Protein AF-A0A9P8BP93-F1 (afdb_monomer)

Organism: NCBI:txid64524

InterPro domains:
  IPR023214 HAD superfamily [G3DSA:3.40.50.1000] (361-501)
  IPR036412 HAD-like superfamily [SSF56784] (68-487)
  IPR050849 HAD-like hydrolase superfamily phosphatase [PTHR28181] (422-501)

Nearest PDB structures (foldseek):
  6hyj-assembly2_B  TM=5.655E-01  e=6.239E-03  Homo sapiens
  6aqu-assembly1_A  TM=2.570E-01  e=2.832E+00  Plasmodium falciparum

Structure (mmCIF, N/CA/C/O backbone):
data_AF-A0A9P8BP93-F1
#
_entry.id   AF-A0A9P8BP93-F1
#
loop_
_atom_site.group_PDB
_atom_site.id
_atom_site.type_symbol
_atom_site.label_atom_id
_atom_site.label_alt_id
_atom_site.label_comp_id
_atom_site.label_asym_id
_atom_site.label_entity_id
_atom_site.label_seq_id
_atom_site.pdbx_PDB_ins_code
_atom_site.Cartn_x
_atom_site.Cartn_y
_atom_site.Cartn_z
_atom_site.occupancy
_atom_site.B_iso_or_equiv
_atom_site.auth_seq_id
_atom_site.auth_comp_id
_atom_site.auth_asym_id
_atom_site.auth_atom_id
_atom_site.pdbx_PDB_model_num
ATOM 1 N N . MET A 1 1 ? -22.646 -12.699 11.305 1.00 62.66 1 MET A N 1
ATOM 2 C CA . MET A 1 1 ? -23.072 -11.384 10.784 1.00 62.66 1 MET A CA 1
ATOM 3 C C . MET A 1 1 ? -22.299 -11.143 9.504 1.00 62.66 1 MET A C 1
ATOM 5 O O . MET A 1 1 ? -21.163 -11.603 9.440 1.00 62.66 1 MET A O 1
ATOM 9 N N . SER A 1 2 ? -22.905 -10.527 8.489 1.00 74.44 2 SER A N 1
ATOM 10 C CA . SER A 1 2 ? -22.137 -10.092 7.316 1.00 74.44 2 SER A CA 1
ATOM 11 C C . SER A 1 2 ? -21.115 -9.045 7.763 1.00 74.44 2 SER A C 1
ATOM 13 O O . SER A 1 2 ? -21.461 -8.232 8.621 1.00 74.44 2 SER A O 1
ATOM 15 N N . PRO A 1 3 ? -19.879 -9.068 7.247 1.00 85.75 3 PRO A N 1
ATOM 16 C CA . PRO A 1 3 ? -18.920 -8.024 7.561 1.00 85.75 3 PRO A CA 1
ATOM 17 C C . PRO A 1 3 ? -19.400 -6.692 6.991 1.00 85.75 3 PRO A C 1
ATOM 19 O O . PRO A 1 3 ? -19.976 -6.631 5.897 1.00 85.75 3 PRO A O 1
ATOM 22 N N . THR A 1 4 ? -19.160 -5.642 7.766 1.00 88.69 4 THR A N 1
ATOM 23 C CA . THR A 1 4 ? -19.504 -4.265 7.429 1.00 88.69 4 THR A CA 1
ATOM 24 C C . THR A 1 4 ? -18.212 -3.500 7.195 1.00 88.69 4 THR A C 1
ATOM 26 O O . THR A 1 4 ? -17.343 -3.468 8.063 1.00 88.69 4 THR A O 1
ATOM 29 N N . LEU A 1 5 ? -18.096 -2.888 6.021 1.00 89.06 5 LEU A N 1
ATOM 30 C CA . LEU A 1 5 ? -17.012 -1.985 5.663 1.00 89.06 5 LEU A CA 1
ATOM 31 C C . LEU A 1 5 ? -17.509 -0.545 5.730 1.00 89.06 5 LEU A C 1
ATOM 33 O O . LEU A 1 5 ? -18.649 -0.246 5.365 1.00 89.06 5 LEU A O 1
ATOM 37 N N . TYR A 1 6 ? -16.634 0.355 6.153 1.00 89.44 6 TYR A N 1
ATOM 38 C CA . TYR A 1 6 ? -16.912 1.783 6.229 1.00 89.44 6 TYR A CA 1
ATOM 39 C C . TYR A 1 6 ? -16.251 2.495 5.062 1.00 89.44 6 TYR A C 1
ATOM 41 O O . TYR A 1 6 ? -15.101 2.215 4.761 1.00 89.44 6 TYR A O 1
ATOM 49 N N . ARG A 1 7 ? -16.938 3.422 4.396 1.00 90.06 7 ARG A N 1
ATOM 50 C CA . ARG A 1 7 ? -16.399 4.126 3.229 1.00 90.06 7 ARG A CA 1
ATOM 51 C C . ARG A 1 7 ? -16.332 5.624 3.453 1.00 90.06 7 ARG A C 1
ATOM 53 O O . ARG A 1 7 ? -17.349 6.261 3.717 1.00 90.06 7 ARG A O 1
ATOM 60 N N . PHE A 1 8 ? -15.156 6.191 3.212 1.00 85.75 8 PHE A N 1
ATOM 61 C CA . PHE A 1 8 ? -14.955 7.624 3.047 1.00 85.75 8 PHE A CA 1
ATOM 62 C C . PHE A 1 8 ? -14.792 7.954 1.569 1.00 85.75 8 PHE A C 1
ATOM 64 O O . PHE A 1 8 ? -13.821 7.560 0.930 1.00 85.75 8 PHE A O 1
ATOM 71 N N . ILE A 1 9 ? -15.724 8.737 1.027 1.00 83.12 9 ILE A N 1
ATOM 72 C CA . ILE A 1 9 ? -15.649 9.227 -0.358 1.00 83.12 9 ILE A CA 1
ATOM 73 C C . ILE A 1 9 ? -14.368 10.042 -0.603 1.00 83.12 9 ILE A C 1
ATOM 75 O O . ILE A 1 9 ? -13.818 10.016 -1.705 1.00 83.12 9 ILE A O 1
ATOM 79 N N . ALA A 1 10 ? -13.938 10.788 0.411 1.00 83.12 10 ALA A N 1
ATOM 80 C CA . ALA A 1 10 ? -12.764 11.642 0.394 1.00 83.12 10 ALA A CA 1
ATOM 81 C C . ALA A 1 10 ? -12.028 11.477 1.730 1.00 83.12 10 ALA A C 1
ATOM 83 O O . ALA A 1 10 ? -12.671 11.390 2.780 1.00 83.12 10 ALA A O 1
ATOM 84 N N . ALA A 1 11 ? -10.696 11.414 1.690 1.00 81.25 11 ALA A N 1
ATOM 85 C CA . ALA A 1 11 ? -9.882 11.154 2.878 1.00 81.25 11 ALA A CA 1
ATOM 86 C C . ALA A 1 11 ? -10.003 12.275 3.923 1.00 81.25 11 ALA A C 1
ATOM 88 O O . ALA A 1 11 ? -9.757 12.046 5.100 1.00 81.25 11 ALA A O 1
ATOM 89 N N . GLU A 1 12 ? -10.420 13.477 3.522 1.00 84.31 12 GLU A N 1
ATOM 90 C CA . GLU A 1 12 ? -10.698 14.617 4.402 1.00 84.31 12 GLU A CA 1
ATOM 91 C C . GLU A 1 12 ? -11.727 14.271 5.486 1.00 84.31 12 GLU A C 1
ATOM 93 O O . GLU A 1 12 ? -11.621 14.756 6.610 1.00 84.31 12 GLU A O 1
ATOM 98 N N . GLY A 1 13 ? -12.663 13.361 5.189 1.00 77.75 13 GLY A N 1
ATOM 99 C CA . GLY A 1 13 ? -13.638 12.879 6.164 1.00 77.75 13 GLY A CA 1
ATOM 100 C C . GLY A 1 13 ? -13.012 12.149 7.360 1.00 77.75 13 GLY A C 1
ATOM 101 O O . GLY A 1 13 ? -13.627 12.110 8.425 1.00 77.75 13 GLY A O 1
ATOM 102 N N . LEU A 1 14 ? -11.786 11.624 7.226 1.00 81.25 14 LEU A N 1
ATOM 103 C CA . LEU A 1 14 ? -11.065 10.950 8.312 1.00 81.25 14 LEU A CA 1
ATOM 104 C C . LEU A 1 14 ? -10.716 11.896 9.462 1.00 81.25 14 LEU A C 1
ATOM 106 O O . LEU A 1 14 ? -10.650 11.457 10.607 1.00 81.25 14 LEU A O 1
ATOM 110 N N . ILE A 1 15 ? -10.528 13.192 9.189 1.00 76.62 15 ILE A N 1
ATOM 111 C CA . ILE A 1 15 ? -10.169 14.185 10.216 1.00 76.62 15 ILE A CA 1
ATOM 112 C C . ILE A 1 15 ? -11.253 14.252 11.302 1.00 76.62 15 ILE A C 1
ATOM 114 O O . ILE A 1 15 ? -10.951 14.369 12.488 1.00 76.62 15 ILE A O 1
ATOM 118 N N . HIS A 1 16 ? -12.517 14.063 10.922 1.00 73.81 16 HIS A N 1
ATOM 119 C CA . HIS A 1 16 ? -13.650 14.082 11.852 1.00 73.81 16 HIS A CA 1
ATOM 120 C C . HIS A 1 16 ? -13.679 12.900 12.819 1.00 73.81 16 HIS A C 1
ATOM 122 O O . HIS A 1 16 ? -14.288 12.998 13.887 1.00 73.81 16 HIS A O 1
ATOM 128 N N . LEU A 1 17 ? -13.008 11.792 12.484 1.00 73.38 17 LEU A N 1
ATOM 129 C CA . LEU A 1 17 ? -12.820 10.694 13.431 1.00 73.38 17 LEU A CA 1
ATOM 130 C C . LEU A 1 17 ? -11.927 11.127 14.605 1.00 73.38 17 LEU A C 1
ATOM 132 O O . LEU A 1 17 ? -12.158 10.703 15.734 1.00 73.38 17 LEU A O 1
ATOM 136 N N . LEU A 1 18 ? -10.956 12.011 14.355 1.00 66.75 18 LEU A N 1
ATOM 137 C CA . LEU A 1 18 ? -9.976 12.470 15.344 1.00 66.75 18 LEU A CA 1
ATOM 138 C C . LEU A 1 18 ? -10.495 13.597 16.241 1.00 66.75 18 LEU A C 1
ATOM 140 O O . LEU A 1 18 ? -10.170 13.664 17.431 1.00 66.75 18 LEU A O 1
ATOM 144 N N . ASP A 1 19 ? -11.306 14.503 15.696 1.00 63.41 19 ASP A N 1
ATOM 145 C CA . ASP A 1 19 ? -11.814 15.641 16.472 1.00 63.41 19 ASP A CA 1
ATOM 146 C C . ASP A 1 19 ? -12.689 15.170 17.643 1.00 63.41 19 ASP A C 1
ATOM 148 O O . ASP A 1 19 ? -12.613 15.705 18.751 1.00 63.41 19 ASP A O 1
ATOM 152 N N . ARG A 1 20 ? -13.449 14.083 17.465 1.00 55.66 20 ARG A N 1
ATOM 153 C CA . ARG A 1 20 ? -14.291 13.526 18.535 1.00 55.66 20 ARG A CA 1
ATOM 154 C C . ARG A 1 20 ? -13.502 12.844 19.657 1.00 55.66 20 ARG A C 1
ATOM 156 O O . ARG A 1 20 ? -13.959 12.870 20.801 1.00 55.66 20 ARG A O 1
ATOM 163 N N . THR A 1 21 ? -12.328 12.270 19.381 1.00 52.25 21 THR A N 1
ATOM 164 C CA . THR A 1 21 ? -11.446 11.748 20.442 1.00 52.25 21 THR A CA 1
ATOM 165 C C . THR A 1 21 ? -10.818 12.881 21.251 1.00 52.25 21 THR A C 1
ATOM 167 O O . THR A 1 21 ? -10.725 12.784 22.473 1.00 52.25 21 THR A O 1
ATOM 170 N N . THR A 1 22 ? -10.481 13.994 20.596 1.00 47.50 22 THR A N 1
ATOM 171 C CA . THR A 1 22 ? -9.814 15.143 21.228 1.00 47.50 22 THR A CA 1
ATOM 172 C C . THR A 1 22 ? -10.768 15.961 22.111 1.00 47.50 22 THR A C 1
ATOM 174 O O . THR A 1 22 ? -10.397 16.377 23.213 1.00 47.50 22 THR A O 1
ATOM 177 N N . ILE A 1 23 ? -12.031 16.121 21.688 1.00 43.44 23 ILE A N 1
ATOM 178 C CA . ILE A 1 23 ? -13.058 16.890 22.419 1.00 43.44 23 ILE A CA 1
ATOM 179 C C . ILE A 1 23 ? -13.396 16.276 23.790 1.00 43.44 23 ILE A C 1
ATOM 181 O O . ILE A 1 23 ? -13.693 17.013 24.731 1.00 43.44 23 ILE A O 1
ATOM 185 N N . ASN A 1 24 ? -13.278 14.956 23.963 1.00 44.72 24 ASN A N 1
ATOM 186 C CA . ASN A 1 24 ? -13.510 14.328 25.270 1.00 44.72 24 ASN A CA 1
ATOM 187 C C . ASN A 1 24 ? -12.367 14.538 26.279 1.00 44.72 24 ASN A C 1
ATOM 189 O O . ASN A 1 24 ? -12.559 14.275 27.464 1.00 44.72 24 ASN A O 1
ATOM 193 N N . VAL A 1 25 ? -11.197 15.024 25.850 1.00 43.22 25 VAL A N 1
ATOM 194 C CA . VAL A 1 25 ? -10.029 15.206 26.732 1.00 43.22 25 VAL A CA 1
ATOM 195 C C . VAL A 1 25 ? -9.841 16.672 27.152 1.00 43.22 25 VAL A C 1
ATOM 197 O O . VAL A 1 25 ? -9.235 16.943 28.185 1.00 43.22 25 VAL A O 1
ATOM 200 N N . THR A 1 26 ? -10.410 17.639 26.419 1.00 38.28 26 THR A N 1
ATOM 201 C CA . THR A 1 26 ? -10.222 19.086 26.677 1.00 38.28 26 THR A CA 1
ATOM 202 C C . THR A 1 26 ? -11.441 19.826 27.243 1.00 38.28 26 THR A C 1
ATOM 204 O O . THR A 1 26 ? -11.437 21.059 27.292 1.00 38.28 26 THR A O 1
ATOM 207 N N . SER A 1 27 ? -12.465 19.131 27.753 1.00 37.56 27 SER A N 1
ATOM 208 C CA . SER A 1 27 ? -13.704 19.743 28.275 1.00 37.56 27 SER A CA 1
ATOM 209 C C . SER A 1 27 ? -13.565 20.495 29.620 1.00 37.56 27 SER A C 1
ATOM 211 O O . SER A 1 27 ? -14.393 20.341 30.517 1.00 37.56 27 SER A O 1
ATOM 213 N N . HIS A 1 28 ? -12.552 21.354 29.755 1.00 41.69 28 HIS A N 1
ATOM 214 C CA . HIS A 1 28 ? -12.506 22.441 30.738 1.00 41.69 28 HIS A CA 1
ATOM 215 C C . HIS A 1 28 ? -12.265 23.833 30.130 1.00 41.69 28 HIS A C 1
ATOM 217 O O . HIS A 1 28 ? -12.254 24.811 30.875 1.00 41.69 28 HIS A O 1
ATOM 223 N N . ILE A 1 29 ? -12.151 23.975 28.803 1.00 41.44 29 ILE A N 1
ATOM 224 C CA . ILE A 1 29 ? -12.067 25.299 28.165 1.00 41.44 29 ILE A CA 1
ATOM 225 C C . ILE A 1 29 ? -13.257 25.488 27.222 1.00 41.44 29 ILE A C 1
ATOM 227 O O . ILE A 1 29 ? -13.291 24.984 26.104 1.00 41.44 29 ILE A O 1
ATOM 231 N N . ALA A 1 30 ? -14.259 26.223 27.704 1.00 41.09 30 ALA A N 1
ATOM 232 C CA . ALA A 1 30 ? -15.438 26.601 26.941 1.00 41.09 30 ALA A CA 1
ATOM 233 C C . ALA A 1 30 ? -15.060 27.552 25.792 1.00 41.09 30 ALA A C 1
ATOM 235 O O . ALA A 1 30 ? -14.727 28.712 26.026 1.00 41.09 30 ALA A O 1
ATOM 236 N N . THR A 1 31 ? -15.158 27.084 24.547 1.00 42.56 31 THR A N 1
ATOM 237 C CA . THR A 1 31 ? -15.256 27.952 23.363 1.00 42.56 31 THR A CA 1
ATOM 238 C C . THR A 1 31 ? -16.441 27.522 22.499 1.00 42.56 31 THR A C 1
ATOM 240 O O . THR A 1 31 ? -16.731 26.341 22.341 1.00 42.56 31 THR A O 1
ATOM 243 N N . SER A 1 32 ? -17.198 28.512 22.024 1.00 38.62 32 SER A N 1
ATOM 244 C CA . SER A 1 32 ? -18.594 28.409 21.581 1.00 38.62 32 SER A CA 1
ATOM 245 C C . SER A 1 32 ? -18.775 28.065 20.095 1.00 38.62 32 SER A C 1
ATOM 247 O O . SER A 1 32 ? -19.613 28.673 19.427 1.00 38.62 32 SER A O 1
ATOM 249 N N . ALA A 1 33 ? -17.997 27.130 19.550 1.00 45.72 33 ALA A N 1
ATOM 250 C CA . ALA A 1 33 ? -18.225 26.629 18.195 1.00 45.72 33 ALA A CA 1
ATOM 251 C C . ALA A 1 33 ? -19.082 25.355 18.255 1.00 45.72 33 ALA A C 1
ATOM 253 O O . ALA A 1 33 ? -18.736 24.401 18.949 1.00 45.72 33 ALA A O 1
ATOM 254 N N . ALA A 1 34 ? -20.226 25.352 17.566 1.00 47.38 34 ALA A N 1
ATOM 255 C CA . ALA A 1 34 ? -21.106 24.189 17.510 1.00 47.38 34 ALA A CA 1
ATOM 256 C C . ALA A 1 34 ? -20.379 23.006 16.832 1.00 47.38 34 ALA A C 1
ATOM 258 O O . ALA A 1 34 ? -19.789 23.200 15.767 1.00 47.38 34 ALA A O 1
ATOM 259 N N . PRO A 1 35 ? -20.409 21.792 17.411 1.00 50.16 35 PRO A N 1
ATOM 260 C CA . PRO A 1 35 ? -19.687 20.648 16.866 1.00 50.16 35 PRO A CA 1
ATOM 261 C C . PRO A 1 35 ? -20.245 20.251 15.494 1.00 50.16 35 PRO A C 1
ATOM 263 O O . PRO A 1 35 ? -21.459 20.126 15.307 1.00 50.16 35 PRO A O 1
ATOM 266 N N . GLN A 1 36 ? -19.353 20.044 14.526 1.00 46.81 36 GLN A N 1
ATOM 267 C CA . GLN A 1 36 ? -19.698 19.448 13.237 1.00 46.81 36 GLN A CA 1
ATOM 268 C C . GLN A 1 36 ? -20.077 17.971 13.461 1.00 46.81 36 GLN A C 1
ATOM 270 O O . GLN A 1 36 ? -19.458 17.266 14.260 1.00 46.81 36 GLN A O 1
ATOM 275 N N . HIS A 1 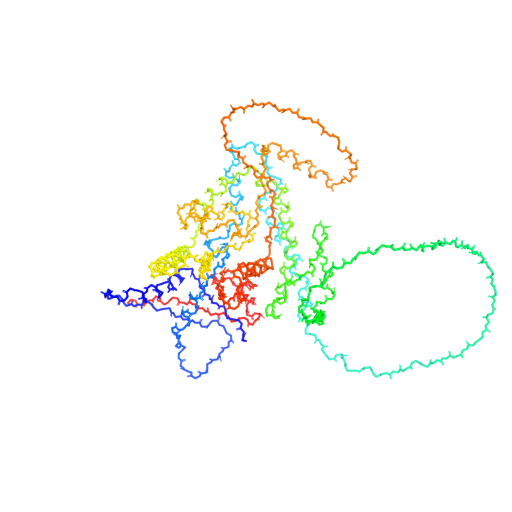37 ? -21.156 17.510 12.821 1.00 50.59 37 HIS A N 1
ATOM 276 C CA . HIS A 1 37 ? -21.714 16.173 13.041 1.00 50.59 37 HIS A CA 1
ATOM 277 C C . HIS A 1 37 ? -21.458 15.289 11.815 1.00 50.59 37 HIS A C 1
ATOM 279 O O . HIS A 1 37 ? -21.863 15.641 10.708 1.00 50.59 37 HIS A O 1
ATOM 285 N N . LEU A 1 38 ? -20.814 14.135 12.015 1.00 44.06 38 LEU A N 1
ATOM 286 C CA . LEU A 1 38 ? -20.666 13.105 10.985 1.00 44.06 38 LEU A CA 1
ATOM 287 C C . LEU A 1 38 ? -22.006 12.370 10.838 1.00 44.06 38 LEU A C 1
ATOM 289 O O . LEU A 1 38 ? -22.545 11.886 11.834 1.00 44.06 38 LEU A O 1
ATOM 293 N N . GLU A 1 39 ? -22.566 12.300 9.631 1.00 50.91 39 GLU A N 1
ATOM 294 C CA . GLU A 1 39 ? -23.755 11.486 9.361 1.00 50.91 39 GLU A CA 1
ATOM 295 C C . GLU A 1 39 ? -23.364 10.232 8.581 1.00 50.91 39 GLU A C 1
ATOM 297 O O . GLU A 1 39 ? -22.593 10.255 7.624 1.00 50.91 39 GLU A O 1
ATOM 302 N N . VAL A 1 40 ? -23.905 9.104 9.019 1.00 49.12 40 VAL A N 1
ATOM 303 C CA . VAL A 1 40 ? -23.636 7.798 8.430 1.00 49.12 40 VAL A CA 1
ATOM 304 C C . VAL A 1 40 ? -24.835 7.405 7.585 1.00 49.12 40 VAL A C 1
ATOM 306 O O . VAL A 1 40 ? -25.953 7.299 8.090 1.00 49.12 40 VAL A O 1
ATOM 309 N N . HIS A 1 41 ? -24.608 7.202 6.291 1.00 48.56 41 HIS A N 1
ATOM 310 C CA . HIS A 1 41 ? -25.633 6.796 5.341 1.00 48.56 41 HIS A CA 1
ATOM 311 C C . HIS A 1 41 ? -25.358 5.368 4.871 1.00 48.56 41 HIS A C 1
ATOM 313 O O . HIS A 1 41 ? -24.262 5.031 4.435 1.00 48.56 41 HIS A O 1
ATOM 319 N N . THR A 1 42 ? -26.362 4.498 4.917 1.00 46.91 42 THR A N 1
ATOM 320 C CA . THR A 1 42 ? -26.258 3.179 4.283 1.00 46.91 42 THR A CA 1
ATOM 321 C C . THR A 1 42 ? -26.536 3.333 2.791 1.00 46.91 42 THR A C 1
ATOM 323 O O . THR A 1 42 ? -27.632 3.745 2.412 1.00 46.91 42 THR A O 1
ATOM 326 N N . VAL A 1 43 ? -25.569 3.000 1.934 1.00 44.31 43 VAL A N 1
ATOM 327 C CA . VAL A 1 43 ? -25.711 3.107 0.475 1.00 44.31 43 VAL A CA 1
ATOM 328 C C . VAL A 1 43 ? -25.527 1.728 -0.151 1.00 44.31 43 VAL A C 1
ATOM 330 O O . VAL A 1 43 ? -24.451 1.398 -0.628 1.00 44.31 43 VAL A O 1
ATOM 333 N N . HIS A 1 44 ? -26.587 0.912 -0.067 1.00 42.41 44 HIS A N 1
ATOM 334 C CA . HIS A 1 44 ? -27.091 -0.017 -1.098 1.00 42.41 44 HIS A CA 1
ATOM 335 C C . HIS A 1 44 ? -27.950 -1.156 -0.507 1.00 42.41 44 HIS A C 1
ATOM 337 O O . HIS A 1 44 ? -27.583 -1.819 0.459 1.00 42.41 44 HIS A O 1
ATOM 343 N N . GLY A 1 45 ? -29.087 -1.423 -1.161 1.00 36.25 45 GLY A N 1
ATOM 344 C CA . GLY A 1 45 ? -29.501 -2.796 -1.477 1.00 36.25 45 GLY A CA 1
ATOM 345 C C . GLY A 1 45 ? -30.632 -3.441 -0.680 1.00 36.25 45 GLY A C 1
ATOM 346 O O . GLY A 1 45 ? -31.461 -4.117 -1.281 1.00 36.25 45 GLY A O 1
ATOM 347 N N . THR A 1 46 ? -30.748 -3.219 0.627 1.00 31.38 46 THR A N 1
ATOM 348 C CA . THR A 1 46 ? -31.912 -3.702 1.391 1.00 31.38 46 THR A CA 1
ATOM 349 C C . THR A 1 46 ? -32.576 -2.544 2.102 1.00 31.38 46 THR A C 1
ATOM 351 O O . THR A 1 46 ? -32.039 -2.009 3.069 1.00 31.38 46 THR A O 1
ATOM 354 N N . ASN A 1 47 ? -33.779 -2.191 1.648 1.00 30.77 47 ASN A N 1
ATOM 355 C CA . ASN A 1 47 ? -34.749 -1.472 2.464 1.00 30.77 47 ASN A CA 1
ATOM 356 C C . ASN A 1 47 ? -35.096 -2.338 3.688 1.00 30.77 47 ASN A C 1
ATOM 358 O O . ASN A 1 47 ? -36.127 -2.999 3.722 1.00 30.77 47 ASN A O 1
ATOM 362 N N . LEU A 1 48 ? -34.236 -2.341 4.704 1.00 29.19 48 LEU A N 1
ATOM 363 C CA . LEU A 1 48 ? -34.637 -2.623 6.077 1.00 29.19 48 LEU A CA 1
ATOM 364 C C . LEU A 1 48 ? -35.120 -1.304 6.682 1.00 29.19 48 LEU A C 1
ATOM 366 O O . LEU A 1 48 ? -34.533 -0.752 7.605 1.00 29.19 48 LEU A O 1
ATOM 370 N N . THR A 1 49 ? -36.220 -0.781 6.144 1.00 27.89 49 THR A N 1
ATOM 371 C CA . THR A 1 49 ? -37.056 0.184 6.855 1.00 27.89 49 THR A CA 1
ATOM 372 C C . THR A 1 49 ? -37.863 -0.576 7.905 1.00 27.89 49 THR A C 1
ATOM 374 O O . THR A 1 49 ? -39.057 -0.817 7.756 1.00 27.89 49 THR A O 1
ATOM 377 N N . LEU A 1 50 ? -37.213 -0.963 9.003 1.00 29.72 50 LEU A N 1
ATOM 378 C CA . LEU A 1 50 ? -37.936 -1.263 10.235 1.00 29.72 50 LEU A CA 1
ATOM 379 C C . LEU A 1 50 ? -38.361 0.083 10.849 1.00 29.72 50 LEU A C 1
ATOM 381 O O . LEU A 1 50 ? -37.591 0.741 11.536 1.00 29.72 50 LEU A O 1
ATOM 385 N N . ASN A 1 51 ? -39.605 0.483 10.565 1.00 32.28 51 ASN A N 1
ATOM 386 C CA . ASN A 1 51 ? -40.388 1.494 11.294 1.00 32.28 51 ASN A CA 1
ATOM 387 C C . ASN A 1 51 ? -40.067 2.991 11.127 1.00 32.28 51 ASN A C 1
ATOM 389 O O . ASN A 1 51 ? -40.213 3.735 12.089 1.00 32.28 51 ASN A O 1
ATOM 393 N N . GLY A 1 52 ? -39.748 3.484 9.925 1.00 29.39 52 GLY A N 1
ATOM 394 C CA . GLY A 1 52 ? -39.994 4.900 9.567 1.00 29.39 52 GLY A CA 1
ATOM 395 C C . GLY A 1 52 ? -39.300 5.992 10.404 1.00 29.39 52 GLY A C 1
ATOM 396 O O . GLY A 1 52 ? -39.544 7.174 10.181 1.00 29.39 52 GLY A O 1
ATOM 397 N N . THR A 1 53 ? -38.426 5.636 11.339 1.00 33.94 53 THR A N 1
ATOM 398 C CA . THR A 1 53 ? -37.539 6.560 12.037 1.00 33.94 53 THR A CA 1
ATOM 399 C C . THR A 1 53 ? -36.292 6.741 11.192 1.00 33.94 53 THR A C 1
ATOM 401 O O . THR A 1 53 ? -35.673 5.752 10.794 1.00 33.94 53 THR A O 1
ATOM 404 N N . ALA A 1 54 ? -35.920 7.994 10.913 1.00 39.62 54 ALA A N 1
ATOM 405 C CA . ALA A 1 54 ? -34.614 8.305 10.344 1.00 39.62 54 ALA A CA 1
ATOM 406 C C . ALA A 1 54 ? -33.534 7.554 11.145 1.00 39.62 54 ALA A C 1
ATOM 408 O O . ALA A 1 54 ? -33.650 7.508 12.375 1.00 39.62 54 ALA A O 1
ATOM 409 N N . PRO A 1 55 ? -32.534 6.932 10.494 1.00 42.09 55 PRO A N 1
ATOM 410 C CA . PRO A 1 55 ? -31.485 6.225 11.208 1.00 42.09 55 PRO A CA 1
ATOM 411 C C . PRO A 1 55 ? -30.761 7.234 12.098 1.00 42.09 55 PRO A C 1
ATOM 413 O O . PRO A 1 55 ? -29.982 8.061 11.631 1.00 42.09 55 PRO A O 1
ATOM 416 N N . VAL A 1 56 ? -31.069 7.197 13.394 1.00 40.84 56 VAL A N 1
ATOM 417 C CA . VAL A 1 56 ? -30.284 7.883 14.410 1.00 40.84 56 VAL A CA 1
ATOM 418 C C . VAL A 1 56 ? -28.992 7.097 14.481 1.00 40.84 56 VAL A C 1
ATOM 420 O O . VAL A 1 56 ? -28.924 6.023 15.079 1.00 40.84 56 VAL A O 1
ATOM 423 N N . VAL A 1 57 ? -27.980 7.602 13.789 1.00 46.06 57 VAL A N 1
ATOM 424 C CA . VAL A 1 57 ? -26.624 7.094 13.911 1.00 46.06 57 VAL A CA 1
ATOM 425 C C . VAL A 1 57 ? -26.202 7.375 15.339 1.00 46.06 57 VAL A C 1
ATOM 427 O O . VAL A 1 57 ? -25.995 8.521 15.729 1.00 46.06 57 VAL A O 1
ATOM 430 N N . SER A 1 58 ? -26.164 6.324 16.147 1.00 45.97 58 SER A N 1
ATOM 431 C CA . SER A 1 58 ? -25.772 6.456 17.539 1.00 45.97 58 SER A CA 1
ATOM 432 C C . SER A 1 58 ? -24.271 6.747 17.621 1.00 45.97 58 SER A C 1
ATOM 434 O O . SER A 1 58 ? -23.496 6.161 16.859 1.00 45.97 58 SER A O 1
ATOM 436 N N . ASP A 1 59 ? -23.853 7.580 18.577 1.00 52.94 59 ASP A N 1
ATOM 437 C CA . ASP A 1 59 ? -22.443 7.905 18.870 1.00 52.94 59 ASP A CA 1
ATOM 438 C C . ASP A 1 59 ? -21.521 6.672 19.009 1.00 52.94 59 ASP A C 1
ATOM 440 O O . ASP A 1 59 ? -20.295 6.783 18.898 1.00 52.94 59 ASP A O 1
ATOM 444 N N . TYR A 1 60 ? -22.098 5.481 19.199 1.00 48.62 60 TYR A N 1
ATOM 445 C CA . TYR A 1 60 ? -21.394 4.204 19.230 1.00 48.62 60 TYR A CA 1
ATOM 446 C C . TYR A 1 60 ? -20.591 3.914 17.956 1.00 48.62 60 TYR A C 1
ATOM 448 O O . TYR A 1 60 ? -19.449 3.483 18.082 1.00 48.62 60 TYR A O 1
ATOM 456 N N . ALA A 1 61 ? -21.112 4.212 16.757 1.00 54.72 61 ALA A N 1
ATOM 457 C CA . ALA A 1 61 ? -20.416 3.882 15.506 1.00 54.72 61 ALA A CA 1
ATOM 458 C C . ALA A 1 61 ? -19.078 4.635 15.380 1.00 54.72 61 ALA A C 1
ATOM 460 O O . ALA A 1 61 ? -18.056 4.054 15.030 1.00 54.72 61 ALA A O 1
ATOM 461 N N . THR A 1 62 ? -19.045 5.918 15.757 1.00 59.00 62 THR A N 1
ATOM 462 C CA . THR A 1 62 ? -17.809 6.719 15.728 1.00 59.00 62 THR A CA 1
ATOM 463 C C . THR A 1 62 ? -16.784 6.297 16.778 1.00 59.00 62 THR A C 1
ATOM 465 O O . THR A 1 62 ? -15.588 6.386 16.523 1.00 59.00 62 THR A O 1
ATOM 468 N N . LYS A 1 63 ? -17.234 5.823 17.948 1.00 63.19 63 LYS A N 1
ATOM 469 C CA . LYS A 1 63 ? -16.341 5.329 19.008 1.00 63.19 63 LYS A CA 1
ATOM 470 C C . LYS A 1 63 ? -15.743 3.964 18.660 1.00 63.19 63 LYS A C 1
ATOM 472 O O . LYS A 1 63 ? -14.644 3.643 19.095 1.00 63.19 63 LYS A O 1
ATOM 477 N N . GLU A 1 64 ? -16.475 3.160 17.898 1.00 68.31 64 GLU A N 1
ATOM 478 C CA . GLU A 1 64 ? -16.018 1.855 17.433 1.00 68.31 64 GLU A CA 1
ATOM 479 C C . GLU A 1 64 ? -14.942 1.997 16.349 1.00 68.31 64 GLU A C 1
ATOM 481 O O . GLU A 1 64 ? -13.896 1.367 16.466 1.00 68.31 64 GLU A O 1
ATOM 486 N N . ILE A 1 65 ? -15.137 2.904 15.381 1.00 67.69 65 ILE A N 1
ATOM 487 C CA . ILE A 1 65 ? -14.204 3.135 14.261 1.00 67.69 65 ILE A CA 1
ATOM 488 C C . ILE A 1 65 ? -12.827 3.645 14.726 1.00 67.69 65 ILE A C 1
ATOM 490 O O . ILE A 1 65 ? -11.829 3.395 14.059 1.00 67.69 65 ILE A O 1
ATOM 494 N N . THR A 1 66 ? -12.744 4.339 15.865 1.00 70.19 66 THR A N 1
ATOM 495 C CA . THR A 1 66 ? -11.475 4.855 16.418 1.00 70.19 66 THR A CA 1
ATOM 496 C C . THR A 1 66 ? -10.849 3.953 17.478 1.00 70.19 66 THR A C 1
ATOM 498 O O . THR A 1 66 ? -9.746 4.225 17.944 1.00 70.19 66 THR A O 1
ATOM 501 N N . SER A 1 67 ? -11.527 2.872 17.869 1.00 81.31 67 SER A N 1
ATOM 502 C CA . SER A 1 67 ? -11.038 1.926 18.872 1.00 81.31 67 SER A CA 1
ATOM 503 C C . SER A 1 67 ? -10.259 0.801 18.193 1.00 81.31 67 SER A C 1
ATOM 505 O O . SER A 1 67 ? -10.722 -0.335 18.180 1.00 81.31 67 SER A O 1
ATOM 507 N N . PHE A 1 68 ? -9.084 1.103 17.643 1.00 88.06 68 PHE A N 1
ATOM 508 C CA . PHE A 1 68 ? -8.134 0.096 17.161 1.00 88.06 68 PHE A CA 1
ATOM 509 C C . PHE A 1 68 ? -6.733 0.336 17.722 1.00 88.06 68 PHE A C 1
ATOM 511 O O . PHE A 1 68 ? -6.346 1.473 17.990 1.00 88.06 68 PHE A O 1
ATOM 518 N N . ASP A 1 69 ? -5.980 -0.749 17.887 1.00 90.50 69 ASP A N 1
ATOM 519 C CA . ASP A 1 69 ? -4.614 -0.720 18.411 1.00 90.50 69 ASP A CA 1
ATOM 520 C C . ASP A 1 69 ? -3.606 -0.617 17.262 1.00 90.50 69 ASP A C 1
ATOM 522 O O . ASP A 1 69 ? -2.611 0.102 17.340 1.00 90.50 69 ASP A O 1
ATOM 526 N N . HIS A 1 70 ? -3.888 -1.304 16.154 1.00 94.81 70 HIS A N 1
ATOM 527 C CA . HIS A 1 70 ? -3.005 -1.377 14.996 1.00 94.81 70 HIS A CA 1
ATOM 528 C C . HIS A 1 70 ? -3.690 -0.871 13.741 1.00 94.81 70 HIS A C 1
ATOM 530 O O . HIS A 1 70 ? -4.871 -1.132 13.504 1.00 94.81 70 HIS A O 1
ATOM 536 N N . MET A 1 71 ? -2.911 -0.180 12.918 1.00 96.19 71 MET A N 1
ATOM 537 C CA . MET A 1 71 ? -3.353 0.341 11.638 1.00 96.19 71 MET A CA 1
ATOM 538 C C . MET A 1 71 ? -2.488 -0.236 10.532 1.00 96.19 71 MET A C 1
ATOM 540 O O . MET A 1 71 ? -1.264 -0.117 10.570 1.00 96.19 71 MET A O 1
ATOM 544 N N . ILE A 1 72 ? -3.140 -0.819 9.536 1.00 97.81 72 ILE A N 1
ATOM 545 C CA . ILE A 1 72 ? -2.518 -1.225 8.285 1.00 97.81 72 ILE A CA 1
ATOM 546 C C . ILE A 1 72 ? -3.152 -0.420 7.163 1.00 97.81 72 ILE A C 1
ATOM 548 O O . ILE A 1 72 ? -4.369 -0.241 7.126 1.00 97.81 72 ILE A O 1
ATOM 552 N N . VAL A 1 73 ? -2.325 0.095 6.269 1.00 97.94 73 VAL A N 1
ATOM 553 C CA . VAL A 1 73 ? -2.773 0.984 5.204 1.00 97.94 73 VAL A CA 1
ATOM 554 C C . VAL A 1 73 ? -2.155 0.513 3.898 1.00 97.94 73 VAL A C 1
ATOM 556 O O . VAL A 1 73 ? -0.961 0.212 3.845 1.00 97.94 73 VAL A O 1
ATOM 559 N N . ASP A 1 74 ? -2.959 0.443 2.847 1.00 97.81 74 ASP A N 1
ATOM 560 C CA . ASP A 1 74 ? -2.421 0.432 1.494 1.00 97.81 74 ASP A CA 1
ATOM 561 C C . ASP A 1 74 ? -1.770 1.784 1.159 1.00 97.81 74 ASP A C 1
ATOM 563 O O . ASP A 1 74 ? -2.028 2.793 1.815 1.00 97.81 74 ASP A O 1
ATOM 567 N N . PHE A 1 75 ? -0.884 1.818 0.168 1.00 97.19 75 PHE A N 1
ATOM 568 C CA . PHE A 1 75 ? -0.182 3.047 -0.190 1.00 97.19 75 PHE A CA 1
ATOM 569 C C . PHE A 1 75 ? -0.865 3.810 -1.329 1.00 97.19 75 PHE A C 1
ATOM 571 O O . PHE A 1 75 ? -1.249 4.970 -1.135 1.00 97.19 75 PHE A O 1
ATOM 578 N N . ASP A 1 76 ? -1.027 3.176 -2.488 1.00 94.19 76 ASP A N 1
ATOM 579 C CA . ASP A 1 76 ? -1.459 3.855 -3.707 1.00 94.19 76 ASP A CA 1
ATOM 580 C C . ASP A 1 76 ? -2.940 4.149 -3.713 1.00 94.19 76 ASP A C 1
ATOM 582 O O . ASP A 1 76 ? -3.745 3.309 -3.355 1.00 94.19 76 ASP A O 1
ATOM 586 N N . GLU A 1 77 ? -3.295 5.378 -4.075 1.00 95.75 77 GLU A N 1
ATOM 587 C CA . GLU A 1 77 ? -4.659 5.909 -4.052 1.00 95.75 77 GLU A CA 1
ATOM 588 C C . GLU A 1 77 ? -5.359 5.839 -2.676 1.00 95.75 77 GLU A C 1
ATOM 590 O O . GLU A 1 77 ? -6.381 6.499 -2.487 1.00 95.75 77 GLU A O 1
ATOM 595 N N . THR A 1 78 ? -4.792 5.161 -1.679 1.00 96.31 78 THR A N 1
ATOM 596 C CA . THR A 1 78 ? -5.221 5.158 -0.281 1.00 96.31 78 THR A CA 1
ATOM 597 C C . THR A 1 78 ? -4.532 6.278 0.504 1.00 96.31 78 THR A C 1
ATOM 599 O O . THR A 1 78 ? -5.212 7.132 1.085 1.00 96.31 78 THR A O 1
ATOM 602 N N . ILE A 1 79 ? -3.192 6.317 0.509 1.00 97.19 79 ILE A N 1
ATOM 603 C CA . ILE A 1 79 ? -2.400 7.410 1.103 1.00 97.19 79 ILE A CA 1
ATOM 604 C C . ILE A 1 79 ? -2.103 8.477 0.053 1.00 97.19 79 ILE A C 1
ATOM 606 O O . ILE A 1 79 ? -2.223 9.672 0.343 1.00 97.19 79 ILE A O 1
ATOM 610 N N . THR A 1 80 ? -1.730 8.068 -1.156 1.00 97.44 80 THR A N 1
ATOM 611 C CA . THR A 1 80 ? -1.443 8.986 -2.263 1.00 97.44 80 THR A CA 1
ATOM 612 C C . THR A 1 80 ? -2.731 9.475 -2.924 1.00 97.44 80 THR A C 1
ATOM 614 O O . THR A 1 80 ? -3.795 8.857 -2.815 1.00 97.44 80 THR A O 1
ATOM 617 N N . ASP A 1 81 ? -2.681 10.639 -3.570 1.00 96.31 81 ASP A N 1
ATOM 618 C CA . ASP A 1 81 ? -3.830 11.185 -4.310 1.00 96.31 81 ASP A CA 1
ATOM 619 C C . ASP A 1 81 ? -3.970 10.609 -5.735 1.00 96.31 81 ASP A C 1
ATOM 621 O O . ASP A 1 81 ? -4.998 10.844 -6.371 1.00 96.31 81 ASP A O 1
ATOM 625 N N . HIS A 1 82 ? -2.979 9.845 -6.209 1.00 95.12 82 HIS A N 1
ATOM 626 C CA . HIS A 1 82 ? -2.962 9.135 -7.492 1.00 95.12 82 HIS A CA 1
ATOM 627 C C . HIS A 1 82 ? -2.130 7.843 -7.418 1.00 95.12 82 HIS A C 1
ATOM 629 O O . HIS A 1 82 ? -1.272 7.705 -6.545 1.00 95.12 82 HIS A O 1
ATOM 635 N N . ASP A 1 83 ? -2.373 6.929 -8.358 1.00 93.56 83 ASP A N 1
ATOM 636 C CA . ASP A 1 83 ? -1.547 5.745 -8.632 1.00 93.56 83 ASP A CA 1
ATOM 637 C C . ASP A 1 83 ? -0.073 6.139 -8.854 1.00 93.56 83 ASP A C 1
ATOM 639 O O . ASP A 1 83 ? 0.218 7.061 -9.623 1.00 93.56 83 ASP A O 1
ATOM 643 N N . THR A 1 84 ? 0.865 5.460 -8.184 1.00 94.75 84 THR A N 1
ATOM 644 C CA . THR A 1 84 ? 2.298 5.767 -8.276 1.00 94.75 84 THR A CA 1
ATOM 645 C C . THR A 1 84 ? 3.087 4.774 -9.120 1.00 94.75 84 THR A C 1
ATOM 647 O O . THR A 1 84 ? 4.306 4.925 -9.229 1.00 94.75 84 THR A O 1
ATOM 650 N N . THR A 1 85 ? 2.428 3.839 -9.807 1.00 88.62 85 THR A N 1
ATOM 651 C CA . THR A 1 85 ? 3.059 2.816 -10.655 1.00 88.62 85 THR A CA 1
ATOM 652 C C . THR A 1 85 ? 4.083 3.415 -11.632 1.00 88.62 85 THR A C 1
ATOM 654 O O . THR A 1 85 ? 5.223 2.957 -11.696 1.00 88.62 85 THR A O 1
ATOM 657 N N . SER A 1 86 ? 3.755 4.512 -12.328 1.00 91.56 86 SER A N 1
ATOM 658 C CA . SER A 1 86 ? 4.655 5.173 -13.299 1.00 91.56 86 SER A CA 1
ATOM 659 C C . SER A 1 86 ? 5.711 6.109 -12.682 1.00 91.56 86 SER A C 1
ATOM 661 O O . SER A 1 86 ? 6.514 6.717 -13.400 1.00 91.56 86 SER A O 1
ATOM 663 N N . SER A 1 87 ? 5.739 6.254 -11.355 1.00 94.75 87 SER A N 1
ATOM 664 C CA . SER A 1 87 ? 6.629 7.200 -10.666 1.00 94.75 87 SER A CA 1
ATOM 665 C C . SER A 1 87 ? 8.101 6.842 -10.832 1.00 94.75 87 SER A C 1
ATOM 667 O O . SER A 1 87 ? 8.935 7.718 -11.059 1.00 94.75 87 SER A O 1
ATOM 669 N N . LEU A 1 88 ? 8.430 5.550 -10.755 1.00 92.69 88 LEU A N 1
ATOM 670 C CA . LEU A 1 88 ? 9.811 5.088 -10.909 1.00 92.69 88 LEU A CA 1
ATOM 671 C C . LEU A 1 88 ? 10.320 5.250 -12.343 1.00 92.69 88 LEU A C 1
ATOM 673 O O . LEU A 1 88 ? 11.494 5.565 -12.533 1.00 92.69 88 LEU A O 1
ATOM 677 N N . ASP A 1 89 ? 9.451 5.092 -13.340 1.00 92.44 89 ASP A N 1
ATOM 678 C CA . ASP A 1 89 ? 9.806 5.361 -14.733 1.00 92.44 89 ASP A CA 1
ATOM 679 C C . ASP A 1 89 ? 10.044 6.851 -14.981 1.00 92.44 89 ASP A C 1
ATOM 681 O O . ASP A 1 89 ? 11.053 7.237 -15.570 1.00 92.44 89 ASP A O 1
ATOM 685 N N . THR A 1 90 ? 9.174 7.700 -14.429 1.00 94.38 90 THR A N 1
ATOM 686 C CA . THR A 1 90 ? 9.341 9.159 -14.477 1.00 94.38 90 THR A CA 1
ATOM 687 C C . THR A 1 90 ? 10.684 9.568 -13.869 1.00 94.38 90 THR A C 1
ATOM 689 O O . THR A 1 90 ? 11.437 10.346 -14.465 1.00 94.38 90 THR A O 1
ATOM 692 N N . LEU A 1 91 ? 11.030 8.994 -12.712 1.00 94.94 91 LEU A N 1
ATOM 693 C CA . LEU A 1 91 ? 12.335 9.192 -12.094 1.00 94.94 91 LEU A CA 1
ATOM 694 C C . LEU A 1 91 ? 13.465 8.710 -13.014 1.00 94.94 91 LEU A C 1
ATOM 696 O O . LEU A 1 91 ? 14.388 9.479 -13.289 1.00 94.94 91 LEU A O 1
ATOM 700 N N . ALA A 1 92 ? 13.395 7.479 -13.523 1.00 92.62 92 ALA A N 1
ATOM 701 C CA . ALA A 1 92 ? 14.410 6.928 -14.417 1.00 92.62 92 ALA A CA 1
ATOM 702 C C . ALA A 1 92 ? 14.650 7.821 -15.640 1.00 92.62 92 ALA A C 1
ATOM 704 O O . ALA A 1 92 ? 15.798 8.148 -15.952 1.00 92.62 92 ALA A O 1
ATOM 705 N N . CYS A 1 93 ? 13.579 8.280 -16.282 1.00 91.06 93 CYS A N 1
ATOM 706 C CA . CYS A 1 93 ? 13.634 9.193 -17.416 1.00 91.06 93 CYS A CA 1
ATOM 707 C C . CYS A 1 93 ? 14.263 10.546 -17.056 1.00 91.06 93 CYS A C 1
ATOM 709 O O . CYS A 1 93 ? 14.993 11.106 -17.869 1.00 91.06 93 CYS A O 1
ATOM 711 N N . SER A 1 94 ? 14.041 11.062 -15.843 1.00 92.75 94 SER A N 1
ATOM 712 C CA . SER A 1 94 ? 14.636 12.336 -15.409 1.00 92.75 94 SER A CA 1
ATOM 713 C C . SER A 1 94 ? 16.128 12.237 -15.060 1.00 92.75 94 SER A C 1
ATOM 715 O O . SER A 1 94 ? 16.866 13.203 -15.254 1.00 92.75 94 SER A O 1
ATOM 717 N N . VAL A 1 95 ? 16.598 11.077 -14.588 1.00 89.69 95 VAL A N 1
ATOM 718 C CA . VAL A 1 95 ? 18.010 10.858 -14.218 1.00 89.69 95 VAL A CA 1
ATOM 719 C C . VAL A 1 95 ? 18.878 10.517 -15.436 1.00 89.69 95 VAL A C 1
ATOM 721 O O . VAL A 1 95 ? 20.035 10.935 -15.497 1.00 89.69 95 VAL A O 1
ATOM 724 N N . ARG A 1 96 ? 18.331 9.798 -16.427 1.00 84.69 96 ARG A N 1
ATOM 725 C CA . ARG A 1 96 ? 19.069 9.290 -17.603 1.00 84.69 96 ARG A CA 1
ATOM 726 C C . ARG A 1 96 ? 19.856 10.325 -18.413 1.00 84.69 96 ARG A C 1
ATOM 728 O O . ARG A 1 96 ? 20.993 10.026 -18.756 1.00 84.69 96 ARG A O 1
ATOM 735 N N . PRO A 1 97 ? 19.343 11.529 -18.730 1.00 79.25 97 PRO A N 1
ATOM 736 C CA . PRO A 1 97 ? 20.086 12.487 -19.555 1.00 79.25 97 PRO A CA 1
ATOM 737 C C . PRO A 1 97 ? 21.418 12.937 -18.936 1.00 79.25 97 PRO A C 1
ATOM 739 O O . PRO A 1 97 ? 22.296 13.420 -19.646 1.00 79.25 97 PRO A O 1
ATOM 742 N N . GLY A 1 98 ? 21.568 12.796 -17.613 1.00 70.44 98 GLY A N 1
ATOM 743 C CA . GLY A 1 98 ? 22.794 13.117 -16.883 1.00 70.44 98 GLY A CA 1
ATOM 744 C C . GLY A 1 98 ? 23.756 11.940 -16.708 1.00 70.44 98 GLY A C 1
ATOM 745 O O . GLY A 1 98 ? 24.829 12.118 -16.132 1.00 70.44 98 GLY A O 1
ATOM 746 N N . THR A 1 99 ? 23.397 10.743 -17.170 1.00 64.75 99 THR A N 1
ATOM 747 C CA . THR A 1 99 ? 24.146 9.509 -16.930 1.00 64.75 99 THR A CA 1
ATOM 748 C C . THR A 1 99 ? 24.438 8.787 -18.245 1.00 64.75 99 THR A C 1
ATOM 750 O O . THR A 1 99 ? 23.708 8.890 -19.224 1.00 64.75 99 THR A O 1
ATOM 753 N N . ASN A 1 100 ? 25.534 8.028 -18.303 1.00 66.25 100 ASN A N 1
ATOM 754 C CA . ASN A 1 100 ? 25.887 7.229 -19.485 1.00 66.25 100 ASN A CA 1
ATOM 755 C C . ASN A 1 100 ? 25.098 5.901 -19.517 1.00 66.25 100 ASN A C 1
ATOM 757 O O . ASN A 1 100 ? 25.680 4.826 -19.673 1.00 66.25 100 ASN A O 1
ATOM 761 N N . TYR A 1 101 ? 23.791 5.961 -19.244 1.00 73.19 101 TYR A N 1
ATOM 762 C CA . TYR A 1 101 ? 22.918 4.789 -19.195 1.00 73.19 101 TYR A CA 1
ATOM 763 C C . TYR A 1 101 ? 22.528 4.357 -20.609 1.00 73.19 101 TYR A C 1
ATOM 765 O O . TYR A 1 101 ? 22.337 5.182 -21.500 1.00 73.19 101 TYR A O 1
ATOM 773 N N . GLN A 1 102 ? 22.430 3.045 -20.828 1.00 69.88 102 GLN A N 1
ATOM 774 C CA . GLN A 1 102 ? 21.893 2.531 -22.087 1.00 69.88 102 GLN A CA 1
ATOM 775 C C . GLN A 1 102 ? 20.405 2.857 -22.186 1.00 69.88 102 GLN A C 1
ATOM 777 O O . GLN A 1 102 ? 19.683 2.748 -21.195 1.00 69.88 102 GLN A O 1
ATOM 782 N N . GLU A 1 103 ? 19.964 3.205 -23.395 1.00 77.75 103 GLU A N 1
ATOM 783 C CA . GLU A 1 103 ? 18.541 3.276 -23.721 1.00 77.75 103 GLU A CA 1
ATOM 784 C C . GLU A 1 103 ? 17.855 1.953 -23.341 1.00 77.75 103 GLU A C 1
ATOM 786 O O . GLU A 1 103 ? 18.450 0.873 -23.501 1.00 77.75 103 GLU A O 1
ATOM 791 N N . PRO A 1 104 ? 16.628 2.019 -22.806 1.00 81.19 104 PRO A N 1
ATOM 792 C CA . PRO A 1 104 ? 15.910 0.837 -22.385 1.00 81.19 104 PRO A CA 1
ATOM 793 C C . PRO A 1 104 ? 15.540 0.002 -23.607 1.00 81.19 104 PRO A C 1
ATOM 795 O O . PRO A 1 104 ? 15.339 0.515 -24.707 1.00 81.19 104 PRO A O 1
ATOM 798 N N . GLN A 1 105 ? 15.440 -1.309 -23.410 1.00 81.06 105 GLN A N 1
ATOM 799 C CA . GLN A 1 105 ? 15.037 -2.210 -24.493 1.00 81.06 105 GLN A CA 1
ATOM 800 C C . GLN A 1 105 ? 13.541 -2.113 -24.807 1.00 81.06 105 GLN A C 1
ATOM 802 O O . GLN A 1 105 ? 13.131 -2.477 -25.903 1.00 81.06 105 GLN A O 1
ATOM 807 N N . MET A 1 106 ? 12.751 -1.638 -23.842 1.00 88.75 106 MET A N 1
ATOM 808 C CA . MET A 1 106 ? 11.306 -1.485 -23.943 1.00 88.75 106 MET A CA 1
ATOM 809 C C . MET A 1 106 ? 10.885 -0.222 -23.189 1.00 88.75 106 MET A C 1
ATOM 811 O O . MET A 1 106 ? 11.329 0.013 -22.059 1.00 88.75 106 MET A O 1
ATOM 815 N N . SER A 1 107 ? 10.052 0.600 -23.816 1.00 91.25 107 SER A N 1
ATOM 816 C CA . SER A 1 107 ? 9.443 1.759 -23.164 1.00 91.25 107 SER A CA 1
ATOM 817 C C . SER A 1 107 ? 8.450 1.324 -22.087 1.00 91.25 107 SER A C 1
ATOM 819 O O . SER A 1 107 ? 7.952 0.197 -22.084 1.00 91.25 107 SER A O 1
ATOM 821 N N . TRP A 1 108 ? 8.149 2.221 -21.152 1.00 91.00 108 TRP A N 1
ATOM 822 C CA . TRP A 1 108 ? 7.150 1.951 -20.122 1.00 91.00 108 TRP A CA 1
ATOM 823 C C . TRP A 1 108 ? 5.761 1.675 -20.701 1.00 91.00 108 TRP A C 1
ATOM 825 O O . TRP A 1 108 ? 5.086 0.747 -20.262 1.00 91.00 108 TRP A O 1
ATOM 835 N N . ASP A 1 109 ? 5.369 2.430 -21.729 1.00 92.62 109 ASP A N 1
ATOM 836 C CA . ASP A 1 109 ? 4.081 2.264 -22.403 1.00 92.62 109 ASP A CA 1
ATOM 837 C C . ASP A 1 109 ? 3.949 0.875 -23.050 1.00 92.62 109 ASP A C 1
ATOM 839 O O . ASP A 1 109 ? 2.893 0.252 -22.960 1.00 92.62 109 ASP A O 1
ATOM 843 N N . GLU A 1 110 ? 5.024 0.346 -23.646 1.00 93.94 110 GLU A N 1
ATOM 844 C CA . GLU A 1 110 ? 5.045 -1.020 -24.191 1.00 93.94 110 GLU A CA 1
ATOM 845 C C . GLU A 1 110 ? 4.905 -2.084 -23.091 1.00 93.94 110 GLU A C 1
ATOM 847 O O . GLU A 1 110 ? 4.171 -3.056 -23.275 1.00 93.94 110 GLU A O 1
ATOM 852 N N . ILE A 1 111 ? 5.561 -1.896 -21.937 1.00 93.19 111 ILE A N 1
ATOM 853 C CA . ILE A 1 111 ? 5.432 -2.807 -20.785 1.00 93.19 111 ILE A CA 1
ATOM 854 C C . ILE A 1 111 ? 3.991 -2.800 -20.269 1.00 93.19 111 ILE A C 1
ATOM 856 O O . ILE A 1 111 ? 3.408 -3.866 -20.059 1.00 93.19 111 ILE A O 1
ATOM 860 N N . LEU A 1 112 ? 3.411 -1.610 -20.087 1.00 92.94 112 LEU A N 1
ATOM 861 C CA . LEU A 1 112 ? 2.043 -1.445 -19.607 1.00 92.94 112 LEU A CA 1
ATOM 862 C C . LEU A 1 112 ? 1.035 -2.056 -20.583 1.00 92.94 112 LEU A C 1
ATOM 864 O O . LEU A 1 112 ? 0.132 -2.773 -20.157 1.00 92.94 112 LEU A O 1
ATOM 868 N N . GLN A 1 113 ? 1.202 -1.829 -21.886 1.00 94.38 113 GLN A N 1
ATOM 869 C CA . GLN A 1 113 ? 0.327 -2.429 -22.888 1.00 94.38 113 GLN A CA 1
ATOM 870 C C . GLN A 1 113 ? 0.413 -3.961 -22.856 1.00 94.38 113 GLN A C 1
ATOM 872 O O . GLN A 1 113 ? -0.620 -4.622 -22.827 1.00 94.38 113 GLN A O 1
ATOM 877 N N . ALA A 1 114 ? 1.619 -4.532 -22.770 1.00 93.50 114 ALA A N 1
ATOM 878 C CA . ALA A 1 114 ? 1.793 -5.981 -22.663 1.00 93.50 114 ALA A CA 1
ATOM 879 C C . ALA A 1 114 ? 1.157 -6.559 -21.383 1.00 93.50 114 ALA A C 1
ATOM 881 O O . ALA A 1 114 ? 0.587 -7.649 -21.406 1.00 93.50 114 ALA A O 1
ATOM 882 N N . TYR A 1 115 ? 1.225 -5.828 -20.266 1.00 93.38 115 TYR A N 1
ATOM 883 C CA . TYR A 1 115 ? 0.539 -6.192 -19.025 1.00 93.38 115 TYR A CA 1
ATOM 884 C C . TYR A 1 115 ? -0.988 -6.208 -19.189 1.00 93.38 115 TYR A C 1
ATOM 886 O O . TYR A 1 115 ? -1.639 -7.173 -18.786 1.00 93.38 115 TYR A O 1
ATOM 894 N N . LEU A 1 116 ? -1.563 -5.175 -19.811 1.00 93.00 116 LEU A N 1
ATOM 895 C CA . LEU A 1 116 ? -3.004 -5.099 -20.065 1.00 93.00 116 LEU A CA 1
ATOM 896 C C . LEU A 1 116 ? -3.477 -6.225 -20.995 1.00 93.00 116 LEU A C 1
ATOM 898 O O . LEU A 1 116 ? -4.492 -6.862 -20.707 1.00 93.00 116 LEU A O 1
ATOM 902 N N . ASP A 1 117 ? -2.712 -6.524 -22.047 1.00 92.31 117 ASP A N 1
ATOM 903 C CA . ASP A 1 117 ? -2.997 -7.630 -22.965 1.00 92.31 117 ASP A CA 1
ATOM 904 C C . ASP A 1 117 ? -2.995 -8.984 -22.231 1.00 92.31 117 ASP A C 1
ATOM 906 O O . ASP A 1 117 ? -3.809 -9.864 -22.516 1.00 92.31 117 ASP A O 1
ATOM 910 N N . ASP A 1 118 ? -2.092 -9.176 -21.268 1.00 90.69 118 ASP A N 1
ATOM 911 C CA . ASP A 1 118 ? -2.039 -10.395 -20.459 1.00 90.69 118 ASP A CA 1
ATOM 912 C C . ASP A 1 118 ? -3.180 -10.490 -19.447 1.00 90.69 118 ASP A C 1
ATOM 914 O O . ASP A 1 118 ? -3.723 -11.578 -19.236 1.00 90.69 118 ASP A O 1
ATOM 918 N N . LEU A 1 119 ? -3.585 -9.367 -18.850 1.00 88.88 119 LEU A N 1
ATOM 919 C CA . LEU A 1 119 ? -4.762 -9.323 -17.987 1.00 88.88 119 LEU A CA 1
ATOM 920 C C . LEU A 1 119 ? -6.035 -9.705 -18.749 1.00 88.88 119 LEU A C 1
ATOM 922 O O . LEU A 1 119 ? -6.837 -10.482 -18.231 1.00 88.88 119 LEU A O 1
ATOM 926 N N . GLU A 1 120 ? -6.210 -9.214 -19.978 1.00 88.81 120 GLU A N 1
ATOM 927 C CA . GLU A 1 120 ? -7.379 -9.533 -20.807 1.00 88.81 120 GLU A CA 1
ATOM 928 C C . GLU A 1 120 ? -7.467 -11.039 -21.110 1.00 88.81 120 GLU A C 1
ATOM 930 O O . GLU A 1 120 ? -8.543 -11.641 -21.014 1.00 88.81 120 GLU A O 1
ATOM 935 N N . LYS A 1 121 ? -6.322 -11.685 -21.380 1.00 86.12 121 LYS A N 1
ATOM 936 C CA . LYS A 1 121 ? -6.239 -13.144 -21.594 1.00 86.12 121 LYS A CA 1
ATOM 937 C C . LYS A 1 121 ? -6.688 -13.945 -20.366 1.00 86.12 121 LYS A C 1
ATOM 939 O O . LYS A 1 121 ? -7.197 -15.055 -20.524 1.00 86.12 121 LYS A O 1
ATOM 944 N N . VAL A 1 122 ? -6.508 -13.397 -19.164 1.00 80.56 122 VAL A N 1
ATOM 945 C CA . VAL A 1 122 ? -6.879 -14.033 -17.890 1.00 80.56 122 VAL A CA 1
ATOM 946 C C . VAL A 1 122 ? -8.351 -13.795 -17.510 1.00 80.56 122 VAL A C 1
ATOM 948 O O . VAL A 1 122 ? -8.923 -14.599 -16.769 1.00 80.56 122 VAL A O 1
ATOM 951 N N . ASP A 1 123 ? -8.978 -12.723 -18.003 1.00 70.56 123 ASP A N 1
ATOM 952 C CA . ASP A 1 123 ? -10.320 -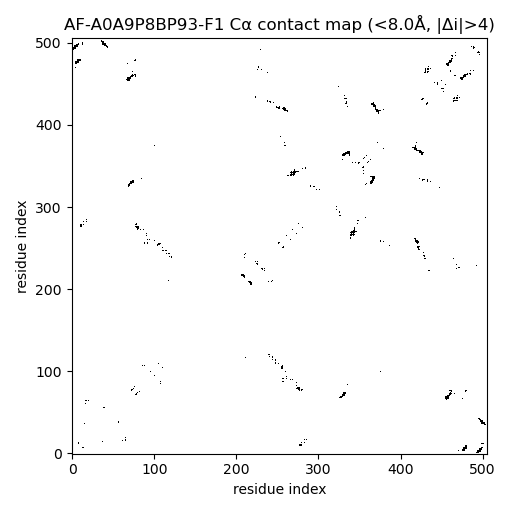12.296 -17.575 1.00 70.56 123 ASP A CA 1
ATOM 953 C C . ASP A 1 123 ? -11.469 -12.980 -18.356 1.00 70.56 123 ASP A C 1
ATOM 955 O O . ASP A 1 123 ? -12.490 -13.361 -17.780 1.00 70.56 123 ASP A O 1
ATOM 959 N N . ILE A 1 124 ? -11.311 -13.199 -19.669 1.00 51.69 124 ILE A N 1
ATOM 960 C CA . ILE A 1 124 ? -12.453 -13.454 -20.576 1.00 51.69 124 ILE A CA 1
ATOM 961 C C . ILE A 1 124 ? -12.919 -14.924 -20.652 1.00 51.69 124 ILE A C 1
ATOM 963 O O . ILE A 1 124 ? -14.094 -15.182 -20.916 1.00 51.69 124 ILE A O 1
ATOM 967 N N . SER A 1 125 ? -12.052 -15.913 -20.440 1.00 50.19 125 SER A N 1
ATOM 968 C CA . SER A 1 125 ? -12.345 -17.304 -20.841 1.00 50.19 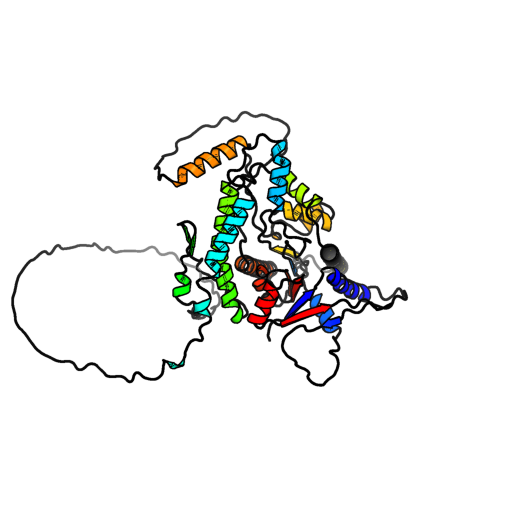125 SER A CA 1
ATOM 969 C C . SER A 1 125 ? -12.850 -18.226 -19.718 1.00 50.19 125 SER A C 1
ATOM 971 O O . SER A 1 125 ? -13.611 -19.153 -19.996 1.00 50.19 125 SER A O 1
ATOM 973 N N . ASP A 1 126 ? -12.532 -17.951 -18.448 1.00 52.56 126 ASP A N 1
ATOM 974 C CA . ASP A 1 126 ? -12.646 -18.968 -17.384 1.00 52.56 126 ASP A CA 1
ATOM 975 C C . ASP A 1 126 ? -13.698 -18.693 -16.292 1.00 52.56 126 ASP A C 1
ATOM 977 O O . ASP A 1 126 ? -14.041 -19.584 -15.509 1.00 52.56 126 ASP A O 1
ATOM 981 N N . LEU A 1 127 ? -14.255 -17.480 -16.204 1.00 48.88 127 LEU A N 1
ATOM 982 C CA . LEU A 1 127 ? -15.244 -17.139 -15.165 1.00 48.88 127 LEU A CA 1
ATOM 983 C C . LEU A 1 127 ? -16.655 -17.666 -15.463 1.00 48.88 127 LEU A C 1
ATOM 985 O O . LEU A 1 127 ? -17.450 -17.871 -14.542 1.00 48.88 127 LEU A O 1
ATOM 989 N N . CYS A 1 128 ? -16.971 -17.942 -16.729 1.00 48.06 128 CYS A N 1
ATOM 990 C CA . CYS A 1 128 ? -18.304 -18.395 -17.127 1.00 48.06 128 CYS A CA 1
ATOM 991 C C . CYS A 1 128 ? -18.653 -19.795 -16.592 1.00 48.06 128 CYS A C 1
ATOM 993 O O . CYS A 1 128 ? -19.833 -20.116 -16.443 1.00 48.06 128 CYS A O 1
ATOM 995 N N . HIS A 1 129 ? -17.658 -20.630 -16.273 1.00 52.12 129 HIS A N 1
ATOM 996 C CA . HIS A 1 129 ? -17.888 -22.010 -15.840 1.00 52.12 129 HIS A CA 1
ATOM 997 C C . HIS A 1 129 ? -18.066 -22.171 -14.323 1.00 52.12 129 HIS A C 1
ATOM 999 O O . HIS A 1 129 ? -18.761 -23.095 -13.901 1.00 52.12 129 HIS A O 1
ATOM 1005 N N . LEU A 1 130 ? -17.503 -21.273 -13.506 1.00 49.38 130 LEU A N 1
ATOM 1006 C CA . LEU A 1 130 ? -17.539 -21.376 -12.038 1.00 49.38 130 LEU A CA 1
ATOM 1007 C C . LEU A 1 130 ? -18.835 -20.842 -11.409 1.00 49.38 130 LEU A C 1
ATOM 1009 O O . LEU A 1 130 ? -19.181 -21.241 -10.303 1.00 49.38 130 LEU A O 1
ATOM 1013 N N . ASN A 1 131 ? -19.575 -19.984 -12.117 1.00 44.16 131 ASN A N 1
ATOM 1014 C CA . ASN A 1 131 ? -20.868 -19.463 -11.657 1.00 44.16 131 ASN A CA 1
ATOM 1015 C C . ASN A 1 131 ? -22.066 -20.298 -12.129 1.00 44.16 131 ASN A C 1
ATOM 1017 O O . ASN A 1 131 ? -23.212 -19.902 -11.908 1.00 44.16 131 ASN A O 1
ATOM 1021 N N . ARG A 1 132 ? -21.842 -21.442 -12.791 1.00 47.44 132 ARG A N 1
ATOM 1022 C CA . ARG A 1 132 ? -22.952 -22.336 -13.125 1.00 47.44 132 ARG A CA 1
ATOM 1023 C C . ARG A 1 132 ? -23.461 -22.940 -11.811 1.00 47.44 132 ARG A C 1
ATOM 1025 O O . ARG A 1 132 ? -22.658 -23.561 -11.112 1.00 47.44 132 ARG A O 1
ATOM 1032 N N . PRO A 1 133 ? -24.747 -22.764 -11.448 1.00 46.16 133 PRO A N 1
ATOM 1033 C CA . PRO A 1 133 ? -25.305 -23.412 -10.270 1.00 46.16 133 PRO A CA 1
ATOM 1034 C C . PRO A 1 133 ? -24.969 -24.898 -10.339 1.00 46.16 133 PRO A C 1
ATOM 1036 O O . PRO A 1 133 ? -25.180 -25.522 -11.381 1.00 46.16 133 PRO A O 1
ATOM 1039 N N . LEU A 1 134 ? -24.403 -25.451 -9.266 1.00 47.38 134 LEU A N 1
ATOM 1040 C CA . LEU A 1 134 ? -24.255 -26.895 -9.143 1.00 47.38 134 LEU A CA 1
ATOM 1041 C C . LEU A 1 134 ? -25.664 -27.485 -9.246 1.00 47.38 134 LEU A C 1
ATOM 1043 O O . LEU A 1 134 ? -26.461 -27.366 -8.316 1.00 47.38 134 LEU A O 1
ATOM 1047 N N . ASP A 1 135 ? -25.991 -28.055 -10.404 1.00 44.56 135 ASP A N 1
ATOM 1048 C CA . ASP A 1 135 ? -27.262 -28.725 -10.644 1.00 44.56 135 ASP A CA 1
ATOM 1049 C C . ASP A 1 135 ? -27.292 -29.995 -9.782 1.00 44.56 135 ASP A C 1
ATOM 1051 O O . ASP A 1 135 ? -26.895 -31.087 -10.193 1.00 44.56 135 ASP A O 1
ATOM 1055 N N . PHE A 1 136 ? -27.770 -29.855 -8.544 1.00 48.12 136 PHE A N 1
ATOM 1056 C CA . PHE A 1 136 ? -28.003 -30.966 -7.614 1.00 48.12 136 PHE A CA 1
ATOM 1057 C C . PHE A 1 136 ? -29.131 -31.909 -8.084 1.00 48.12 136 PHE A C 1
ATOM 1059 O O . PHE A 1 136 ? -29.445 -32.892 -7.414 1.00 48.12 136 PHE A O 1
ATOM 1066 N N . SER A 1 137 ? -29.731 -31.645 -9.248 1.00 50.72 137 SER A N 1
ATOM 1067 C CA . SER A 1 137 ? -30.848 -32.393 -9.827 1.00 50.72 137 SER A CA 1
ATOM 1068 C C . SER A 1 137 ? -30.459 -33.749 -10.440 1.00 50.72 137 SER A C 1
ATOM 1070 O O . SER A 1 137 ? -31.347 -34.543 -10.737 1.00 50.72 137 SER A O 1
ATOM 1072 N N . SER A 1 138 ? -29.168 -34.077 -10.580 1.00 48.03 138 SER A N 1
ATOM 1073 C CA . SER A 1 138 ? -28.722 -35.333 -11.222 1.00 48.03 138 SER A CA 1
ATOM 1074 C C . SER A 1 138 ? -28.351 -36.483 -10.267 1.00 48.03 138 SER A C 1
ATOM 1076 O O . SER A 1 138 ? -28.030 -37.576 -10.726 1.00 48.03 138 SER A O 1
ATOM 1078 N N . ALA A 1 139 ? -28.444 -36.301 -8.943 1.00 45.31 139 ALA A N 1
ATOM 1079 C CA . ALA A 1 139 ? -28.051 -37.327 -7.963 1.00 45.31 139 ALA A CA 1
ATOM 1080 C C . ALA A 1 139 ? -29.190 -38.258 -7.484 1.00 45.31 139 ALA A C 1
ATOM 1082 O O . ALA A 1 139 ? -28.998 -39.029 -6.543 1.00 45.31 139 ALA A O 1
ATOM 1083 N N . GLN A 1 140 ? -30.368 -38.235 -8.115 1.00 48.25 140 GLN A N 1
ATOM 1084 C CA . GLN A 1 140 ? -31.446 -39.191 -7.831 1.00 48.25 140 GLN A CA 1
ATOM 1085 C C . GLN A 1 140 ? -31.761 -40.034 -9.067 1.00 48.25 140 GLN A C 1
ATOM 1087 O O . GLN A 1 140 ? -32.497 -39.604 -9.946 1.00 48.25 140 GLN A O 1
ATOM 1092 N N . GLY A 1 141 ? -31.228 -41.258 -9.115 1.00 49.19 141 GLY A N 1
ATOM 1093 C CA . GLY A 1 141 ? -31.703 -42.273 -10.057 1.00 49.19 141 GLY A CA 1
ATOM 1094 C C . GLY A 1 141 ? -30.628 -43.151 -10.688 1.00 49.19 141 GLY A C 1
ATOM 1095 O O . GLY A 1 141 ? -30.519 -43.197 -11.905 1.00 49.19 141 GLY A O 1
ATOM 1096 N N . SER A 1 142 ? -29.869 -43.902 -9.890 1.00 42.28 142 SER A N 1
ATOM 1097 C CA . SER A 1 142 ? -29.254 -45.137 -10.389 1.00 42.28 142 SER A CA 1
ATOM 1098 C C . SER A 1 142 ? -29.369 -46.210 -9.317 1.00 42.28 142 SER A C 1
ATOM 1100 O O . SER A 1 142 ? -28.564 -46.313 -8.392 1.00 42.28 142 SER A O 1
ATOM 1102 N N . SER A 1 143 ? -30.473 -46.952 -9.391 1.00 43.44 143 SER A N 1
ATOM 1103 C CA . SER A 1 143 ? -30.702 -48.152 -8.602 1.00 43.44 143 SER A CA 1
ATOM 1104 C C . SER A 1 143 ? -29.778 -49.263 -9.089 1.00 43.44 143 SER A C 1
ATOM 1106 O O . SER A 1 143 ? -29.797 -49.629 -10.263 1.00 43.44 143 SER A O 1
ATOM 1108 N N . CYS A 1 144 ? -29.016 -49.802 -8.145 1.00 41.34 144 CYS A N 1
ATOM 1109 C CA . CYS A 1 144 ? -28.223 -51.019 -8.213 1.00 41.34 144 CYS A CA 1
ATOM 1110 C C . CYS A 1 144 ? -28.788 -52.095 -9.160 1.00 41.34 144 CYS A C 1
ATOM 1112 O O . CYS A 1 144 ? -29.879 -52.616 -8.929 1.00 41.34 144 CYS A O 1
ATOM 1114 N N . GLN A 1 145 ? -27.984 -52.523 -10.133 1.00 35.88 145 GLN A N 1
ATOM 1115 C CA . GLN A 1 145 ? -28.032 -53.892 -10.641 1.00 35.88 145 GLN A CA 1
ATOM 1116 C C . GLN A 1 145 ? -26.641 -54.510 -10.513 1.00 35.88 145 GLN A C 1
ATOM 1118 O O . GLN A 1 145 ? -25.650 -53.970 -11.002 1.00 35.88 145 GLN A O 1
ATOM 1123 N N . ALA A 1 146 ? -26.582 -55.619 -9.778 1.00 37.69 146 ALA A N 1
ATOM 1124 C CA . ALA A 1 146 ? -25.393 -56.437 -9.611 1.00 37.69 146 ALA A CA 1
ATOM 1125 C C . ALA A 1 146 ? -25.069 -57.174 -10.925 1.00 37.69 146 ALA A C 1
ATOM 1127 O O . ALA A 1 146 ? -25.996 -57.621 -11.607 1.00 37.69 146 ALA A O 1
ATOM 1128 N N . PRO A 1 147 ? -23.786 -57.340 -11.288 1.00 38.12 147 PRO A N 1
ATOM 1129 C CA . PRO A 1 147 ? -23.422 -58.067 -12.491 1.00 38.12 147 PRO A CA 1
ATOM 1130 C C . PRO A 1 147 ? -23.626 -59.571 -12.282 1.00 38.12 147 PRO A C 1
ATOM 1132 O O . PRO A 1 147 ? -23.169 -60.159 -11.300 1.00 38.12 147 PRO A O 1
ATOM 1135 N N . THR A 1 148 ? -24.329 -60.181 -13.232 1.00 36.78 148 THR A N 1
ATOM 1136 C CA . THR A 1 148 ? -24.511 -61.631 -13.331 1.00 36.78 148 THR A CA 1
ATOM 1137 C C . THR A 1 148 ? -23.225 -62.243 -13.881 1.00 36.78 148 THR A C 1
ATOM 1139 O O . THR A 1 148 ? -22.712 -61.804 -14.907 1.00 36.78 148 THR A O 1
ATOM 1142 N N . VAL A 1 149 ? -22.688 -63.232 -13.168 1.00 36.44 149 VAL A N 1
ATOM 1143 C CA . VAL A 1 149 ? -21.513 -64.016 -13.560 1.00 36.44 149 VAL A CA 1
ATOM 1144 C C . VAL A 1 149 ? -21.957 -65.075 -14.568 1.00 36.44 149 VAL A C 1
ATOM 1146 O O . VAL A 1 149 ? -22.663 -66.010 -14.194 1.00 36.44 149 VAL A O 1
ATOM 1149 N N . GLU A 1 150 ? -21.535 -64.952 -15.827 1.00 36.66 150 GLU A N 1
ATOM 1150 C CA . GLU A 1 150 ? -21.597 -66.053 -16.792 1.00 36.66 150 GLU A CA 1
ATOM 1151 C C . GLU A 1 150 ? -20.289 -66.849 -16.780 1.00 36.66 150 GLU A C 1
ATOM 1153 O O . GLU A 1 150 ? -19.192 -66.330 -16.988 1.00 36.66 150 GLU A O 1
ATOM 1158 N N . VAL A 1 151 ? -20.448 -68.141 -16.504 1.00 37.75 151 VAL A N 1
ATOM 1159 C CA . VAL A 1 151 ? -19.431 -69.186 -16.549 1.00 37.75 151 VAL A CA 1
ATOM 1160 C C . VAL A 1 151 ? -19.453 -69.810 -17.940 1.00 37.75 151 VAL A C 1
ATOM 1162 O O . VAL A 1 151 ? -20.450 -70.431 -18.294 1.00 37.75 151 VAL A O 1
ATOM 1165 N N . LEU A 1 152 ? -18.344 -69.745 -18.681 1.00 32.47 152 LEU A N 1
ATOM 1166 C CA . LEU A 1 152 ? -18.036 -70.686 -19.763 1.00 32.47 152 LEU A CA 1
ATOM 1167 C C . LEU A 1 152 ? -16.529 -70.997 -19.777 1.00 32.47 152 LEU A C 1
ATOM 1169 O O . LEU A 1 152 ? -15.683 -70.107 -19.750 1.00 32.47 152 LEU A O 1
ATOM 1173 N N . SER A 1 153 ? -16.221 -72.295 -19.756 1.00 34.19 153 SER A N 1
ATOM 1174 C CA . SER A 1 153 ? -14.880 -72.905 -19.770 1.00 34.19 153 SER A CA 1
ATOM 1175 C C . SER A 1 153 ? -14.518 -73.408 -21.200 1.00 34.19 153 SER A C 1
ATOM 1177 O O . SER A 1 153 ? -15.211 -73.043 -22.145 1.00 34.19 153 SER A O 1
ATOM 1179 N N . PRO A 1 154 ? -13.451 -74.206 -21.436 1.00 52.41 154 PRO A N 1
ATOM 1180 C CA . PRO A 1 154 ? -12.170 -73.696 -21.942 1.00 52.41 154 PRO A CA 1
ATOM 1181 C C . PRO A 1 154 ? -11.659 -74.416 -23.213 1.00 52.41 154 PRO A C 1
ATOM 1183 O O . PRO A 1 154 ? -11.908 -75.600 -23.388 1.00 52.41 154 PRO A O 1
ATOM 1186 N N . HIS A 1 155 ? -10.826 -73.758 -24.023 1.00 34.25 155 HIS A N 1
ATOM 1187 C CA . HIS A 1 155 ? -9.802 -74.346 -24.918 1.00 34.25 155 HIS A CA 1
ATOM 1188 C C . HIS A 1 155 ? -8.635 -73.333 -24.876 1.00 34.25 155 HIS A C 1
ATOM 1190 O O . HIS A 1 155 ? -8.878 -72.147 -25.051 1.00 34.25 155 HIS A O 1
ATOM 1196 N N . GLY A 1 156 ? -7.382 -73.623 -24.529 1.00 33.44 156 GLY A N 1
ATOM 1197 C CA . GLY A 1 156 ? -6.591 -74.825 -24.731 1.00 33.44 156 GLY A CA 1
ATOM 1198 C C . GLY A 1 156 ? -5.626 -74.576 -25.892 1.00 33.44 156 GLY A C 1
ATOM 1199 O O . GLY A 1 156 ? -5.976 -74.933 -27.006 1.00 33.44 156 GLY A O 1
ATOM 1200 N N . GLN A 1 157 ? -4.464 -73.952 -25.646 1.00 34.25 157 GLN A N 1
ATOM 1201 C CA . GLN A 1 157 ? -3.191 -74.316 -26.289 1.00 34.25 157 GLN A CA 1
ATOM 1202 C C . GLN A 1 157 ? -1.987 -73.557 -25.710 1.00 34.25 157 GLN A C 1
ATOM 1204 O O . GLN A 1 157 ? -2.046 -72.373 -25.387 1.00 34.25 157 GLN A O 1
ATOM 1209 N N . GLU A 1 158 ? -0.921 -74.333 -25.556 1.00 36.12 158 GLU A N 1
ATOM 1210 C CA . GLU A 1 158 ? 0.389 -74.062 -24.977 1.00 36.12 158 GLU A CA 1
ATOM 1211 C C . GLU A 1 158 ? 1.239 -73.124 -25.848 1.00 36.12 158 GLU A C 1
ATOM 1213 O O . GLU A 1 158 ? 1.169 -73.197 -27.072 1.00 36.12 158 GLU A O 1
ATOM 1218 N N . GLN A 1 159 ? 2.134 -72.345 -25.230 1.00 34.75 159 GLN A N 1
ATOM 1219 C CA . GLN A 1 159 ? 3.563 -72.420 -25.559 1.00 34.75 159 GLN A CA 1
ATOM 1220 C C . GLN A 1 159 ? 4.450 -71.735 -24.511 1.00 34.75 159 GLN A C 1
ATOM 1222 O O . GLN A 1 159 ? 4.065 -70.784 -23.836 1.00 34.75 159 GLN A O 1
ATOM 1227 N N . GLU A 1 160 ? 5.627 -72.333 -24.373 1.00 33.53 160 GLU A N 1
ATOM 1228 C CA . GLU A 1 160 ? 6.624 -72.232 -23.314 1.00 33.53 160 GLU A CA 1
ATOM 1229 C C . GLU A 1 160 ? 7.570 -71.022 -23.425 1.00 33.53 160 GLU A C 1
ATOM 1231 O O . GLU A 1 160 ? 7.735 -70.421 -24.483 1.00 33.53 160 GLU A O 1
ATOM 1236 N N . GLY A 1 161 ? 8.288 -70.767 -22.322 1.00 32.62 161 GLY A N 1
ATOM 1237 C CA . GLY A 1 161 ? 9.521 -69.970 -22.250 1.00 32.62 161 GLY A CA 1
ATOM 1238 C C . GLY A 1 161 ? 9.445 -68.945 -21.114 1.00 32.62 161 GLY A C 1
ATOM 1239 O O . GLY A 1 161 ? 8.767 -67.939 -21.245 1.00 32.62 161 GLY A O 1
ATOM 1240 N N . GLY A 1 162 ? 10.036 -69.110 -19.928 1.00 32.06 162 GLY A N 1
ATOM 1241 C CA . GLY A 1 162 ? 11.290 -69.774 -19.573 1.00 32.06 162 GLY A CA 1
ATOM 1242 C C . GLY A 1 162 ? 12.350 -68.699 -19.300 1.00 32.06 162 GLY A C 1
ATOM 1243 O O . GLY A 1 162 ? 12.889 -68.131 -20.242 1.00 32.06 162 GLY A O 1
ATOM 1244 N N . GLY A 1 163 ? 12.638 -68.397 -18.026 1.00 32.44 163 GLY A N 1
ATOM 1245 C CA . GLY A 1 163 ? 13.684 -67.428 -17.663 1.00 32.44 163 GLY A CA 1
ATOM 1246 C C . GLY A 1 163 ? 13.670 -66.944 -16.209 1.00 32.44 163 GLY A C 1
ATOM 1247 O O . GLY A 1 163 ? 13.432 -65.771 -15.951 1.00 32.44 163 GLY A O 1
ATOM 1248 N N . GLN A 1 164 ? 13.926 -67.851 -15.261 1.00 34.75 164 GLN A N 1
ATOM 1249 C CA . GLN A 1 164 ? 14.306 -67.541 -13.874 1.00 34.75 164 GLN A CA 1
ATOM 1250 C C . GLN A 1 164 ? 15.682 -66.864 -13.809 1.00 34.75 164 GLN A C 1
ATOM 1252 O O . GLN A 1 164 ? 16.599 -67.332 -14.476 1.00 34.75 164 GLN A O 1
ATOM 1257 N N . LEU A 1 165 ? 15.874 -65.917 -12.881 1.00 37.56 165 LEU A N 1
ATOM 1258 C CA . LEU A 1 165 ? 17.130 -65.786 -12.131 1.00 37.56 165 LEU A CA 1
ATOM 1259 C C . LEU A 1 165 ? 16.860 -65.361 -10.674 1.00 37.56 165 LEU A C 1
ATOM 1261 O O . LEU A 1 165 ? 16.039 -64.497 -10.378 1.00 37.56 165 LEU A O 1
ATOM 1265 N N . HIS A 1 166 ? 17.556 -66.059 -9.780 1.00 35.94 166 HIS A N 1
ATOM 1266 C CA . HIS A 1 166 ? 17.479 -66.083 -8.321 1.00 35.94 166 HIS A CA 1
ATOM 1267 C C . HIS A 1 166 ? 18.391 -65.026 -7.650 1.00 35.94 166 HIS A C 1
ATOM 1269 O O . HIS A 1 166 ? 19.523 -64.890 -8.088 1.00 35.94 166 HIS A O 1
ATOM 1275 N N . HIS A 1 167 ? 17.902 -64.409 -6.550 1.00 35.75 167 HIS A N 1
ATOM 1276 C CA . HIS A 1 167 ? 18.517 -64.180 -5.203 1.00 35.75 167 HIS A CA 1
ATOM 1277 C C . HIS A 1 167 ? 19.980 -63.657 -5.022 1.00 35.75 167 HIS A C 1
ATOM 1279 O O . HIS A 1 167 ? 20.761 -63.710 -5.959 1.00 35.75 167 HIS A O 1
ATOM 1285 N N . PRO A 1 168 ? 20.448 -63.259 -3.801 1.00 53.19 168 PRO A N 1
ATOM 1286 C CA . PRO A 1 168 ? 19.765 -63.017 -2.512 1.00 53.19 168 PRO A CA 1
ATOM 1287 C C . PRO A 1 168 ? 20.208 -61.739 -1.730 1.00 53.19 168 PRO A C 1
ATOM 1289 O O . PRO A 1 168 ? 21.194 -61.076 -2.035 1.00 53.19 168 PRO A O 1
ATOM 1292 N N . GLN A 1 169 ? 19.484 -61.459 -0.635 1.00 40.78 169 GLN A N 1
ATOM 1293 C CA . GLN A 1 169 ? 19.940 -60.681 0.533 1.00 40.78 169 GLN A CA 1
ATOM 1294 C C . GLN A 1 169 ? 21.057 -61.398 1.323 1.00 40.78 169 GLN A C 1
ATOM 1296 O O . GLN A 1 169 ? 21.188 -62.620 1.229 1.00 40.78 169 GLN A O 1
ATOM 1301 N N . PRO A 1 170 ? 21.695 -60.694 2.278 1.00 53.16 170 PRO A N 1
ATOM 1302 C CA . PRO A 1 170 ? 21.902 -61.311 3.589 1.00 53.16 170 PRO A CA 1
ATOM 1303 C C . PRO A 1 170 ? 21.499 -60.434 4.791 1.00 53.16 170 PRO A C 1
ATOM 1305 O O . PRO A 1 170 ? 21.504 -59.206 4.751 1.00 53.16 170 PRO A O 1
ATOM 1308 N N . LYS A 1 171 ? 21.162 -61.141 5.878 1.00 42.34 171 LYS A N 1
ATOM 1309 C CA . LYS A 1 171 ? 20.878 -60.686 7.251 1.00 42.34 171 LYS A CA 1
ATOM 1310 C C . LYS A 1 171 ? 22.125 -60.848 8.145 1.00 42.34 171 LYS A C 1
ATOM 1312 O O . LYS A 1 171 ? 22.831 -61.836 7.974 1.00 42.34 171 LYS A O 1
ATOM 1317 N N . SER A 1 172 ? 22.280 -60.017 9.185 1.00 39.12 172 SER A N 1
ATOM 1318 C CA . SER A 1 172 ? 22.898 -60.344 10.503 1.00 39.12 172 SER A CA 1
ATOM 1319 C C . SER A 1 172 ? 22.582 -59.199 11.504 1.00 39.12 172 SER A C 1
ATOM 1321 O O . SER A 1 172 ? 22.754 -58.051 11.112 1.00 39.12 172 SER A O 1
ATOM 1323 N N . ASN A 1 173 ? 21.957 -59.345 12.691 1.00 35.31 173 ASN A N 1
ATOM 1324 C CA . ASN A 1 173 ? 22.328 -60.038 13.957 1.00 35.31 173 ASN A CA 1
ATOM 1325 C C . ASN A 1 173 ? 23.722 -59.586 14.485 1.00 35.31 173 ASN A C 1
ATOM 1327 O O . ASN A 1 173 ? 24.673 -59.759 13.738 1.00 35.31 173 ASN A O 1
ATOM 1331 N N . SER A 1 174 ? 24.001 -59.031 15.689 1.00 33.59 174 SER A N 1
ATOM 1332 C CA . SER A 1 174 ? 23.330 -58.907 17.016 1.00 33.59 174 SER A CA 1
ATOM 1333 C C . SER A 1 174 ? 24.025 -57.783 17.900 1.00 33.59 174 SER A C 1
ATOM 1335 O O . SER A 1 174 ? 24.592 -56.889 17.281 1.00 33.59 174 SER A O 1
ATOM 1337 N N . PRO A 1 175 ? 24.012 -57.718 19.273 1.00 48.97 175 PRO A N 1
ATOM 1338 C CA . PRO A 1 175 ? 23.702 -56.507 20.087 1.00 48.97 175 PRO A CA 1
ATOM 1339 C C . PRO A 1 175 ? 24.828 -56.147 21.127 1.00 48.97 175 PRO A C 1
ATOM 1341 O O . PRO A 1 175 ? 25.985 -56.441 20.845 1.00 48.97 175 PRO A O 1
ATOM 1344 N N . PRO A 1 176 ? 24.553 -55.717 22.388 1.00 55.44 176 PRO A N 1
ATOM 1345 C CA . PRO A 1 176 ? 24.056 -54.424 22.891 1.00 55.44 176 PRO A CA 1
ATOM 1346 C C . PRO A 1 176 ? 25.078 -53.683 23.798 1.00 55.44 176 PRO A C 1
ATOM 1348 O O . PRO A 1 176 ? 26.031 -54.275 24.299 1.00 55.44 176 PRO A O 1
ATOM 1351 N N . LEU A 1 177 ? 24.811 -52.414 24.137 1.00 35.44 177 LEU A N 1
ATOM 1352 C CA . LEU A 1 177 ? 25.414 -51.759 25.307 1.00 35.44 177 LEU A CA 1
ATOM 1353 C C . LEU A 1 177 ? 24.362 -50.988 26.110 1.00 35.44 177 LEU A C 1
ATOM 1355 O O . LEU A 1 177 ? 23.590 -50.198 25.573 1.00 35.44 177 LEU A O 1
ATOM 1359 N N . GLN A 1 178 ? 24.336 -51.289 27.407 1.00 37.28 178 GLN A N 1
ATOM 1360 C CA . GLN A 1 178 ? 23.511 -50.678 28.440 1.00 37.28 178 GLN A CA 1
ATOM 1361 C C . GLN A 1 178 ? 24.121 -49.345 28.887 1.00 37.28 178 GLN A C 1
ATOM 1363 O O . GLN A 1 178 ? 25.323 -49.275 29.138 1.00 37.28 178 GLN A O 1
ATOM 1368 N N . SER A 1 179 ? 23.285 -48.336 29.120 1.00 34.97 179 SER A N 1
ATOM 1369 C CA . SER A 1 179 ? 23.539 -47.337 30.158 1.00 34.97 179 SER A CA 1
ATOM 1370 C C . SER A 1 179 ? 22.223 -46.786 30.712 1.00 34.97 179 SER A C 1
ATOM 1372 O O . SER A 1 179 ? 21.212 -46.644 30.028 1.00 34.97 179 SER A O 1
ATOM 1374 N N . THR A 1 180 ? 22.249 -46.608 32.023 1.00 32.19 180 THR A N 1
ATOM 1375 C CA . THR A 1 180 ? 21.162 -46.370 32.969 1.00 32.19 180 THR A CA 1
ATOM 1376 C C . THR A 1 180 ? 20.850 -44.884 33.177 1.00 32.19 180 THR A C 1
ATOM 1378 O O . THR A 1 180 ? 21.739 -44.045 33.070 1.00 32.19 180 THR A O 1
ATOM 1381 N N . THR A 1 181 ? 19.632 -44.623 33.689 1.00 30.27 181 THR A N 1
ATOM 1382 C CA . THR A 1 181 ? 19.176 -43.432 34.463 1.00 30.27 181 THR A CA 1
ATOM 1383 C C . THR A 1 181 ? 19.044 -42.112 33.680 1.00 30.27 181 THR A C 1
ATOM 1385 O O . THR A 1 181 ? 20.000 -41.600 33.124 1.00 30.27 181 THR A O 1
ATOM 1388 N N . THR A 1 182 ? 17.882 -41.450 33.621 1.00 31.09 182 THR A N 1
ATOM 1389 C CA . THR A 1 182 ? 17.170 -40.858 34.770 1.00 31.09 182 THR A CA 1
ATOM 1390 C C . THR A 1 182 ? 15.701 -40.584 34.416 1.00 31.09 182 THR A C 1
ATOM 1392 O O . THR A 1 182 ? 15.385 -40.124 33.321 1.00 31.09 182 THR A O 1
ATOM 1395 N N . ILE A 1 183 ? 14.807 -40.879 35.362 1.00 37.06 183 ILE A N 1
ATOM 1396 C CA . ILE A 1 183 ? 13.359 -40.652 35.298 1.00 37.06 183 ILE A CA 1
ATOM 1397 C C . ILE A 1 183 ? 13.071 -39.186 35.640 1.00 37.06 183 ILE A C 1
ATOM 1399 O O . ILE A 1 183 ? 13.341 -38.762 36.760 1.00 37.06 183 ILE A O 1
ATOM 1403 N N . THR A 1 184 ? 12.443 -38.453 34.717 1.00 34.06 184 THR A N 1
ATOM 1404 C CA . THR A 1 184 ? 11.764 -37.184 35.018 1.00 34.06 184 THR A CA 1
ATOM 1405 C C . THR A 1 184 ? 10.377 -37.219 34.386 1.00 34.06 184 THR A C 1
ATOM 1407 O O . THR A 1 184 ? 10.218 -37.198 33.167 1.00 34.06 184 THR A O 1
ATOM 1410 N N . THR A 1 185 ? 9.357 -37.321 35.232 1.00 40.06 185 THR A N 1
ATOM 1411 C CA . THR A 1 185 ? 7.938 -37.327 34.868 1.00 40.06 185 THR A CA 1
ATOM 1412 C C . THR A 1 185 ? 7.515 -35.968 34.304 1.00 40.06 185 THR A C 1
ATOM 1414 O O . THR A 1 185 ? 7.512 -34.976 35.032 1.00 40.06 185 THR A O 1
ATOM 1417 N N . LYS A 1 186 ? 7.118 -35.927 33.025 1.00 34.28 186 LYS A N 1
ATOM 1418 C CA . LYS A 1 186 ? 6.375 -34.814 32.407 1.00 34.28 186 LYS A CA 1
ATOM 1419 C C . LYS A 1 186 ? 4.906 -35.208 32.184 1.00 34.28 186 LYS A C 1
ATOM 1421 O O . LYS A 1 186 ? 4.628 -36.387 31.953 1.00 34.28 186 LYS A O 1
ATOM 1426 N N . PRO A 1 187 ? 3.965 -34.251 32.264 1.00 39.16 187 PRO A N 1
ATOM 1427 C CA . PRO A 1 187 ? 2.537 -34.533 32.220 1.00 39.16 187 PRO A CA 1
ATOM 1428 C C . PRO A 1 187 ? 2.071 -34.890 30.803 1.00 39.16 187 PRO A C 1
ATOM 1430 O O . PRO A 1 187 ? 2.511 -34.309 29.811 1.00 39.16 187 PRO A O 1
ATOM 1433 N N . LYS A 1 188 ? 1.157 -35.866 30.733 1.00 31.64 188 LYS A N 1
ATOM 1434 C CA . LYS A 1 188 ? 0.434 -36.288 29.528 1.00 31.64 188 LYS A CA 1
ATOM 1435 C C . LYS A 1 188 ? -0.329 -35.100 28.932 1.00 31.64 188 LYS A C 1
ATOM 1437 O O . LYS A 1 188 ? -1.401 -34.758 29.419 1.00 31.64 188 LYS A O 1
ATOM 1442 N N . HIS A 1 189 ? 0.186 -34.529 27.847 1.00 35.22 189 HIS A N 1
ATOM 1443 C CA . HIS A 1 189 ? -0.654 -33.818 26.892 1.00 35.22 189 HIS A CA 1
ATOM 1444 C C . HIS A 1 189 ? -1.384 -34.855 26.040 1.00 35.22 189 HIS A C 1
ATOM 1446 O O . HIS A 1 189 ? -0.771 -35.666 25.345 1.00 35.22 189 HIS A O 1
ATOM 1452 N N . THR A 1 190 ? -2.708 -34.853 26.153 1.00 39.91 190 THR A N 1
ATOM 1453 C CA . THR A 1 190 ? -3.622 -35.598 25.293 1.00 39.91 190 THR A CA 1
ATOM 1454 C C . THR A 1 190 ? -3.393 -35.162 23.848 1.00 39.91 190 THR A C 1
ATOM 1456 O O . THR A 1 190 ? -3.705 -34.033 23.479 1.00 39.91 190 THR A O 1
ATOM 1459 N N . ILE A 1 191 ? -2.821 -36.057 23.045 1.00 36.66 191 ILE A N 1
ATOM 1460 C CA . ILE A 1 191 ? -2.707 -35.911 21.595 1.00 36.66 191 ILE A CA 1
ATOM 1461 C C . ILE A 1 191 ? -4.136 -35.898 21.043 1.00 36.66 191 ILE A C 1
ATOM 1463 O O . ILE A 1 191 ? -4.837 -36.910 21.099 1.00 36.66 191 ILE A O 1
ATOM 1467 N N . GLN A 1 192 ? -4.587 -34.736 20.565 1.00 40.62 192 GLN A N 1
ATOM 1468 C CA . GLN A 1 192 ? -5.777 -34.659 19.722 1.00 40.62 192 GLN A CA 1
ATOM 1469 C C . GLN A 1 192 ? -5.520 -35.461 18.434 1.00 40.62 192 GLN A C 1
ATOM 1471 O O . GLN A 1 192 ? -4.403 -35.425 17.910 1.00 40.62 192 GLN A O 1
ATOM 1476 N N . PRO A 1 193 ? -6.517 -36.197 17.914 1.00 39.19 193 PRO A N 1
ATOM 1477 C CA . PRO A 1 193 ? -6.380 -36.875 16.631 1.00 39.19 193 PRO A CA 1
ATOM 1478 C C . PRO A 1 193 ? -6.147 -35.844 15.513 1.00 39.19 193 PRO A C 1
ATOM 1480 O O . PRO A 1 193 ? -6.581 -34.697 15.654 1.00 39.19 193 PRO A O 1
ATOM 1483 N N . PRO A 1 194 ? -5.483 -36.229 14.406 1.00 33.25 194 PRO A N 1
ATOM 1484 C CA . PRO A 1 194 ? -5.218 -35.321 13.298 1.00 33.25 194 PRO A CA 1
ATOM 1485 C C . PRO A 1 194 ? -6.530 -34.697 12.823 1.00 33.25 194 PRO A C 1
ATOM 1487 O O . PRO A 1 194 ? -7.512 -35.400 12.556 1.00 33.25 194 PRO A O 1
ATOM 1490 N N . SER A 1 195 ? -6.544 -33.365 12.769 1.00 36.78 195 SER A N 1
ATOM 1491 C CA . SER A 1 195 ? -7.641 -32.598 12.200 1.00 36.78 195 SER A CA 1
ATOM 1492 C C . SER A 1 195 ? -7.935 -33.140 10.803 1.00 36.78 195 SER A C 1
ATOM 1494 O O . SER A 1 195 ? -7.034 -33.371 9.994 1.00 36.78 195 SER A O 1
ATOM 1496 N N . LYS A 1 196 ? -9.214 -33.406 10.531 1.00 33.94 196 LYS A N 1
ATOM 1497 C CA . LYS A 1 196 ? -9.676 -33.792 9.199 1.00 33.94 196 LYS A CA 1
ATOM 1498 C C . LYS A 1 196 ? -9.237 -32.694 8.231 1.00 33.94 196 LYS A C 1
ATOM 1500 O O . LYS A 1 196 ? -9.757 -31.583 8.302 1.00 33.94 196 LYS A O 1
ATOM 1505 N N . GLN A 1 197 ? -8.279 -32.992 7.353 1.00 33.88 197 GLN A N 1
ATOM 1506 C CA . GLN A 1 197 ? -7.974 -32.137 6.212 1.00 33.88 197 GLN A CA 1
ATOM 1507 C C . GLN A 1 197 ? -9.257 -32.020 5.386 1.00 33.88 197 GLN A C 1
ATOM 1509 O O . GLN A 1 197 ? -9.727 -32.989 4.790 1.00 33.88 197 GLN A O 1
ATOM 1514 N N . HIS A 1 198 ? -9.882 -30.847 5.423 1.00 32.59 198 HIS A N 1
ATOM 1515 C CA . HIS A 1 198 ? -11.046 -30.558 4.605 1.00 32.59 198 HIS A CA 1
ATOM 1516 C C . HIS A 1 198 ? -10.589 -30.446 3.144 1.00 32.59 198 HIS A C 1
ATOM 1518 O O . HIS A 1 198 ? -9.954 -29.471 2.751 1.00 32.59 198 HIS A O 1
ATOM 1524 N N . HIS A 1 199 ? -10.901 -31.466 2.341 1.00 38.91 199 HIS A N 1
ATOM 1525 C CA . HIS A 1 199 ? -10.723 -31.492 0.887 1.00 38.91 199 HIS A CA 1
ATOM 1526 C C . HIS A 1 199 ? -11.707 -30.524 0.198 1.00 38.91 199 HIS A C 1
ATOM 1528 O O . HIS A 1 199 ? -12.693 -30.959 -0.388 1.00 38.91 199 HIS A O 1
ATOM 1534 N N . LEU A 1 200 ? -11.480 -29.211 0.316 1.00 42.59 200 LEU A N 1
ATOM 1535 C CA . LEU A 1 200 ? -12.400 -28.165 -0.169 1.00 42.59 200 LEU A CA 1
ATOM 1536 C C . LEU A 1 200 ? -11.900 -27.371 -1.387 1.00 42.59 200 LEU A C 1
ATOM 1538 O O . LEU A 1 200 ? -12.466 -26.330 -1.703 1.00 42.59 200 LEU A O 1
ATOM 1542 N N . LEU A 1 201 ? -10.884 -27.856 -2.101 1.00 42.00 201 LEU A N 1
ATOM 1543 C CA . LEU A 1 201 ? -10.524 -27.298 -3.406 1.00 42.00 201 LEU A CA 1
ATOM 1544 C C . LEU A 1 201 ? -10.848 -28.320 -4.494 1.00 42.00 201 LEU A C 1
ATOM 1546 O O . LEU A 1 201 ? -10.435 -29.477 -4.401 1.00 42.00 201 LEU A O 1
ATOM 1550 N N . ASP A 1 202 ? -11.599 -27.880 -5.505 1.00 50.28 202 ASP A N 1
ATOM 1551 C CA . ASP A 1 202 ? -11.836 -28.636 -6.734 1.00 50.28 202 ASP A CA 1
ATOM 1552 C C . ASP A 1 202 ? -10.470 -29.062 -7.317 1.00 50.28 202 ASP A C 1
ATOM 1554 O O . ASP A 1 202 ? -9.608 -28.198 -7.513 1.00 50.28 202 ASP A O 1
ATOM 1558 N N . PRO A 1 203 ? -10.229 -30.361 -7.583 1.00 48.44 203 PRO A N 1
ATOM 1559 C CA . PRO A 1 203 ? -9.006 -30.839 -8.226 1.00 48.44 203 PRO A CA 1
ATOM 1560 C C . PRO A 1 203 ? -8.629 -30.059 -9.495 1.00 48.44 203 PRO A C 1
ATOM 1562 O O . PRO A 1 203 ? -7.443 -29.885 -9.759 1.00 48.44 203 PRO A O 1
ATOM 1565 N N . LYS A 1 204 ? -9.606 -29.506 -10.225 1.00 48.66 204 LYS A N 1
ATOM 1566 C CA . LYS A 1 204 ? -9.374 -28.678 -11.419 1.00 48.66 204 LYS A CA 1
ATOM 1567 C C . LYS A 1 204 ? -8.710 -27.333 -11.121 1.00 48.66 204 LYS A C 1
ATOM 1569 O O . LYS A 1 204 ? -8.017 -26.800 -11.977 1.00 48.66 204 LYS A O 1
ATOM 1574 N N . VAL A 1 205 ? -8.866 -26.791 -9.911 1.00 46.78 205 VAL A N 1
ATOM 1575 C CA . VAL A 1 205 ? -8.188 -25.548 -9.495 1.00 46.78 205 VAL A CA 1
ATOM 1576 C C . VAL A 1 205 ? -6.690 -25.790 -9.275 1.00 46.78 205 VAL A C 1
ATOM 1578 O O . VAL A 1 205 ? -5.888 -24.894 -9.517 1.00 46.78 205 VAL A O 1
ATOM 1581 N N . ARG A 1 206 ? -6.286 -27.014 -8.895 1.00 46.84 206 ARG A N 1
ATOM 1582 C CA . ARG A 1 206 ? -4.862 -27.395 -8.795 1.00 46.84 206 ARG A CA 1
ATOM 1583 C C . ARG A 1 206 ? -4.177 -27.520 -10.160 1.00 46.84 206 ARG A C 1
ATOM 1585 O O . ARG A 1 206 ? -2.955 -27.457 -10.221 1.00 46.84 206 ARG A O 1
ATOM 1592 N N . GLU A 1 207 ? -4.949 -27.682 -11.231 1.00 45.31 207 GLU A N 1
ATOM 1593 C CA . GLU A 1 207 ? -4.461 -27.851 -12.605 1.00 45.31 207 GLU A CA 1
ATOM 1594 C C . GLU A 1 207 ? -4.538 -26.566 -13.446 1.00 45.31 207 GLU A C 1
ATOM 1596 O O . GLU A 1 207 ? -4.327 -26.629 -14.655 1.00 45.31 207 GLU A O 1
ATOM 1601 N N . LEU A 1 208 ? -4.811 -25.400 -12.841 1.00 51.47 208 LEU A N 1
ATOM 1602 C CA . LEU A 1 208 ? -4.805 -24.105 -13.536 1.00 51.47 208 LEU A CA 1
ATOM 1603 C C . LEU A 1 208 ? -3.383 -23.735 -13.992 1.00 51.47 208 LEU A C 1
ATOM 1605 O O . LEU A 1 208 ? -2.693 -22.925 -13.382 1.00 51.47 208 LEU A O 1
ATOM 1609 N N . GLN A 1 209 ? -2.943 -24.350 -15.084 1.00 56.25 209 GLN A N 1
ATOM 1610 C CA . GLN A 1 209 ? -1.746 -23.977 -15.815 1.00 56.25 209 GLN A CA 1
ATOM 1611 C C . GLN A 1 209 ? -2.058 -22.748 -16.661 1.00 56.25 209 GLN A C 1
ATOM 1613 O O . GLN A 1 209 ? -2.593 -22.843 -17.767 1.00 56.25 209 GLN A O 1
ATOM 1618 N N . CYS A 1 210 ? -1.709 -21.579 -16.136 1.00 58.06 210 CYS A N 1
ATOM 1619 C CA . CYS A 1 210 ? -1.730 -20.360 -16.925 1.00 58.06 210 CYS A CA 1
ATOM 1620 C C . CYS A 1 210 ? -0.555 -20.400 -17.909 1.00 58.06 210 CYS A C 1
ATOM 1622 O O . CYS A 1 210 ? 0.595 -20.559 -17.491 1.00 58.06 210 CYS A O 1
ATOM 1624 N N . HIS A 1 211 ? -0.857 -20.287 -19.202 1.00 60.62 211 HIS A N 1
ATOM 1625 C CA . HIS A 1 211 ? 0.135 -20.183 -20.266 1.00 60.62 211 HIS A CA 1
ATOM 1626 C C . HIS A 1 211 ? 0.148 -18.742 -20.767 1.00 60.62 211 HIS A C 1
ATOM 1628 O O . HIS A 1 211 ? -0.776 -18.321 -21.459 1.00 60.62 211 HIS A O 1
ATOM 1634 N N . ILE A 1 212 ? 1.189 -17.993 -20.415 1.00 62.72 212 ILE A N 1
ATOM 1635 C CA . ILE A 1 212 ? 1.412 -16.630 -20.911 1.00 62.72 212 ILE A CA 1
ATOM 1636 C C . ILE A 1 212 ? 2.798 -16.621 -21.549 1.00 62.72 212 ILE A C 1
ATOM 1638 O O . ILE A 1 212 ? 3.764 -17.074 -20.937 1.00 62.72 212 ILE A O 1
ATOM 1642 N N . ASP A 1 213 ? 2.880 -16.196 -22.810 1.00 64.06 213 ASP A N 1
ATOM 1643 C CA . ASP A 1 213 ? 4.119 -16.147 -23.600 1.00 64.06 213 ASP A CA 1
ATOM 1644 C C . ASP A 1 213 ? 4.920 -17.466 -23.603 1.00 64.06 213 ASP A C 1
ATOM 1646 O O . ASP A 1 213 ? 6.147 -17.490 -23.535 1.00 64.06 213 ASP A O 1
ATOM 1650 N N . GLY A 1 214 ? 4.216 -18.604 -23.651 1.00 71.31 214 GLY A N 1
ATOM 1651 C CA . GLY A 1 214 ? 4.832 -19.937 -23.657 1.00 71.31 214 GLY A CA 1
ATOM 1652 C C . GLY A 1 214 ? 5.419 -20.384 -22.311 1.00 71.31 214 GLY A C 1
ATOM 1653 O O . GLY A 1 214 ? 6.012 -21.460 -22.241 1.00 71.31 214 GLY A O 1
ATOM 1654 N N . ARG A 1 215 ? 5.245 -19.601 -21.239 1.00 69.12 215 ARG A N 1
ATOM 1655 C CA . ARG A 1 215 ? 5.638 -19.962 -19.871 1.00 69.12 215 ARG A CA 1
ATOM 1656 C C . ARG A 1 215 ? 4.443 -20.578 -19.137 1.00 69.12 215 ARG A C 1
ATOM 1658 O O . ARG A 1 215 ? 3.366 -19.987 -19.104 1.00 69.12 215 ARG A O 1
ATOM 1665 N N . THR A 1 216 ? 4.638 -21.757 -18.544 1.00 70.00 216 THR A N 1
ATOM 1666 C CA . THR A 1 216 ? 3.625 -22.445 -17.725 1.00 70.00 216 THR A CA 1
ATOM 1667 C C . THR A 1 216 ? 3.821 -22.104 -16.251 1.00 70.00 216 THR A C 1
ATOM 1669 O O . THR A 1 216 ? 4.891 -22.354 -15.692 1.00 70.00 216 THR A O 1
ATOM 1672 N N . PHE A 1 217 ? 2.781 -21.582 -15.601 1.00 65.06 217 PHE A N 1
ATOM 1673 C CA . PHE A 1 217 ? 2.791 -21.308 -14.163 1.00 65.06 217 PHE A CA 1
ATOM 1674 C C . PHE A 1 217 ? 1.981 -22.357 -13.410 1.00 65.06 217 PHE A C 1
ATOM 1676 O O . PHE A 1 217 ? 0.857 -22.677 -13.793 1.00 65.06 217 PHE A O 1
ATOM 1683 N N . THR A 1 218 ? 2.559 -22.882 -12.329 1.00 63.66 218 THR A N 1
ATOM 1684 C CA . THR A 1 218 ? 1.851 -23.784 -11.414 1.00 63.66 218 THR A CA 1
ATOM 1685 C C . THR A 1 218 ? 1.347 -22.939 -10.244 1.00 63.66 218 THR A C 1
ATOM 1687 O O . THR A 1 218 ? 2.175 -22.251 -9.640 1.00 63.66 218 THR A O 1
ATOM 1690 N N . PRO A 1 219 ? 0.040 -22.938 -9.924 1.00 62.81 219 PRO A N 1
ATOM 1691 C CA . PRO A 1 219 ? -0.466 -22.208 -8.769 1.00 62.81 219 PRO A CA 1
ATOM 1692 C C . PRO A 1 219 ? 0.226 -22.701 -7.495 1.00 62.81 219 PRO A C 1
ATOM 1694 O O . PRO A 1 219 ? 0.470 -23.902 -7.342 1.00 62.81 219 PRO A O 1
ATOM 1697 N N . GLU A 1 220 ? 0.536 -21.790 -6.574 1.00 65.56 220 GLU A N 1
ATOM 1698 C CA . GLU A 1 220 ? 1.050 -22.188 -5.264 1.00 65.56 220 GLU A CA 1
ATOM 1699 C C . GLU A 1 220 ? -0.002 -23.010 -4.491 1.00 65.56 220 GLU A C 1
ATOM 1701 O O . GLU A 1 220 ? -1.205 -22.758 -4.607 1.00 65.56 220 GLU A O 1
ATOM 1706 N N . PRO A 1 221 ? 0.424 -24.027 -3.719 1.00 57.25 221 PRO A N 1
ATOM 1707 C CA . PRO A 1 221 ? -0.476 -25.070 -3.227 1.00 57.25 221 PRO A CA 1
ATOM 1708 C C . PRO A 1 221 ? -1.426 -24.638 -2.099 1.00 57.25 221 PRO A C 1
ATOM 1710 O O . PRO A 1 221 ? -2.380 -25.368 -1.820 1.00 57.25 221 PRO A O 1
ATOM 1713 N N . GLU A 1 222 ? -1.214 -23.483 -1.461 1.00 75.44 222 GLU A N 1
ATOM 1714 C CA . GLU A 1 222 ? -2.018 -23.038 -0.316 1.00 75.44 222 GLU A CA 1
ATOM 1715 C C . GLU A 1 222 ? -2.727 -21.712 -0.593 1.00 75.44 222 GLU A C 1
ATOM 1717 O O . GLU A 1 222 ? -2.271 -20.625 -0.241 1.00 75.44 222 GLU A O 1
ATOM 1722 N N . LEU A 1 223 ? -3.904 -21.814 -1.214 1.00 74.94 223 LEU A N 1
ATOM 1723 C CA . LEU A 1 223 ? -4.800 -20.671 -1.342 1.00 74.94 223 LEU A CA 1
ATOM 1724 C C . LEU A 1 223 ? -5.292 -20.234 0.043 1.00 74.94 223 LEU A C 1
ATOM 1726 O O . LEU A 1 223 ? -5.755 -21.083 0.816 1.00 74.94 223 LEU A O 1
ATOM 1730 N N . PRO A 1 224 ? -5.256 -18.928 0.366 1.00 81.25 224 PRO A N 1
ATOM 1731 C CA . PRO A 1 224 ? -5.850 -18.449 1.599 1.00 81.25 224 PRO A CA 1
ATOM 1732 C C . PRO A 1 224 ? -7.343 -18.756 1.570 1.00 81.25 224 PRO A C 1
ATOM 1734 O O . PRO A 1 224 ? -8.060 -18.332 0.667 1.00 81.25 224 PRO A O 1
ATOM 1737 N N . ILE A 1 225 ? -7.824 -19.471 2.586 1.00 87.44 225 ILE A N 1
ATOM 1738 C CA . ILE A 1 225 ? -9.261 -19.641 2.783 1.00 87.44 225 ILE A CA 1
ATOM 1739 C C . ILE A 1 225 ? -9.799 -18.288 3.276 1.00 87.44 225 ILE A C 1
ATOM 1741 O O . ILE A 1 225 ? -9.336 -17.795 4.318 1.00 87.44 225 ILE A O 1
ATOM 1745 N N . PRO A 1 226 ? -10.716 -17.637 2.539 1.00 87.25 226 PRO A N 1
ATOM 1746 C CA . PRO A 1 226 ? -11.265 -16.358 2.959 1.00 87.25 226 PRO A CA 1
ATOM 1747 C C . PRO A 1 226 ? -12.187 -16.543 4.170 1.00 87.25 226 PRO A C 1
ATOM 1749 O O . PRO A 1 226 ? -12.839 -17.577 4.319 1.00 87.25 226 PRO A O 1
ATOM 1752 N N . LYS A 1 227 ? -12.283 -15.516 5.024 1.00 88.38 227 LYS A N 1
ATOM 1753 C CA . LYS A 1 227 ? -13.227 -15.504 6.159 1.00 88.38 227 LYS A CA 1
ATOM 1754 C C . LYS A 1 227 ? -14.683 -15.658 5.711 1.00 88.38 227 LYS A C 1
ATOM 1756 O O . LYS A 1 227 ? -15.484 -16.260 6.423 1.00 88.38 227 LYS A O 1
ATOM 1761 N N . ILE A 1 228 ? -15.016 -15.135 4.529 1.00 90.12 228 ILE A N 1
ATOM 1762 C CA . ILE A 1 228 ? -16.335 -15.282 3.912 1.00 90.12 228 ILE A CA 1
ATOM 1763 C C . ILE A 1 228 ? -16.222 -16.215 2.701 1.00 90.12 228 ILE A C 1
ATOM 1765 O O . ILE A 1 228 ? -15.475 -15.898 1.773 1.00 90.12 228 ILE A O 1
ATOM 1769 N N . PRO A 1 229 ? -17.002 -17.307 2.634 1.00 90.56 229 PRO A N 1
ATOM 1770 C CA . PRO A 1 229 ? -16.981 -18.212 1.484 1.00 90.56 229 PRO A CA 1
ATOM 1771 C C . PRO A 1 229 ? -17.294 -17.543 0.133 1.00 90.56 229 PRO A C 1
ATOM 1773 O O . PRO A 1 229 ? -16.787 -17.983 -0.896 1.00 90.56 229 PRO A O 1
ATOM 1776 N N . SER A 1 230 ? -18.091 -16.466 0.115 1.00 88.88 230 SER A N 1
ATOM 1777 C CA . SER A 1 230 ? -18.444 -15.731 -1.111 1.00 88.88 230 SER A CA 1
ATOM 1778 C C . SER A 1 230 ? -17.261 -15.014 -1.773 1.00 88.88 230 SER A C 1
ATOM 1780 O O . SER A 1 230 ? -17.369 -14.658 -2.941 1.00 88.88 230 SER A O 1
ATOM 1782 N N . LEU A 1 231 ? -16.125 -14.860 -1.082 1.00 90.62 231 LEU A N 1
ATOM 1783 C CA . LEU A 1 231 ? -14.891 -14.293 -1.640 1.00 90.62 231 LEU A CA 1
ATOM 1784 C C . LEU A 1 231 ? -14.026 -15.316 -2.386 1.00 90.62 231 LEU A C 1
ATOM 1786 O O . LEU A 1 231 ? -12.993 -14.947 -2.941 1.00 90.62 231 LEU A O 1
ATOM 1790 N N . GLN A 1 232 ? -14.412 -16.593 -2.439 1.00 90.81 232 GLN A N 1
ATOM 1791 C CA . GLN A 1 232 ? -13.633 -17.603 -3.160 1.00 90.81 232 GLN A CA 1
ATOM 1792 C C . GLN A 1 232 ? -13.381 -17.244 -4.643 1.00 90.81 232 GLN A C 1
ATOM 1794 O O . GLN A 1 232 ? -12.249 -17.419 -5.102 1.00 90.81 232 GLN A O 1
ATOM 1799 N N . PRO A 1 233 ? -14.355 -16.695 -5.404 1.00 90.44 233 PRO A N 1
ATOM 1800 C CA . PRO A 1 233 ? -14.106 -16.234 -6.771 1.00 90.44 233 PRO A CA 1
ATOM 1801 C C . PRO A 1 233 ? -13.072 -15.104 -6.842 1.00 90.44 233 PRO A C 1
ATOM 1803 O O . PRO A 1 233 ? -12.234 -15.104 -7.744 1.00 90.44 233 PRO A O 1
ATOM 1806 N N . TRP A 1 234 ? -13.089 -14.182 -5.873 1.00 92.50 234 TRP A N 1
ATOM 1807 C CA . TRP A 1 234 ? -12.082 -13.128 -5.755 1.00 92.50 234 TRP A CA 1
ATOM 1808 C C . TRP A 1 234 ? -10.689 -13.724 -5.514 1.00 92.50 234 TRP A C 1
ATOM 1810 O O . TRP A 1 234 ? -9.764 -13.388 -6.249 1.00 92.50 234 TRP A O 1
ATOM 1820 N N . VAL A 1 235 ? -10.547 -14.678 -4.581 1.00 90.94 235 VAL A N 1
ATOM 1821 C CA . VAL A 1 235 ? -9.270 -15.378 -4.323 1.00 90.94 235 VAL A CA 1
ATOM 1822 C C . VAL A 1 235 ? -8.741 -16.022 -5.605 1.00 90.94 235 VAL A C 1
ATOM 1824 O O . VAL A 1 235 ? -7.591 -15.800 -5.976 1.00 90.94 235 VAL A O 1
ATOM 1827 N N . HIS A 1 236 ? -9.580 -16.765 -6.334 1.00 87.56 236 HIS A N 1
ATOM 1828 C CA . HIS A 1 236 ? -9.177 -17.371 -7.608 1.00 87.56 236 HIS A CA 1
ATOM 1829 C C . HIS A 1 236 ? -8.748 -16.324 -8.644 1.00 87.56 236 HIS A C 1
ATOM 1831 O O . HIS A 1 236 ? -7.781 -16.541 -9.374 1.00 87.56 236 HIS A O 1
ATOM 1837 N N . SER A 1 237 ? -9.434 -15.178 -8.706 1.00 89.44 237 SER A N 1
ATOM 1838 C CA . SER A 1 237 ? -9.038 -14.087 -9.595 1.00 89.44 237 SER A CA 1
ATOM 1839 C C . SER A 1 237 ? -7.660 -13.523 -9.244 1.00 89.44 237 SER A C 1
ATOM 1841 O O . SER A 1 237 ? -6.882 -13.273 -10.162 1.00 89.44 237 SER A O 1
ATOM 1843 N N . GLN A 1 238 ? -7.348 -13.321 -7.961 1.00 91.12 238 GLN A N 1
ATOM 1844 C CA . GLN A 1 238 ? -6.049 -12.789 -7.530 1.00 91.12 238 GLN A CA 1
ATOM 1845 C C . GLN A 1 238 ? -4.906 -13.760 -7.849 1.00 91.12 238 GLN A C 1
ATOM 1847 O O . GLN A 1 238 ? -3.882 -13.357 -8.392 1.00 91.12 238 GLN A O 1
ATOM 1852 N N . VAL A 1 239 ? -5.118 -15.057 -7.623 1.00 87.56 239 VAL A N 1
ATOM 1853 C CA . VAL A 1 239 ? -4.125 -16.106 -7.914 1.00 87.56 239 VAL A CA 1
ATOM 1854 C C . VAL A 1 239 ? -3.725 -16.113 -9.385 1.00 87.56 239 VAL A C 1
ATOM 1856 O O . VAL A 1 239 ? -2.551 -16.275 -9.705 1.00 87.56 239 VAL A O 1
ATOM 1859 N N . ARG A 1 240 ? -4.685 -15.906 -10.293 1.00 85.25 240 ARG A N 1
ATOM 1860 C CA . ARG A 1 240 ? -4.387 -15.827 -11.727 1.00 85.25 240 ARG A CA 1
ATOM 1861 C C . ARG A 1 240 ? -3.617 -14.559 -12.088 1.00 85.25 240 ARG A C 1
ATOM 1863 O O . ARG A 1 240 ? -2.659 -14.635 -12.853 1.00 85.25 240 ARG A O 1
ATOM 1870 N N . LYS A 1 241 ? -3.984 -13.417 -11.495 1.00 90.88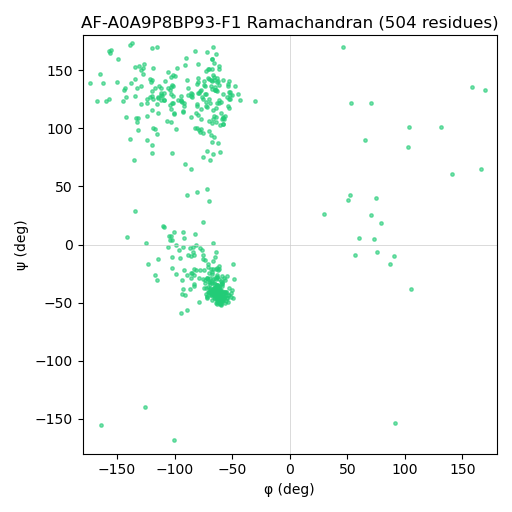 241 LYS A N 1
ATOM 1871 C CA . LYS A 1 241 ? -3.265 -12.148 -11.697 1.00 90.88 241 LYS A CA 1
ATOM 1872 C C . LYS A 1 241 ? -1.797 -12.250 -11.284 1.00 90.88 241 LYS A C 1
ATOM 1874 O O . LYS A 1 241 ? -0.956 -11.699 -11.976 1.00 90.88 241 LYS A O 1
ATOM 1879 N N . ARG A 1 242 ? -1.459 -13.046 -10.261 1.00 90.62 242 ARG A N 1
ATOM 1880 C CA . ARG A 1 242 ? -0.069 -13.236 -9.794 1.00 90.62 242 ARG A CA 1
ATOM 1881 C C . ARG A 1 242 ? 0.901 -13.649 -10.907 1.00 90.62 242 ARG A C 1
ATOM 1883 O O . ARG A 1 242 ? 2.045 -13.201 -10.910 1.00 90.62 242 ARG A O 1
ATOM 1890 N N . ALA A 1 243 ? 0.466 -14.485 -11.854 1.00 88.25 243 ALA A N 1
ATOM 1891 C CA . ALA A 1 243 ? 1.302 -14.872 -12.993 1.00 88.25 243 ALA A CA 1
ATOM 1892 C C . ALA A 1 243 ? 1.566 -13.686 -13.934 1.00 88.25 243 ALA A C 1
ATOM 1894 O O . ALA A 1 243 ? 2.704 -13.482 -14.350 1.00 88.25 243 ALA A O 1
ATOM 1895 N N . VAL A 1 244 ? 0.532 -12.887 -14.214 1.00 91.69 244 VAL A N 1
ATOM 1896 C CA . VAL A 1 244 ? 0.625 -11.675 -15.042 1.00 91.69 244 VAL A CA 1
ATOM 1897 C C . VAL A 1 244 ? 1.551 -10.645 -14.391 1.00 91.69 244 VAL A C 1
ATOM 1899 O O . VAL A 1 244 ? 2.456 -10.139 -15.049 1.00 91.69 244 VAL A O 1
ATOM 1902 N N . GLU A 1 245 ? 1.399 -10.412 -13.084 1.00 93.00 245 GLU A N 1
ATOM 1903 C CA . GLU A 1 245 ? 2.262 -9.501 -12.318 1.00 93.00 245 GLU A CA 1
ATOM 1904 C C . GLU A 1 245 ? 3.734 -9.908 -12.404 1.00 93.00 245 GLU A C 1
ATOM 1906 O O . GLU A 1 245 ? 4.604 -9.096 -12.710 1.00 93.00 245 GLU A O 1
ATOM 1911 N N . LYS A 1 246 ? 4.030 -11.199 -12.211 1.00 91.94 246 LYS A N 1
ATOM 1912 C CA . LYS A 1 246 ? 5.405 -11.701 -12.276 1.00 91.94 246 LYS A CA 1
ATOM 1913 C C . LYS A 1 246 ? 6.040 -11.490 -13.653 1.00 91.94 246 LYS A C 1
ATOM 1915 O O . LYS A 1 246 ? 7.197 -11.094 -13.734 1.00 91.94 246 LYS A O 1
ATOM 1920 N N . ILE A 1 247 ? 5.293 -11.736 -14.727 1.00 91.31 247 ILE A N 1
ATOM 1921 C CA . ILE A 1 247 ? 5.783 -11.520 -16.095 1.00 91.31 247 ILE A CA 1
ATOM 1922 C C . ILE A 1 247 ? 6.000 -10.029 -16.361 1.00 91.31 247 ILE A C 1
ATOM 1924 O O . ILE A 1 247 ? 6.988 -9.658 -16.990 1.00 91.31 247 ILE A O 1
ATOM 1928 N N . SER A 1 248 ? 5.115 -9.169 -15.855 1.00 93.12 248 SER A N 1
ATOM 1929 C CA . SER A 1 248 ? 5.285 -7.717 -15.940 1.00 93.12 248 SER A CA 1
ATOM 1930 C C . SER A 1 248 ? 6.589 -7.265 -15.276 1.00 93.12 248 SER A C 1
ATOM 1932 O O . SER A 1 248 ? 7.375 -6.540 -15.885 1.00 93.12 248 SER A O 1
ATOM 1934 N N . LEU A 1 249 ? 6.893 -7.776 -14.078 1.00 93.06 249 LEU A N 1
ATOM 1935 C CA . LEU A 1 249 ? 8.155 -7.481 -13.393 1.00 93.06 249 LEU A CA 1
ATOM 1936 C C . LEU A 1 249 ? 9.384 -8.001 -14.149 1.00 93.06 249 LEU A C 1
ATOM 1938 O O . LEU A 1 249 ? 10.400 -7.304 -14.204 1.00 93.06 249 LEU A O 1
ATOM 1942 N N . ASP A 1 250 ? 9.296 -9.178 -14.776 1.00 90.62 250 ASP A N 1
ATOM 1943 C CA . ASP A 1 250 ? 10.362 -9.675 -15.652 1.00 90.62 250 ASP A CA 1
ATOM 1944 C C . ASP A 1 250 ? 10.601 -8.701 -16.821 1.00 90.62 250 ASP A C 1
ATOM 1946 O O . ASP A 1 250 ? 11.749 -8.360 -17.102 1.00 90.62 250 ASP A O 1
ATOM 1950 N N . ARG A 1 251 ? 9.538 -8.169 -17.447 1.00 93.00 251 ARG A N 1
ATOM 1951 C CA . ARG A 1 251 ? 9.652 -7.158 -18.519 1.00 93.00 251 ARG A CA 1
ATOM 1952 C C . ARG A 1 251 ? 10.279 -5.854 -18.023 1.00 93.00 251 ARG A C 1
ATOM 1954 O O . ARG A 1 251 ? 11.096 -5.274 -18.733 1.00 93.00 251 ARG A O 1
ATOM 1961 N N . VAL A 1 252 ? 9.955 -5.404 -16.808 1.00 92.06 252 VAL A N 1
ATOM 1962 C CA . VAL A 1 252 ? 10.590 -4.225 -16.180 1.00 92.06 252 VAL A CA 1
ATOM 1963 C C . VAL A 1 252 ? 12.092 -4.447 -15.971 1.00 92.06 252 VAL A C 1
ATOM 1965 O O . VAL A 1 252 ? 12.902 -3.557 -16.247 1.00 92.06 252 VAL A O 1
ATOM 1968 N N . TYR A 1 253 ? 12.488 -5.639 -15.525 1.00 91.88 253 TYR A N 1
ATOM 1969 C CA . TYR A 1 253 ? 13.898 -5.991 -15.366 1.00 91.88 253 TYR A CA 1
ATOM 1970 C C . TYR A 1 253 ? 14.630 -6.081 -16.718 1.00 91.88 253 TYR A C 1
ATOM 1972 O O . TYR A 1 253 ? 15.705 -5.494 -16.907 1.00 91.88 253 TYR A O 1
ATOM 1980 N N . GLU A 1 254 ? 14.035 -6.783 -17.682 1.00 88.88 254 GLU A N 1
ATOM 1981 C CA . GLU A 1 254 ? 14.574 -6.980 -19.029 1.00 88.88 254 GLU A CA 1
ATOM 1982 C C . GLU A 1 254 ? 14.682 -5.657 -19.800 1.00 88.88 254 GLU A C 1
ATOM 1984 O O . GLU A 1 254 ? 15.690 -5.418 -20.470 1.00 88.88 254 GLU A O 1
ATOM 1989 N N . SER A 1 255 ? 13.733 -4.730 -19.631 1.00 91.12 255 SER A N 1
ATOM 1990 C CA . SER A 1 255 ? 13.809 -3.399 -20.245 1.00 91.12 255 SER A CA 1
ATOM 1991 C C . SER A 1 255 ? 15.007 -2.607 -19.728 1.00 91.12 255 SER A C 1
ATOM 1993 O O . SER A 1 255 ? 15.686 -1.914 -20.490 1.00 91.12 255 SER A O 1
ATOM 1995 N N . GLY A 1 256 ? 15.347 -2.797 -18.450 1.00 90.31 256 GLY A N 1
ATOM 1996 C CA . GLY A 1 256 ? 16.416 -2.083 -17.761 1.00 90.31 256 GLY A CA 1
ATOM 1997 C C . GLY A 1 256 ? 16.004 -0.701 -17.318 1.00 90.31 256 GLY A C 1
ATOM 1998 O O . GLY A 1 256 ? 16.879 0.125 -17.057 1.00 90.31 256 GLY A O 1
ATOM 1999 N N . ASN A 1 257 ? 14.694 -0.444 -17.246 1.00 90.00 257 ASN A N 1
ATOM 2000 C CA . ASN A 1 257 ? 14.211 0.905 -17.028 1.00 90.00 257 ASN A CA 1
ATOM 2001 C C . ASN A 1 257 ? 14.729 1.507 -15.721 1.00 90.00 257 ASN A C 1
ATOM 2003 O O . ASN A 1 257 ? 15.034 2.695 -15.671 1.00 90.00 257 ASN A O 1
ATOM 2007 N N . LEU A 1 258 ? 14.893 0.668 -14.701 1.00 93.06 258 LEU A N 1
ATOM 2008 C CA . LEU A 1 258 ? 15.220 1.078 -13.338 1.00 93.06 258 LEU A CA 1
ATOM 2009 C C . LEU A 1 258 ? 16.705 0.876 -12.976 1.00 93.06 258 LEU A C 1
ATOM 2011 O O . LEU A 1 258 ? 17.105 1.120 -11.838 1.00 93.06 258 LEU A O 1
ATOM 2015 N N . VAL A 1 259 ? 17.544 0.436 -13.923 1.00 91.06 259 VAL A N 1
ATOM 2016 C CA . VAL A 1 259 ? 18.969 0.160 -13.670 1.00 91.06 259 VAL A CA 1
ATOM 2017 C C . VAL A 1 259 ? 19.721 1.459 -13.381 1.00 91.06 259 VAL A C 1
ATOM 2019 O O . VAL A 1 259 ? 19.629 2.428 -14.128 1.00 91.06 259 VAL A O 1
ATOM 2022 N N . GLY A 1 260 ? 20.548 1.455 -12.335 1.00 90.88 260 GLY A N 1
ATOM 2023 C CA . GLY A 1 260 ? 21.403 2.591 -11.984 1.00 90.88 260 GLY A CA 1
ATOM 2024 C C . GLY A 1 260 ? 20.773 3.597 -11.022 1.00 90.88 260 GLY A C 1
ATOM 2025 O O . GLY A 1 260 ? 21.500 4.429 -10.489 1.00 90.88 260 GLY A O 1
ATOM 2026 N N . LEU A 1 261 ? 19.473 3.502 -10.730 1.00 93.50 261 LEU A N 1
ATOM 2027 C CA . LEU A 1 261 ? 18.846 4.349 -9.716 1.00 93.50 261 LEU A CA 1
ATOM 2028 C C . LEU A 1 261 ? 19.434 4.066 -8.331 1.00 93.50 261 LEU A C 1
ATOM 2030 O O . LEU A 1 261 ? 19.563 2.915 -7.918 1.00 93.50 261 LEU A O 1
ATOM 2034 N N . THR A 1 262 ? 19.784 5.115 -7.596 1.00 94.25 262 THR A N 1
ATOM 2035 C CA . THR A 1 262 ? 20.257 4.997 -6.211 1.00 94.25 262 THR A CA 1
ATOM 2036 C C . THR A 1 262 ? 19.089 5.103 -5.232 1.00 94.25 262 THR A C 1
ATOM 2038 O O . THR A 1 262 ? 18.092 5.775 -5.507 1.00 94.25 262 THR A O 1
ATOM 2041 N N . ARG A 1 263 ? 19.239 4.511 -4.040 1.00 94.44 263 ARG A N 1
ATOM 2042 C CA . ARG A 1 263 ? 18.251 4.641 -2.949 1.00 94.44 263 ARG A CA 1
ATOM 2043 C C . ARG A 1 263 ? 17.921 6.099 -2.631 1.00 94.44 263 ARG A C 1
ATOM 2045 O O . ARG A 1 263 ? 16.758 6.460 -2.484 1.00 94.44 263 ARG A O 1
ATOM 2052 N N . SER A 1 264 ? 18.951 6.947 -2.573 1.00 95.12 264 SER A N 1
ATOM 2053 C CA . SER A 1 264 ? 18.801 8.372 -2.266 1.00 95.12 264 SER A CA 1
ATOM 2054 C C . SER A 1 264 ? 17.986 9.110 -3.330 1.00 95.12 264 SER A C 1
ATOM 2056 O O . SER A 1 264 ? 17.107 9.882 -2.962 1.00 95.12 264 SER A O 1
ATOM 2058 N N . GLN A 1 265 ? 18.208 8.830 -4.621 1.00 95.94 265 GLN A N 1
ATOM 2059 C CA . GLN A 1 265 ? 17.404 9.411 -5.704 1.00 95.94 265 GLN A CA 1
ATOM 2060 C C . GLN A 1 265 ? 15.934 8.997 -5.598 1.00 95.94 265 GLN A C 1
ATOM 2062 O O . GLN A 1 265 ? 15.055 9.847 -5.705 1.00 95.94 265 GLN A O 1
ATOM 2067 N N . ILE A 1 266 ? 15.663 7.712 -5.350 1.00 96.81 266 ILE A N 1
ATOM 2068 C CA . ILE A 1 266 ? 14.291 7.197 -5.243 1.00 96.81 266 ILE A CA 1
ATOM 2069 C C . ILE A 1 266 ? 13.571 7.804 -4.034 1.00 96.81 266 ILE A C 1
ATOM 2071 O O . ILE A 1 266 ? 12.448 8.293 -4.164 1.00 96.81 266 ILE A O 1
ATOM 2075 N N . ARG A 1 267 ? 14.233 7.850 -2.873 1.00 96.44 267 ARG A N 1
ATOM 2076 C CA . ARG A 1 267 ? 13.677 8.474 -1.667 1.00 96.44 267 ARG A CA 1
ATOM 2077 C C . ARG A 1 267 ? 13.440 9.970 -1.852 1.00 96.44 267 ARG A C 1
ATOM 2079 O O . ARG A 1 267 ? 12.387 10.480 -1.475 1.00 96.44 267 ARG A O 1
ATOM 2086 N N . GLN A 1 268 ? 14.390 10.685 -2.449 1.00 97.00 268 GLN A N 1
ATOM 2087 C CA . GLN A 1 268 ? 14.227 12.109 -2.733 1.00 97.00 268 GLN A CA 1
ATOM 2088 C C . GLN A 1 268 ? 13.044 12.352 -3.677 1.00 97.00 268 GLN A C 1
ATOM 2090 O O . GLN A 1 268 ? 12.211 13.215 -3.403 1.00 97.00 268 GLN A O 1
ATOM 2095 N N . PHE A 1 269 ? 12.913 11.547 -4.733 1.00 97.56 269 PHE A N 1
ATOM 2096 C CA . PHE A 1 269 ? 11.780 11.631 -5.649 1.00 97.56 269 PHE A CA 1
ATOM 2097 C C . PHE A 1 269 ? 10.449 11.397 -4.929 1.00 97.56 269 PHE A C 1
ATOM 2099 O O . PHE A 1 269 ? 9.528 12.197 -5.084 1.00 97.56 269 PHE A O 1
ATOM 2106 N N . GLY A 1 270 ? 10.383 10.369 -4.074 1.00 97.31 270 GLY A N 1
ATOM 2107 C CA . GLY A 1 270 ? 9.242 10.094 -3.199 1.00 97.31 270 GLY A CA 1
ATOM 2108 C C . GLY A 1 270 ? 8.813 11.316 -2.383 1.00 97.31 270 GLY A C 1
ATOM 2109 O O . GLY A 1 270 ? 7.635 11.653 -2.308 1.00 97.31 270 GLY A O 1
ATOM 2110 N N . ARG A 1 271 ? 9.787 12.023 -1.804 1.00 97.19 271 ARG A N 1
ATOM 2111 C CA . ARG A 1 271 ? 9.553 13.211 -0.973 1.00 97.19 271 ARG A CA 1
ATOM 2112 C C . ARG A 1 271 ? 9.041 14.412 -1.759 1.00 97.19 271 ARG A C 1
ATOM 2114 O O . ARG A 1 271 ? 8.244 15.182 -1.235 1.00 97.19 271 ARG A O 1
ATOM 2121 N N . GLU A 1 272 ? 9.540 14.602 -2.971 1.00 97.38 272 GLU A N 1
ATOM 2122 C CA . GLU A 1 272 ? 9.305 15.822 -3.747 1.00 97.38 272 GLU A CA 1
ATOM 2123 C C . GLU A 1 272 ? 8.110 15.713 -4.703 1.00 97.38 272 GLU A C 1
ATOM 2125 O O . GLU A 1 272 ? 7.458 16.720 -4.977 1.00 97.38 272 GLU A O 1
ATOM 2130 N N . HIS A 1 273 ? 7.815 14.511 -5.208 1.00 97.31 273 HIS A N 1
ATOM 2131 C CA . HIS A 1 273 ? 6.894 14.328 -6.335 1.00 97.31 273 HIS A CA 1
ATOM 2132 C C . HIS A 1 273 ? 5.645 1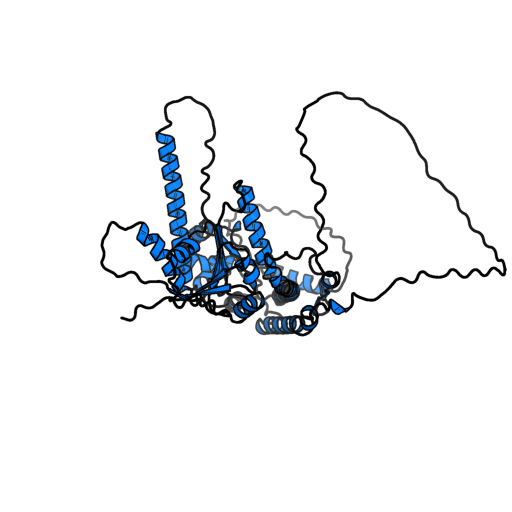3.515 -5.987 1.00 97.31 273 HIS A C 1
ATOM 2134 O O . HIS A 1 273 ? 4.606 13.718 -6.618 1.00 97.31 273 HIS A O 1
ATOM 2140 N N . ILE A 1 274 ? 5.703 12.638 -4.980 1.00 97.56 274 ILE A N 1
ATOM 2141 C CA . ILE A 1 274 ? 4.541 11.836 -4.585 1.00 97.56 274 ILE A CA 1
ATOM 2142 C C . ILE A 1 274 ? 3.638 12.674 -3.693 1.00 97.56 274 ILE A C 1
ATOM 2144 O O . ILE A 1 274 ? 3.996 13.047 -2.576 1.00 97.56 274 ILE A O 1
ATOM 2148 N N . LYS A 1 275 ? 2.448 12.985 -4.195 1.00 97.56 275 LYS A N 1
ATOM 2149 C CA . LYS A 1 275 ? 1.460 13.775 -3.468 1.00 97.56 275 LYS A CA 1
ATOM 2150 C C . LYS A 1 275 ? 0.627 12.873 -2.569 1.00 97.56 275 LYS A C 1
ATOM 2152 O O . LYS A 1 275 ? 0.099 11.845 -2.987 1.00 97.56 275 LYS A O 1
ATOM 2157 N N . LEU A 1 276 ? 0.510 13.285 -1.313 1.00 97.44 276 LEU A N 1
ATOM 2158 C CA . LEU A 1 276 ? -0.281 12.584 -0.312 1.00 97.44 276 LEU A CA 1
ATOM 2159 C C . LEU A 1 276 ? -1.640 13.258 -0.133 1.00 97.44 276 LEU A C 1
ATOM 2161 O O . LEU A 1 276 ? -1.742 14.488 -0.159 1.00 97.44 276 LEU A O 1
ATOM 2165 N N . ARG A 1 277 ? -2.683 12.464 0.120 1.00 96.12 277 ARG A N 1
ATOM 2166 C CA . ARG A 1 277 ? -4.021 12.973 0.441 1.00 96.12 277 ARG A CA 1
ATOM 2167 C C . ARG A 1 277 ? -3.969 13.757 1.756 1.00 96.12 277 ARG A C 1
ATOM 2169 O O . ARG A 1 277 ? -3.644 13.162 2.787 1.00 96.12 277 ARG A O 1
ATOM 2176 N N . PRO A 1 278 ? -4.349 15.048 1.785 1.00 94.25 278 PRO A N 1
ATOM 2177 C CA . PRO A 1 278 ? -4.252 15.864 2.996 1.00 94.25 278 PRO A CA 1
ATOM 2178 C C . PRO A 1 278 ? -4.989 15.261 4.198 1.00 94.25 278 PRO A C 1
ATOM 2180 O O . PRO A 1 278 ? -4.454 15.254 5.306 1.00 94.25 278 PRO A O 1
ATOM 2183 N N . GLY A 1 279 ? -6.183 14.699 3.970 1.00 89.38 279 GLY A N 1
ATOM 2184 C CA . GLY A 1 279 ? -6.951 14.014 5.010 1.00 89.38 279 GLY A CA 1
ATOM 2185 C C . GLY A 1 279 ? -6.233 12.803 5.609 1.00 89.38 279 GLY A C 1
ATOM 2186 O O . GLY A 1 279 ? -6.225 12.643 6.827 1.00 89.38 279 GLY A O 1
ATOM 2187 N N . MET A 1 280 ? -5.550 12.005 4.780 1.00 94.06 280 MET A N 1
ATOM 2188 C CA . MET A 1 280 ? -4.763 10.866 5.259 1.00 94.06 280 MET A CA 1
ATOM 2189 C C . MET A 1 280 ? -3.503 11.324 6.002 1.00 94.06 280 MET A C 1
ATOM 2191 O O . MET A 1 280 ? -3.193 10.796 7.063 1.00 94.06 280 MET A O 1
ATOM 2195 N N . VAL A 1 281 ? -2.807 12.357 5.515 1.00 94.69 281 VAL A N 1
ATOM 2196 C CA . VAL A 1 281 ? -1.641 12.931 6.215 1.00 94.69 281 VAL A CA 1
ATOM 2197 C C . VAL A 1 281 ? -2.024 13.422 7.611 1.00 94.69 281 VAL A C 1
ATOM 2199 O O . VAL A 1 281 ? -1.331 13.123 8.584 1.00 94.69 281 VAL A O 1
ATOM 2202 N N . ALA A 1 282 ? -3.129 14.165 7.721 1.00 90.38 282 ALA A N 1
ATOM 2203 C CA . ALA A 1 282 ? -3.646 14.623 9.006 1.00 90.38 282 ALA A CA 1
ATOM 2204 C C . ALA A 1 282 ? -3.999 13.438 9.917 1.00 90.38 282 ALA A C 1
ATOM 2206 O O . ALA A 1 282 ? -3.623 13.437 11.091 1.00 90.38 282 ALA A O 1
ATOM 2207 N N . PHE A 1 283 ? -4.642 12.410 9.353 1.00 90.31 283 PHE A N 1
ATOM 2208 C CA . PHE A 1 283 ? -5.006 11.197 10.074 1.00 90.31 283 PHE A CA 1
ATOM 2209 C C . PHE A 1 283 ? -3.796 10.454 10.656 1.00 90.31 283 PHE A C 1
ATOM 2211 O O . PHE A 1 283 ? -3.732 10.211 11.861 1.00 90.31 283 PHE A O 1
ATOM 2218 N N . LEU A 1 284 ? -2.794 10.170 9.822 1.00 93.12 284 LEU A N 1
ATOM 2219 C CA . LEU A 1 284 ? -1.572 9.468 10.221 1.00 93.12 284 LEU A CA 1
ATOM 2220 C C . LEU A 1 284 ? -0.770 10.245 11.273 1.00 93.12 284 LEU A C 1
ATOM 2222 O O . LEU A 1 284 ? -0.249 9.647 12.217 1.00 93.12 284 LEU A O 1
ATOM 2226 N N . ARG A 1 285 ? -0.695 11.578 11.154 1.00 91.56 285 ARG A N 1
ATOM 2227 C CA . ARG A 1 285 ? -0.035 12.428 12.159 1.00 91.56 285 ARG A CA 1
ATOM 2228 C C . ARG A 1 285 ? -0.724 12.341 13.514 1.00 91.56 285 ARG A C 1
ATOM 2230 O O . ARG A 1 285 ? -0.040 12.181 14.521 1.00 91.56 285 ARG A O 1
ATOM 2237 N N . ALA A 1 286 ? -2.051 12.428 13.546 1.00 88.56 286 ALA A N 1
ATOM 2238 C CA . ALA A 1 286 ? -2.794 12.335 14.797 1.00 88.56 286 ALA A CA 1
ATOM 2239 C C . ALA A 1 286 ? -2.690 10.938 15.419 1.00 88.56 286 ALA A C 1
ATOM 2241 O O . ALA A 1 286 ? -2.499 10.828 16.627 1.00 88.56 286 ALA A O 1
ATOM 2242 N N . PHE A 1 287 ? -2.735 9.879 14.601 1.00 89.00 287 PHE A N 1
ATOM 2243 C CA . PHE A 1 287 ? -2.493 8.517 15.073 1.00 89.00 287 PHE A CA 1
ATOM 2244 C C . PHE A 1 287 ? -1.129 8.408 15.764 1.00 89.00 287 PHE A C 1
ATOM 2246 O O . PHE A 1 287 ? -1.049 7.942 16.896 1.00 89.00 287 PHE A O 1
ATOM 2253 N N . VAL A 1 288 ? -0.057 8.891 15.130 1.00 89.12 288 VAL A N 1
ATOM 2254 C CA . VAL A 1 288 ? 1.290 8.866 15.718 1.00 89.12 288 VAL A CA 1
ATOM 2255 C C . VAL A 1 288 ? 1.381 9.676 17.012 1.00 89.12 288 VAL A C 1
ATOM 2257 O O . VAL A 1 288 ? 1.952 9.191 17.989 1.00 89.12 288 VAL A O 1
ATOM 2260 N N . GLN A 1 289 ? 0.799 10.877 17.042 1.00 88.62 289 GLN A N 1
ATOM 2261 C CA . GLN A 1 289 ? 0.763 11.716 18.245 1.00 88.62 289 GLN A CA 1
ATOM 2262 C C . GLN A 1 289 ? 0.051 11.018 19.405 1.00 88.62 289 GLN A C 1
ATOM 2264 O O . GLN A 1 289 ? 0.520 11.076 20.542 1.00 88.62 289 GLN A O 1
ATOM 2269 N N . GLU A 1 290 ? -1.050 10.327 19.117 1.00 86.88 290 GLU A N 1
ATOM 2270 C CA . GLU A 1 290 ? -1.779 9.550 20.112 1.00 86.88 290 GLU A CA 1
ATOM 2271 C C . GLU A 1 290 ? -0.944 8.373 20.632 1.00 86.88 290 GLU A C 1
ATOM 2273 O O . GLU A 1 290 ? -0.885 8.147 21.841 1.00 86.88 290 GLU A O 1
ATOM 2278 N N . GLN A 1 291 ? -0.212 7.676 19.756 1.00 86.12 291 GLN A N 1
ATOM 2279 C CA . GLN A 1 291 ? 0.702 6.613 20.186 1.00 86.12 291 GLN A CA 1
ATOM 2280 C C . GLN A 1 291 ? 1.830 7.136 21.083 1.00 86.12 291 GLN A C 1
ATOM 2282 O O . GLN A 1 291 ? 2.159 6.499 22.083 1.00 86.12 291 GLN A O 1
ATOM 2287 N N . ASP A 1 292 ? 2.399 8.303 20.772 1.00 88.81 292 ASP A N 1
ATOM 2288 C CA . ASP A 1 292 ? 3.421 8.930 21.618 1.00 88.81 292 ASP A CA 1
ATOM 2289 C C . ASP A 1 292 ? 2.854 9.366 22.979 1.00 88.81 292 ASP A C 1
ATOM 2291 O O . ASP A 1 292 ? 3.522 9.221 24.007 1.00 88.81 292 ASP A O 1
ATOM 2295 N N . ARG A 1 293 ? 1.609 9.863 23.014 1.00 89.88 293 ARG A N 1
ATOM 2296 C CA . ARG A 1 293 ? 0.911 10.199 24.264 1.00 89.88 293 ARG A CA 1
ATOM 2297 C C . ARG A 1 293 ? 0.724 8.958 25.138 1.00 89.88 293 ARG A C 1
ATOM 2299 O O . ARG A 1 293 ? 1.059 8.998 26.321 1.00 89.88 293 ARG A O 1
ATOM 2306 N N . LEU A 1 294 ? 0.221 7.864 24.563 1.00 85.94 294 LEU A N 1
ATOM 2307 C CA . LEU A 1 294 ? -0.002 6.599 25.269 1.00 85.94 294 LEU A CA 1
ATOM 2308 C C . LEU A 1 294 ? 1.307 5.992 25.790 1.00 85.94 294 LEU A C 1
ATOM 2310 O O . LEU A 1 294 ? 1.361 5.538 26.934 1.00 85.94 294 LEU A O 1
ATOM 2314 N N . GLU A 1 295 ? 2.373 6.026 24.985 1.00 88.00 295 GLU A N 1
ATOM 2315 C CA . GLU A 1 295 ? 3.708 5.571 25.387 1.00 88.00 295 GLU A CA 1
ATOM 2316 C C . GLU A 1 295 ? 4.227 6.369 26.592 1.00 88.00 295 GLU A C 1
ATOM 2318 O O . GLU A 1 295 ? 4.679 5.783 27.579 1.00 88.00 295 GLU A O 1
ATOM 2323 N N . LYS A 1 296 ? 4.094 7.700 26.560 1.00 91.19 296 LYS A N 1
ATOM 2324 C CA . LYS A 1 296 ? 4.492 8.568 27.674 1.00 91.19 296 LYS A CA 1
ATOM 2325 C C . LYS A 1 296 ? 3.687 8.288 28.945 1.00 91.19 296 LYS A C 1
ATOM 2327 O O . LYS A 1 296 ? 4.265 8.175 30.020 1.00 91.19 296 LYS A O 1
ATOM 2332 N N . GLU A 1 297 ? 2.368 8.132 28.839 1.00 90.88 297 GLU A N 1
ATOM 2333 C CA . GLU A 1 297 ? 1.519 7.810 29.995 1.00 90.88 297 GLU A CA 1
ATOM 2334 C C . GLU A 1 297 ? 1.856 6.453 30.616 1.00 90.88 297 GLU A C 1
ATOM 2336 O O . GLU A 1 297 ? 1.767 6.295 31.836 1.00 90.88 297 GLU A O 1
ATOM 2341 N N . ALA A 1 298 ? 2.240 5.470 29.800 1.00 88.25 298 ALA A N 1
ATOM 2342 C CA . ALA A 1 298 ? 2.710 4.180 30.291 1.00 88.25 298 ALA A CA 1
ATOM 2343 C C . ALA A 1 298 ? 4.036 4.322 31.061 1.00 88.25 298 ALA A C 1
ATOM 2345 O O . ALA A 1 298 ? 4.150 3.787 32.165 1.00 88.25 298 ALA A O 1
ATOM 2346 N N . GLN A 1 299 ? 4.989 5.097 30.533 1.00 90.12 299 GLN A N 1
ATOM 2347 C CA . GLN A 1 299 ? 6.265 5.388 31.200 1.00 90.12 299 GLN A CA 1
ATOM 2348 C C . GLN A 1 299 ? 6.065 6.145 32.523 1.00 90.12 299 GLN A C 1
ATOM 2350 O O . GLN A 1 299 ? 6.652 5.783 33.543 1.00 90.12 299 GLN A O 1
ATOM 2355 N N . ASP A 1 300 ? 5.189 7.152 32.543 1.00 91.62 300 ASP A N 1
ATOM 2356 C CA . ASP A 1 300 ? 4.882 7.927 33.749 1.00 91.62 300 ASP A CA 1
ATOM 2357 C C . ASP A 1 300 ? 4.237 7.047 34.836 1.00 91.62 300 ASP A C 1
ATOM 2359 O O . ASP A 1 300 ? 4.580 7.158 36.017 1.00 91.62 300 ASP A O 1
ATOM 2363 N N . LYS A 1 301 ? 3.341 6.123 34.455 1.00 90.06 301 LYS A N 1
ATOM 2364 C CA . LYS A 1 301 ? 2.750 5.139 35.382 1.00 90.06 301 LYS A CA 1
ATOM 2365 C C . LYS A 1 301 ? 3.795 4.179 35.947 1.00 90.06 301 LYS A C 1
ATOM 2367 O O . LYS A 1 301 ? 3.729 3.852 37.131 1.00 90.06 301 LYS A O 1
ATOM 2372 N N . GLU A 1 302 ? 4.757 3.745 35.136 1.00 89.62 302 GLU A N 1
ATOM 2373 C CA . GLU A 1 302 ? 5.854 2.878 35.581 1.00 89.62 302 GLU A CA 1
ATOM 2374 C C . GLU A 1 302 ? 6.770 3.597 36.585 1.00 89.62 302 GLU A C 1
ATOM 2376 O O . GLU A 1 302 ? 7.082 3.048 37.645 1.00 89.62 302 GLU A O 1
ATOM 2381 N N . LEU A 1 303 ? 7.111 4.864 36.322 1.00 90.69 303 LEU A N 1
ATOM 2382 C CA . LEU A 1 303 ? 7.882 5.707 37.243 1.00 90.69 303 LEU A CA 1
ATOM 2383 C C . LEU A 1 303 ? 7.150 5.930 38.577 1.00 90.69 303 LEU A C 1
ATOM 2385 O O . LEU A 1 303 ? 7.762 5.841 39.644 1.00 90.69 303 LEU A O 1
ATOM 2389 N N . GLN A 1 304 ? 5.836 6.178 38.539 1.00 91.56 304 GLN A N 1
ATOM 2390 C CA . GLN A 1 304 ? 5.018 6.338 39.747 1.00 91.56 304 GLN A CA 1
ATOM 2391 C C . GLN A 1 304 ? 4.902 5.036 40.552 1.00 91.56 304 GLN A C 1
ATOM 2393 O O . GLN A 1 304 ? 5.001 5.066 41.780 1.00 91.56 304 GLN A O 1
ATOM 2398 N N . ALA A 1 305 ? 4.742 3.889 39.883 1.00 88.06 305 ALA A N 1
ATOM 2399 C CA . ALA A 1 305 ? 4.703 2.584 40.540 1.00 88.06 305 ALA A CA 1
ATOM 2400 C C . ALA A 1 305 ? 6.043 2.244 41.218 1.00 88.06 305 ALA A C 1
ATOM 2402 O O . ALA A 1 305 ? 6.057 1.741 42.344 1.00 88.06 305 ALA A O 1
ATOM 2403 N N . GLY A 1 306 ? 7.167 2.585 40.576 1.00 86.38 306 GLY A N 1
ATOM 2404 C CA . GLY A 1 306 ? 8.505 2.410 41.143 1.00 86.38 306 GLY A CA 1
ATOM 2405 C C . GLY A 1 306 ? 8.767 3.266 42.388 1.00 86.38 306 GLY A C 1
ATOM 2406 O O . GLY A 1 306 ? 9.434 2.810 43.314 1.00 86.38 306 GLY A O 1
ATOM 2407 N N . ALA A 1 307 ? 8.206 4.478 42.457 1.00 86.75 307 ALA A N 1
ATOM 2408 C CA . ALA A 1 307 ? 8.407 5.388 43.588 1.00 86.75 307 ALA A CA 1
ATOM 2409 C C . ALA A 1 307 ? 7.690 4.945 44.880 1.00 86.75 307 ALA A C 1
ATOM 2411 O O . ALA A 1 307 ? 8.162 5.242 45.977 1.00 86.75 307 ALA A O 1
ATOM 2412 N N . ILE A 1 308 ? 6.565 4.227 44.773 1.00 85.25 308 ILE A N 1
ATOM 2413 C CA . ILE A 1 308 ? 5.759 3.799 45.933 1.00 85.25 308 ILE A CA 1
ATOM 2414 C C . ILE A 1 308 ? 6.278 2.473 46.533 1.00 85.25 308 ILE A C 1
ATOM 2416 O O . ILE A 1 308 ? 6.104 2.228 47.724 1.00 85.25 308 ILE A O 1
ATOM 2420 N N . GLY A 1 309 ? 6.979 1.638 45.755 1.00 73.19 309 GLY A N 1
ATOM 2421 C CA . GLY A 1 309 ? 7.475 0.316 46.183 1.00 73.19 309 GLY A CA 1
ATOM 2422 C C . GLY A 1 309 ? 8.790 0.295 46.983 1.00 73.19 309 GLY A C 1
ATOM 2423 O O . GLY A 1 309 ? 9.355 -0.773 47.205 1.00 73.19 309 GLY A O 1
ATOM 2424 N N . GLY A 1 310 ? 9.313 1.448 47.406 1.00 63.97 310 GLY A N 1
ATOM 2425 C CA . GLY A 1 310 ? 10.710 1.620 47.825 1.00 63.97 310 GLY A CA 1
ATOM 2426 C C . GLY A 1 310 ? 11.159 1.093 49.198 1.00 63.97 310 GLY A C 1
ATOM 2427 O O . GLY A 1 310 ? 12.184 1.579 49.665 1.00 63.97 310 GLY A O 1
ATOM 2428 N N . ASN A 1 311 ? 10.474 0.158 49.878 1.00 64.19 311 ASN A N 1
ATOM 2429 C CA . ASN A 1 311 ? 10.933 -0.248 51.224 1.00 64.19 311 ASN A CA 1
ATOM 2430 C C . ASN A 1 311 ? 10.837 -1.729 51.630 1.00 64.19 311 ASN A C 1
ATOM 2432 O O . ASN A 1 311 ? 11.174 -2.047 52.767 1.00 64.19 311 ASN A O 1
ATOM 2436 N N . GLU A 1 312 ? 10.465 -2.662 50.751 1.00 58.09 312 GLU A N 1
ATOM 2437 C CA . GLU A 1 312 ? 10.409 -4.081 51.140 1.00 58.09 312 GLU A CA 1
ATOM 2438 C C . GLU A 1 312 ? 11.275 -4.971 50.234 1.00 58.09 312 GLU A C 1
ATOM 2440 O O . GLU A 1 312 ? 10.843 -5.495 49.218 1.00 58.09 312 GLU A O 1
ATOM 2445 N N . GLY A 1 313 ? 12.540 -5.128 50.644 1.00 63.31 313 GLY A N 1
ATOM 2446 C CA . GLY A 1 313 ? 13.335 -6.349 50.471 1.00 63.31 313 GLY A CA 1
ATOM 2447 C C . GLY A 1 313 ? 13.704 -6.791 49.050 1.00 63.31 313 GLY A C 1
ATOM 2448 O O . GLY A 1 313 ? 13.030 -7.638 48.490 1.00 63.31 313 GLY A O 1
ATOM 2449 N N . SER A 1 314 ? 14.853 -6.318 48.542 1.00 59.41 314 SER A N 1
ATOM 2450 C CA . SER A 1 314 ? 15.950 -7.054 47.854 1.00 59.41 314 SER A CA 1
ATOM 2451 C C . SER A 1 314 ? 15.664 -8.339 47.022 1.00 59.41 314 SER A C 1
ATOM 2453 O O . SER A 1 314 ? 16.555 -9.176 46.853 1.00 59.41 314 SER A O 1
ATOM 2455 N N . GLY A 1 315 ? 14.473 -8.541 46.472 1.00 68.25 315 GLY A N 1
ATOM 2456 C CA . GLY A 1 315 ? 14.170 -9.622 45.540 1.00 68.25 315 GLY A CA 1
ATOM 2457 C C . GLY A 1 315 ? 14.375 -9.125 44.118 1.00 68.25 315 GLY A C 1
ATOM 2458 O O . GLY A 1 315 ? 13.649 -8.247 43.671 1.00 68.25 315 GLY A O 1
ATOM 2459 N N . SER A 1 316 ? 15.344 -9.678 43.388 1.00 68.31 316 SER A N 1
ATOM 2460 C CA . SER A 1 316 ? 15.694 -9.301 42.008 1.00 68.31 316 SER A CA 1
ATOM 2461 C C . SER A 1 316 ? 14.641 -9.711 40.958 1.00 68.31 316 SER A C 1
ATOM 2463 O O . SER A 1 316 ? 14.990 -10.170 39.867 1.00 68.31 316 SER A O 1
ATOM 2465 N N . GLY A 1 317 ? 13.350 -9.622 41.282 1.00 69.31 317 GLY A N 1
ATOM 2466 C CA . GLY A 1 317 ? 12.275 -9.892 40.340 1.00 69.31 317 GLY A CA 1
ATOM 2467 C C . GLY A 1 317 ? 12.285 -8.822 39.258 1.00 69.31 317 GLY A C 1
ATOM 2468 O O . GLY A 1 317 ? 11.939 -7.677 39.528 1.00 69.31 317 GLY A O 1
ATOM 2469 N N . LYS A 1 318 ? 12.701 -9.181 38.037 1.00 70.56 318 LYS A N 1
ATOM 2470 C CA . LYS A 1 318 ? 12.493 -8.334 36.857 1.00 70.56 318 LYS A CA 1
ATOM 2471 C C . LYS A 1 318 ? 11.005 -7.992 36.805 1.00 70.56 318 LYS A C 1
ATOM 2473 O O . LYS A 1 318 ? 10.188 -8.908 36.704 1.00 70.56 318 LYS A O 1
ATOM 2478 N N . ALA A 1 319 ? 10.670 -6.708 36.917 1.00 63.16 319 ALA A N 1
ATOM 2479 C CA . ALA A 1 319 ? 9.308 -6.246 36.711 1.00 63.16 319 ALA A CA 1
ATOM 2480 C C . ALA A 1 319 ? 8.828 -6.786 35.359 1.00 63.16 319 ALA A C 1
ATOM 2482 O O . ALA A 1 319 ? 9.552 -6.704 34.362 1.00 63.16 319 ALA A O 1
ATOM 2483 N N . ALA A 1 320 ? 7.659 -7.427 35.351 1.00 67.62 320 ALA A N 1
ATOM 2484 C CA . ALA A 1 320 ? 7.068 -7.896 34.110 1.00 67.62 320 ALA A CA 1
ATOM 2485 C C . ALA A 1 320 ? 6.895 -6.675 33.190 1.00 67.62 320 ALA A C 1
ATOM 2487 O O . ALA A 1 320 ? 6.380 -5.659 33.664 1.00 67.62 320 ALA A O 1
ATOM 2488 N N . PRO A 1 321 ? 7.349 -6.736 31.925 1.00 62.78 321 PRO A N 1
ATOM 2489 C CA . PRO A 1 321 ? 7.211 -5.617 31.005 1.00 62.78 321 PRO A CA 1
ATOM 2490 C C . PRO A 1 321 ? 5.746 -5.177 30.950 1.00 62.78 321 PRO A C 1
ATOM 2492 O O . PRO A 1 321 ? 4.837 -6.012 30.959 1.00 62.78 321 PRO A O 1
ATOM 2495 N N . SER A 1 322 ? 5.533 -3.860 30.941 1.00 65.69 322 SER A N 1
ATOM 2496 C CA . SER A 1 322 ? 4.221 -3.245 30.748 1.00 65.69 322 SER A CA 1
ATOM 2497 C C . SER A 1 322 ? 3.471 -3.956 29.616 1.00 65.69 322 SER A C 1
ATOM 2499 O O . SER A 1 322 ? 3.971 -4.056 28.498 1.00 65.69 322 SER A O 1
ATOM 2501 N N . LYS A 1 323 ? 2.257 -4.446 29.905 1.00 66.88 323 LYS A N 1
ATOM 2502 C CA . LYS A 1 323 ? 1.378 -5.088 28.912 1.00 66.88 323 LYS A CA 1
ATOM 2503 C C . LYS A 1 323 ? 0.900 -4.132 27.813 1.00 66.88 323 LYS 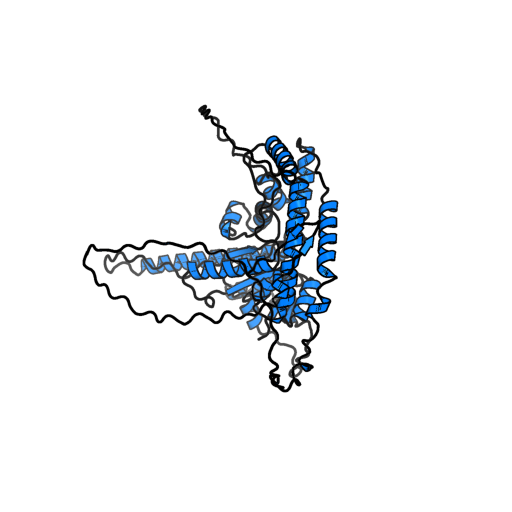A C 1
ATOM 2505 O O . LYS A 1 323 ? 0.307 -4.590 26.844 1.00 66.88 323 LYS A O 1
ATOM 2510 N N . TYR A 1 324 ? 1.116 -2.824 27.962 1.00 66.56 324 TYR A N 1
ATOM 2511 C CA . TYR A 1 324 ? 0.776 -1.861 26.920 1.00 66.56 324 TYR A CA 1
ATOM 2512 C C . TYR A 1 324 ? 1.851 -1.873 25.840 1.00 66.56 324 TYR A C 1
ATOM 2514 O O . TYR A 1 324 ? 2.901 -1.247 25.977 1.00 66.56 324 TYR A O 1
ATOM 2522 N N . ALA A 1 325 ? 1.570 -2.593 24.761 1.00 73.75 325 ALA A N 1
ATOM 2523 C CA . ALA A 1 325 ? 2.338 -2.496 23.540 1.00 73.75 325 ALA A CA 1
ATOM 2524 C C . ALA A 1 325 ? 1.798 -1.328 22.705 1.00 73.75 325 ALA A C 1
ATOM 2526 O O . ALA A 1 325 ? 0.596 -1.189 22.492 1.00 73.75 325 ALA A O 1
ATOM 2527 N N . ARG A 1 326 ? 2.711 -0.456 22.274 1.00 82.94 326 ARG A N 1
ATOM 2528 C CA . ARG A 1 326 ? 2.424 0.685 21.403 1.00 82.94 326 ARG A CA 1
ATOM 2529 C C . ARG A 1 326 ? 1.680 0.217 20.147 1.00 82.94 326 ARG A C 1
ATOM 2531 O O . ARG A 1 326 ? 2.095 -0.760 19.518 1.00 82.94 326 ARG A O 1
ATOM 2538 N N . GLY A 1 327 ? 0.644 0.952 19.756 1.00 88.44 327 GLY A N 1
ATOM 2539 C CA . GLY A 1 327 ? -0.033 0.754 18.485 1.00 88.44 327 GLY A CA 1
ATOM 2540 C C . GLY A 1 327 ? 0.912 0.981 17.310 1.00 88.44 327 GLY A C 1
ATOM 2541 O O . GLY A 1 327 ? 1.732 1.903 17.309 1.00 88.44 327 GLY A O 1
ATOM 2542 N N . GLN A 1 328 ? 0.835 0.107 16.313 1.00 94.38 328 GLN A N 1
ATOM 2543 C CA . GLN A 1 328 ? 1.787 0.084 15.200 1.00 94.38 328 GLN A CA 1
ATOM 2544 C C . GLN A 1 328 ? 1.102 0.465 13.894 1.00 94.38 328 GLN A C 1
ATOM 2546 O O . GLN A 1 328 ? 0.004 -0.016 13.608 1.00 94.38 328 GLN A O 1
ATOM 2551 N N . LEU A 1 329 ? 1.781 1.309 13.116 1.00 96.25 329 LEU A N 1
ATOM 2552 C CA . LEU A 1 329 ? 1.459 1.564 11.719 1.00 96.25 329 LEU A CA 1
ATOM 2553 C C . LEU A 1 329 ? 2.205 0.548 10.850 1.00 96.25 329 LEU A C 1
ATOM 2555 O O . LEU A 1 329 ? 3.402 0.320 11.042 1.00 96.25 329 LEU A O 1
ATOM 2559 N N . TRP A 1 330 ? 1.488 -0.020 9.890 1.00 97.88 330 TRP A N 1
ATOM 2560 C CA . TRP A 1 330 ? 2.009 -0.885 8.844 1.00 97.88 330 TRP A CA 1
ATOM 2561 C C . TRP A 1 330 ? 1.562 -0.361 7.485 1.00 97.88 330 TRP A C 1
ATOM 2563 O O . TRP A 1 330 ? 0.451 0.155 7.351 1.00 97.88 330 TRP A O 1
ATOM 2573 N N . ILE A 1 331 ? 2.408 -0.532 6.475 1.00 97.94 331 ILE A N 1
ATOM 2574 C CA . ILE A 1 331 ? 2.034 -0.311 5.080 1.00 97.94 331 ILE A CA 1
ATOM 2575 C C . ILE A 1 331 ? 2.204 -1.626 4.324 1.00 97.94 331 ILE A C 1
ATOM 2577 O O . ILE A 1 331 ? 3.285 -2.219 4.361 1.00 97.94 331 ILE A O 1
ATOM 2581 N N . LEU A 1 332 ? 1.135 -2.066 3.657 1.00 97.50 332 LEU A N 1
ATOM 2582 C CA . LEU A 1 332 ? 1.135 -3.212 2.747 1.00 97.50 332 LEU A CA 1
ATOM 2583 C C . LEU A 1 332 ? 0.860 -2.707 1.339 1.00 97.50 332 LEU A C 1
ATOM 2585 O O . LEU A 1 332 ? -0.243 -2.253 1.061 1.00 97.50 332 LEU A O 1
ATOM 2589 N N . SER A 1 333 ? 1.836 -2.802 0.444 1.00 96.25 333 SER A N 1
ATOM 2590 C CA . SER A 1 333 ? 1.694 -2.275 -0.912 1.00 96.25 333 SER A CA 1
ATOM 2591 C C . SER A 1 333 ? 2.193 -3.269 -1.953 1.00 96.25 333 SER A C 1
ATOM 2593 O O . SER A 1 333 ? 3.200 -3.943 -1.750 1.00 96.25 333 SER A O 1
ATOM 2595 N N . VAL A 1 334 ? 1.496 -3.332 -3.088 1.00 93.12 334 VAL A N 1
ATOM 2596 C CA . VAL A 1 334 ? 1.980 -4.029 -4.294 1.00 93.12 334 VAL A CA 1
ATOM 2597 C C . VAL A 1 334 ? 3.031 -3.205 -5.057 1.00 93.12 334 VAL A C 1
ATOM 2599 O O . VAL A 1 334 ? 3.600 -3.689 -6.032 1.00 93.12 334 VAL A O 1
ATOM 2602 N N . ASN A 1 335 ? 3.328 -1.980 -4.607 1.00 78.56 335 ASN A N 1
ATOM 2603 C CA . ASN A 1 335 ? 4.276 -1.073 -5.251 1.00 78.56 335 ASN A CA 1
ATOM 2604 C C . ASN A 1 335 ? 5.732 -1.503 -5.102 1.00 78.56 335 ASN A C 1
ATOM 2606 O O . ASN A 1 335 ? 6.090 -2.349 -4.284 1.00 78.56 335 ASN A O 1
ATOM 2610 N N . TRP A 1 336 ? 6.581 -0.878 -5.923 1.00 75.62 336 TRP A N 1
ATOM 2611 C CA . TRP A 1 336 ? 7.865 -1.451 -6.325 1.00 75.62 336 TRP A CA 1
ATOM 2612 C C . TRP A 1 336 ? 9.090 -0.862 -5.612 1.00 75.62 336 TRP A C 1
ATOM 2614 O O . TRP A 1 336 ? 10.220 -1.168 -5.992 1.00 75.62 336 TRP A O 1
ATOM 2624 N N . SER A 1 337 ? 8.921 -0.010 -4.593 1.00 92.75 337 SER A N 1
ATOM 2625 C CA . SER A 1 337 ? 10.074 0.485 -3.834 1.00 92.75 337 SER A CA 1
ATOM 2626 C C . SER A 1 337 ? 9.743 0.975 -2.430 1.00 92.75 337 SER A C 1
ATOM 2628 O O . SER A 1 337 ? 8.987 1.928 -2.226 1.00 92.75 337 SER A O 1
ATOM 2630 N N . GLN A 1 338 ? 10.452 0.393 -1.467 1.00 95.25 338 GLN A N 1
ATOM 2631 C CA . GLN A 1 338 ? 10.435 0.825 -0.079 1.00 95.25 338 GLN A CA 1
ATOM 2632 C C . GLN A 1 338 ? 10.971 2.258 0.084 1.00 95.25 338 GLN A C 1
ATOM 2634 O O . GLN A 1 338 ? 10.440 3.048 0.867 1.00 95.25 338 GLN A O 1
ATOM 2639 N N . ASP A 1 339 ? 12.017 2.604 -0.673 1.00 96.56 339 ASP A N 1
ATOM 2640 C CA . ASP A 1 339 ? 12.643 3.926 -0.636 1.00 96.56 339 ASP A CA 1
ATOM 2641 C C . ASP A 1 339 ? 11.683 5.013 -1.144 1.00 96.56 339 ASP A C 1
ATOM 2643 O O . ASP A 1 339 ? 11.633 6.100 -0.567 1.00 96.56 339 ASP A O 1
ATOM 2647 N N . LEU A 1 340 ? 10.869 4.710 -2.165 1.00 97.25 340 LEU A N 1
ATOM 2648 C CA . LEU A 1 340 ? 9.871 5.640 -2.706 1.00 97.25 340 LEU A CA 1
ATOM 2649 C C . LEU A 1 340 ? 8.799 5.957 -1.657 1.00 97.25 340 LEU A C 1
ATOM 2651 O O . LEU A 1 340 ? 8.536 7.129 -1.374 1.00 97.25 340 LEU A O 1
ATOM 2655 N N . ILE A 1 341 ? 8.236 4.912 -1.038 1.00 97.31 341 ILE A N 1
ATOM 2656 C CA . ILE A 1 341 ? 7.224 5.044 0.019 1.00 97.31 341 ILE A CA 1
ATOM 2657 C C . ILE A 1 341 ? 7.799 5.837 1.192 1.00 97.31 341 ILE A C 1
ATOM 2659 O O . ILE A 1 341 ? 7.167 6.772 1.676 1.00 97.31 341 ILE A O 1
ATOM 2663 N N . ARG A 1 342 ? 9.028 5.537 1.622 1.00 96.88 342 ARG A N 1
ATOM 2664 C CA . ARG A 1 342 ? 9.698 6.294 2.688 1.00 96.88 342 ARG A CA 1
ATOM 2665 C C . ARG A 1 342 ? 9.880 7.760 2.360 1.00 96.88 342 ARG A C 1
ATOM 2667 O O . ARG A 1 342 ? 9.616 8.601 3.211 1.00 96.88 342 ARG A O 1
ATOM 2674 N N . GLY A 1 343 ? 10.310 8.057 1.139 1.00 97.19 343 GLY A N 1
ATOM 2675 C CA . GLY A 1 343 ? 10.425 9.422 0.653 1.00 97.19 343 GLY A CA 1
ATOM 2676 C C . GLY A 1 343 ? 9.119 10.182 0.817 1.00 97.19 343 GLY A C 1
ATOM 2677 O O . GLY A 1 343 ? 9.097 11.264 1.400 1.00 97.19 343 GLY A O 1
ATOM 2678 N N . ALA A 1 344 ? 8.018 9.575 0.375 1.00 97.56 344 ALA A N 1
ATOM 2679 C CA . ALA A 1 344 ? 6.692 10.154 0.520 1.00 97.56 344 ALA A CA 1
ATOM 2680 C C . ALA A 1 344 ? 6.306 10.323 2.002 1.00 97.56 344 ALA A C 1
ATOM 2682 O O . ALA A 1 344 ? 5.884 11.400 2.421 1.00 97.56 344 ALA A O 1
ATOM 2683 N N . MET A 1 345 ? 6.539 9.303 2.831 1.00 97.75 345 MET A N 1
ATOM 2684 C CA . MET A 1 345 ? 6.224 9.323 4.263 1.00 97.75 345 MET A CA 1
ATOM 2685 C C . MET A 1 345 ? 7.066 10.316 5.079 1.00 97.75 345 MET A C 1
ATOM 2687 O O . MET A 1 345 ? 6.595 10.791 6.115 1.00 97.75 345 MET A O 1
ATOM 2691 N N . ASP A 1 346 ? 8.239 10.736 4.594 1.00 97.31 346 ASP A N 1
ATOM 2692 C CA . ASP A 1 346 ? 8.999 11.839 5.197 1.00 97.31 346 ASP A CA 1
ATOM 2693 C C . ASP A 1 346 ? 8.181 13.147 5.216 1.00 97.31 346 ASP A C 1
ATOM 2695 O O . ASP A 1 346 ? 8.357 13.969 6.113 1.00 97.31 346 ASP A O 1
ATOM 2699 N N . GLN A 1 347 ? 7.227 13.331 4.293 1.00 96.19 347 GLN A N 1
ATOM 2700 C CA . GLN A 1 347 ? 6.296 14.469 4.311 1.00 96.19 347 GLN A CA 1
ATOM 2701 C C . GLN A 1 347 ? 5.298 14.389 5.484 1.00 96.19 347 GLN A C 1
ATOM 2703 O O . GLN A 1 347 ? 4.822 15.414 5.987 1.00 96.19 347 GLN A O 1
ATOM 2708 N N . VAL A 1 348 ? 4.969 13.177 5.945 1.00 95.12 348 VAL A N 1
ATOM 2709 C CA . VAL A 1 348 ? 4.065 12.945 7.081 1.00 95.12 348 VAL A CA 1
ATOM 2710 C C . VAL A 1 348 ? 4.802 13.177 8.393 1.00 95.12 348 VAL A C 1
ATOM 2712 O O . VAL A 1 348 ? 4.305 13.934 9.231 1.00 95.12 348 VAL A O 1
ATOM 2715 N N . PHE A 1 349 ? 5.981 12.569 8.546 1.00 95.25 349 PHE A N 1
ATOM 2716 C CA . PHE A 1 349 ? 6.721 12.521 9.812 1.00 95.25 349 PHE A CA 1
ATOM 2717 C C . PHE A 1 349 ? 7.784 13.616 9.968 1.00 95.25 349 PHE A C 1
ATOM 2719 O O . PHE A 1 349 ? 8.284 13.834 11.068 1.00 95.25 349 PHE A O 1
ATOM 2726 N N . GLY A 1 350 ? 8.102 14.340 8.896 1.00 94.44 350 GLY A N 1
ATOM 2727 C CA . GLY A 1 350 ? 8.971 15.518 8.900 1.00 94.44 350 GLY A CA 1
ATOM 2728 C C . GLY A 1 350 ? 10.468 15.230 8.753 1.00 94.44 350 GLY A C 1
ATOM 2729 O O . GLY A 1 350 ? 11.214 16.149 8.420 1.00 94.44 350 GLY A O 1
ATOM 2730 N N . SER A 1 351 ? 10.925 13.992 8.969 1.00 95.00 351 SER A N 1
ATOM 2731 C CA . SER A 1 351 ? 12.318 13.590 8.735 1.00 95.00 351 SER A CA 1
ATOM 2732 C C . SER A 1 351 ? 12.458 12.088 8.481 1.00 95.00 351 SER A C 1
ATOM 2734 O O . SER A 1 351 ? 11.560 11.306 8.794 1.00 95.00 351 SER A O 1
ATOM 2736 N N . GLU A 1 352 ? 13.611 11.679 7.953 1.00 93.75 352 GLU A N 1
ATOM 2737 C CA . GLU A 1 352 ? 13.942 10.272 7.705 1.00 93.75 352 GLU A CA 1
ATOM 2738 C C . GLU A 1 352 ? 14.060 9.456 9.000 1.00 93.75 352 GLU A C 1
ATOM 2740 O O . GLU A 1 352 ? 13.616 8.305 9.061 1.00 93.75 352 GLU A O 1
ATOM 2745 N N . GLU A 1 353 ? 14.603 10.060 10.055 1.00 94.12 353 GLU A N 1
ATOM 2746 C CA . GLU A 1 353 ? 14.709 9.459 11.383 1.00 94.12 353 GLU A CA 1
ATOM 2747 C C . GLU A 1 353 ? 13.322 9.251 11.994 1.00 94.12 353 GLU A C 1
ATOM 2749 O O . GLU A 1 353 ? 13.039 8.186 12.545 1.00 94.12 353 GLU A O 1
ATOM 2754 N N . ALA A 1 354 ? 12.434 10.242 11.856 1.00 92.81 354 ALA A N 1
ATOM 2755 C CA . ALA A 1 354 ? 11.055 10.134 12.314 1.00 92.81 354 ALA A CA 1
ATOM 2756 C C . ALA A 1 354 ? 10.306 9.036 11.544 1.00 92.81 354 ALA A C 1
ATOM 2758 O O . ALA A 1 354 ? 9.679 8.177 12.162 1.00 92.81 354 ALA A O 1
ATOM 2759 N N . THR A 1 355 ? 10.445 8.988 10.215 1.00 95.00 355 THR A N 1
ATOM 2760 C CA . THR A 1 355 ? 9.887 7.903 9.396 1.00 95.00 355 THR A CA 1
ATOM 2761 C C . THR A 1 355 ? 10.390 6.541 9.857 1.00 95.00 355 THR A C 1
ATOM 2763 O O . THR A 1 355 ? 9.593 5.629 10.037 1.00 95.00 355 THR A O 1
ATOM 2766 N N . SER A 1 356 ? 11.687 6.400 10.131 1.00 95.00 356 SER A N 1
ATOM 2767 C CA . SER A 1 356 ? 12.270 5.130 10.586 1.00 95.00 356 SER A CA 1
ATOM 2768 C C . SER A 1 356 ? 11.775 4.709 11.975 1.00 95.00 356 SER A C 1
ATOM 2770 O O . SER A 1 356 ? 11.679 3.516 12.257 1.00 95.00 356 SER A O 1
ATOM 2772 N N . ARG A 1 357 ? 11.429 5.674 12.838 1.00 94.50 357 ARG A N 1
ATOM 2773 C CA . ARG A 1 357 ? 10.844 5.418 14.161 1.00 94.50 357 ARG A CA 1
ATOM 2774 C C . ARG A 1 357 ? 9.400 4.923 14.073 1.00 94.50 357 ARG A C 1
ATOM 2776 O O . ARG A 1 357 ? 9.046 3.989 14.787 1.00 94.50 357 ARG A O 1
ATOM 2783 N N . TYR A 1 358 ? 8.563 5.568 13.260 1.00 94.56 358 TYR A N 1
ATOM 2784 C CA . TYR A 1 358 ? 7.122 5.275 13.206 1.00 94.56 358 TYR A CA 1
ATOM 2785 C C . TYR A 1 358 ? 6.747 4.219 12.159 1.00 94.56 358 TYR A C 1
ATOM 2787 O O . TYR A 1 358 ? 5.709 3.574 12.290 1.00 94.56 358 TYR A O 1
ATOM 2795 N N . LEU A 1 359 ? 7.596 4.028 11.149 1.00 96.50 359 LEU A N 1
ATOM 2796 C CA . LEU A 1 359 ? 7.456 3.047 10.079 1.00 96.50 359 LEU A CA 1
ATOM 2797 C C . LEU A 1 359 ? 8.813 2.343 9.836 1.00 96.50 359 LEU A C 1
ATOM 2799 O O . LEU A 1 359 ? 9.504 2.615 8.843 1.00 96.50 359 LEU A O 1
ATOM 2803 N N . PRO A 1 360 ? 9.239 1.461 10.762 1.00 96.31 360 PRO A N 1
ATOM 2804 C CA . PRO A 1 360 ? 10.477 0.697 10.608 1.00 96.31 360 PRO A CA 1
ATOM 2805 C C . PRO A 1 360 ? 10.410 -0.250 9.399 1.00 96.31 360 PRO A C 1
ATOM 2807 O O . PRO A 1 360 ? 9.328 -0.549 8.897 1.00 96.31 360 PRO A O 1
ATOM 2810 N N . ASP A 1 361 ? 11.566 -0.760 8.947 1.00 95.00 361 ASP A N 1
ATOM 2811 C CA . ASP A 1 361 ? 11.650 -1.690 7.800 1.00 95.00 361 ASP A CA 1
ATOM 2812 C C . ASP A 1 361 ? 10.698 -2.878 7.935 1.00 95.00 361 ASP A C 1
ATOM 2814 O O . ASP A 1 361 ? 10.022 -3.252 6.984 1.00 95.00 361 ASP A O 1
ATOM 2818 N N . SER A 1 362 ? 10.598 -3.433 9.144 1.00 95.44 362 SER A N 1
ATOM 2819 C CA . SER A 1 362 ? 9.726 -4.569 9.433 1.00 95.44 362 SER A CA 1
ATOM 2820 C C . SER A 1 362 ? 8.246 -4.286 9.208 1.00 95.44 362 SER A C 1
ATOM 2822 O O . SER A 1 362 ? 7.489 -5.245 9.120 1.00 95.44 362 SER A O 1
ATOM 2824 N N . ASN A 1 363 ? 7.845 -3.012 9.159 1.00 96.94 363 ASN A N 1
ATOM 2825 C CA . ASN A 1 363 ? 6.458 -2.568 9.081 1.00 96.94 363 ASN A CA 1
ATOM 2826 C C . ASN A 1 363 ? 6.057 -2.045 7.699 1.00 96.94 363 ASN A C 1
ATOM 2828 O O . ASN A 1 363 ? 4.904 -1.663 7.496 1.00 96.94 363 ASN A O 1
ATOM 2832 N N . LEU A 1 364 ? 6.992 -2.017 6.756 1.00 97.19 364 LEU A N 1
ATOM 2833 C CA . LEU A 1 364 ? 6.749 -1.609 5.384 1.00 97.19 364 LEU A CA 1
ATOM 2834 C C . LEU A 1 364 ? 6.975 -2.819 4.482 1.00 97.19 364 LEU A C 1
ATOM 2836 O O . LEU A 1 364 ? 8.110 -3.122 4.120 1.00 97.19 364 LEU A O 1
ATOM 2840 N N . ILE A 1 365 ? 5.890 -3.521 4.156 1.00 97.31 365 ILE A N 1
ATOM 2841 C CA . ILE A 1 365 ? 5.940 -4.708 3.306 1.00 97.31 365 ILE A CA 1
ATOM 2842 C C . ILE A 1 365 ? 5.504 -4.306 1.900 1.00 97.31 365 ILE A C 1
ATOM 2844 O O . ILE A 1 365 ? 4.354 -3.934 1.659 1.00 97.31 365 ILE A O 1
ATOM 2848 N N . CYS A 1 366 ? 6.453 -4.352 0.977 1.00 96.19 366 CYS A N 1
ATOM 2849 C CA . CYS A 1 366 ? 6.234 -4.105 -0.437 1.00 96.19 366 CYS A CA 1
ATOM 2850 C C . CYS A 1 366 ? 7.314 -4.806 -1.256 1.00 96.19 366 CYS A C 1
ATOM 2852 O O . CYS A 1 366 ? 8.335 -5.254 -0.716 1.00 96.19 366 CYS A O 1
ATOM 2854 N N . SER A 1 367 ? 7.105 -4.885 -2.566 1.00 94.00 367 SER A N 1
ATOM 2855 C CA . SER A 1 367 ? 8.166 -5.300 -3.478 1.00 94.00 367 SER A CA 1
ATOM 2856 C C . SER A 1 367 ? 9.273 -4.239 -3.481 1.00 94.00 367 SER A C 1
ATOM 2858 O O . SER A 1 367 ? 9.008 -3.047 -3.296 1.00 94.00 367 SER A O 1
ATOM 2860 N N . ASN A 1 368 ? 10.531 -4.653 -3.630 1.00 94.88 368 ASN A N 1
ATOM 2861 C CA . ASN A 1 368 ? 11.656 -3.724 -3.526 1.00 94.88 368 ASN A CA 1
ATOM 2862 C C . ASN A 1 368 ? 12.676 -3.924 -4.640 1.00 94.88 368 ASN A C 1
ATOM 2864 O O . ASN A 1 368 ? 12.832 -5.019 -5.166 1.00 94.88 368 ASN A O 1
ATOM 2868 N N . LEU A 1 369 ? 13.404 -2.868 -4.987 1.00 94.69 369 LEU A N 1
ATOM 2869 C CA . LEU A 1 369 ? 14.498 -2.981 -5.942 1.00 94.69 369 LEU A CA 1
ATOM 2870 C C . LEU A 1 369 ? 15.697 -3.677 -5.296 1.00 94.69 369 LEU A C 1
ATOM 2872 O O . LEU A 1 369 ? 16.095 -3.365 -4.173 1.00 94.69 369 LEU A O 1
ATOM 2876 N N . GLU A 1 370 ? 16.314 -4.592 -6.034 1.00 94.62 370 GLU A N 1
ATOM 2877 C CA . GLU A 1 370 ? 17.614 -5.136 -5.674 1.00 94.62 370 GLU A CA 1
ATOM 2878 C C . GLU A 1 370 ? 18.702 -4.100 -5.970 1.00 94.62 370 GLU A C 1
ATOM 2880 O O . GLU A 1 370 ? 18.719 -3.451 -7.022 1.00 94.62 370 GLU A O 1
ATOM 2885 N N . TYR A 1 371 ? 19.643 -3.970 -5.039 1.00 93.19 371 TYR A N 1
ATOM 2886 C CA . TYR A 1 371 ? 20.768 -3.051 -5.147 1.00 93.19 371 TYR A CA 1
ATOM 2887 C C . TYR A 1 371 ? 22.081 -3.823 -5.106 1.00 93.19 371 TYR A C 1
ATOM 2889 O O . TYR A 1 371 ? 22.230 -4.766 -4.330 1.00 93.19 371 TYR A O 1
ATOM 2897 N N . ALA A 1 372 ? 23.046 -3.395 -5.914 1.00 89.44 372 ALA A N 1
ATOM 2898 C CA . ALA A 1 372 ? 24.399 -3.928 -5.897 1.00 89.44 372 ALA A CA 1
ATOM 2899 C C . ALA A 1 372 ? 25.414 -2.833 -5.554 1.00 89.44 372 ALA A C 1
ATOM 2901 O O . ALA A 1 372 ? 25.213 -1.652 -5.845 1.00 89.44 372 ALA A O 1
ATOM 2902 N N . GLU A 1 373 ? 26.529 -3.247 -4.954 1.00 84.12 373 GLU A N 1
ATOM 2903 C CA . GLU A 1 373 ? 27.730 -2.413 -4.784 1.00 84.12 373 GLU A CA 1
ATOM 2904 C C . GLU A 1 373 ? 28.463 -2.170 -6.109 1.00 84.12 373 GLU A C 1
ATOM 2906 O O . GLU A 1 373 ? 29.290 -1.269 -6.226 1.00 84.12 373 GLU A O 1
ATOM 2911 N N . GLU A 1 374 ? 28.167 -2.982 -7.123 1.00 79.94 374 GLU A N 1
ATOM 2912 C CA . GLU A 1 374 ? 28.796 -2.890 -8.430 1.00 79.94 374 GLU A CA 1
ATOM 2913 C C . GLU A 1 374 ? 28.399 -1.601 -9.161 1.00 79.94 374 GLU A C 1
ATOM 2915 O O . GLU A 1 374 ? 27.241 -1.180 -9.171 1.00 79.94 374 GLU A O 1
ATOM 2920 N N . GLY A 1 375 ? 29.375 -0.999 -9.844 1.00 75.25 375 GLY A N 1
ATOM 2921 C CA . GLY A 1 375 ? 29.119 0.128 -10.733 1.00 75.25 375 GLY A CA 1
ATOM 2922 C C . GLY A 1 375 ? 28.172 -0.248 -11.878 1.00 75.25 375 GLY A C 1
ATOM 2923 O O . GLY A 1 375 ? 28.150 -1.384 -12.359 1.00 75.25 375 GLY A O 1
ATOM 2924 N N . HIS A 1 376 ? 27.425 0.744 -12.364 1.00 71.69 376 HIS A N 1
ATOM 2925 C CA . HIS A 1 376 ? 26.406 0.590 -13.408 1.00 71.69 376 HIS A CA 1
ATOM 2926 C C . HIS A 1 376 ? 26.880 -0.174 -14.665 1.00 71.69 376 HIS A C 1
ATOM 2928 O O . HIS A 1 376 ? 26.138 -0.985 -15.227 1.00 71.69 376 HIS A O 1
ATOM 2934 N N . GLU A 1 377 ? 28.119 0.049 -15.117 1.00 74.44 377 GLU A N 1
ATOM 2935 C CA . GLU A 1 377 ? 28.663 -0.642 -16.294 1.00 74.44 377 GLU A CA 1
ATOM 2936 C C . GLU A 1 377 ? 28.776 -2.158 -16.099 1.00 74.44 377 GLU A C 1
ATOM 2938 O O . GLU A 1 377 ? 28.579 -2.927 -17.047 1.00 74.44 377 GLU A O 1
ATOM 2943 N N . THR A 1 378 ? 29.107 -2.589 -14.882 1.00 79.31 378 THR A N 1
ATOM 2944 C CA . THR A 1 378 ? 29.231 -4.003 -14.522 1.00 79.31 378 THR A CA 1
ATOM 2945 C C . THR A 1 378 ? 27.851 -4.647 -14.471 1.00 79.31 378 THR A C 1
ATOM 2947 O O . THR A 1 378 ? 27.643 -5.680 -15.108 1.00 79.31 378 THR A O 1
ATOM 2950 N N . LEU A 1 379 ? 26.881 -3.973 -13.843 1.00 76.56 379 LEU A N 1
ATOM 2951 C CA . LEU A 1 379 ? 25.481 -4.405 -13.807 1.00 76.56 379 LEU A CA 1
ATOM 2952 C C . LEU A 1 379 ? 24.897 -4.580 -15.213 1.00 76.56 379 LEU A C 1
ATOM 2954 O O . LEU A 1 379 ? 24.286 -5.603 -15.526 1.00 76.56 379 LEU A O 1
ATOM 2958 N N . THR A 1 380 ? 25.158 -3.621 -16.102 1.00 75.06 380 THR A N 1
ATOM 2959 C CA . THR A 1 380 ? 24.692 -3.679 -17.492 1.00 75.06 380 THR A CA 1
ATOM 2960 C C . THR A 1 380 ? 25.320 -4.844 -18.260 1.00 75.06 380 THR A C 1
ATOM 2962 O O . THR A 1 380 ? 24.633 -5.517 -19.032 1.00 75.06 380 THR A O 1
ATOM 2965 N N . ARG A 1 381 ? 26.619 -5.114 -18.056 1.00 78.31 381 ARG A N 1
ATOM 2966 C CA . ARG A 1 381 ? 27.304 -6.265 -18.667 1.00 78.31 381 ARG A CA 1
ATOM 2967 C C . ARG A 1 381 ? 26.734 -7.593 -18.172 1.00 78.31 381 ARG A C 1
ATOM 2969 O O . ARG A 1 381 ? 26.474 -8.465 -18.997 1.00 78.31 381 ARG A O 1
ATOM 2976 N N . ARG A 1 382 ? 26.487 -7.716 -16.866 1.00 78.88 382 ARG A N 1
ATOM 2977 C CA . ARG A 1 382 ? 25.907 -8.916 -16.250 1.00 78.88 382 ARG A CA 1
ATOM 2978 C C . ARG A 1 382 ? 24.504 -9.214 -16.774 1.00 78.88 382 ARG A C 1
ATOM 2980 O O . ARG A 1 382 ? 24.213 -10.338 -17.163 1.00 78.88 382 ARG A O 1
ATOM 2987 N N . ARG A 1 383 ? 23.657 -8.194 -16.902 1.00 78.25 383 ARG A N 1
ATOM 2988 C CA . ARG A 1 383 ? 22.315 -8.365 -17.474 1.00 78.25 383 ARG A CA 1
ATOM 2989 C C . ARG A 1 383 ? 22.358 -8.907 -18.907 1.00 78.25 383 ARG A C 1
ATOM 2991 O O . ARG A 1 383 ? 21.586 -9.792 -19.256 1.00 78.25 383 ARG A O 1
ATOM 2998 N N . LYS A 1 384 ? 23.294 -8.421 -19.735 1.00 78.62 384 LYS A N 1
ATOM 2999 C CA . LYS A 1 384 ? 23.481 -8.937 -21.104 1.00 78.62 384 LYS A CA 1
ATOM 3000 C C . LYS A 1 384 ? 23.930 -10.399 -21.115 1.00 78.62 384 LYS A C 1
ATOM 3002 O O . LYS A 1 384 ? 23.468 -11.159 -21.966 1.00 78.62 384 LYS A O 1
ATOM 3007 N N . SER A 1 385 ? 24.801 -10.810 -20.188 1.00 80.00 385 SER A N 1
ATOM 3008 C CA . SER A 1 385 ? 25.179 -12.224 -20.069 1.00 80.00 385 SER A CA 1
ATOM 3009 C C . SER A 1 385 ? 24.021 -13.094 -19.581 1.00 80.00 385 SER A C 1
ATOM 3011 O O . SER A 1 385 ? 23.827 -14.185 -20.118 1.00 80.00 385 SER A O 1
ATOM 3013 N N . ASP A 1 386 ? 23.214 -12.601 -18.641 1.00 79.25 386 ASP A N 1
ATOM 3014 C CA . ASP A 1 386 ? 22.086 -13.347 -18.075 1.00 79.25 386 ASP A CA 1
ATOM 3015 C C . ASP A 1 386 ? 20.976 -13.544 -19.122 1.00 79.25 386 ASP A C 1
ATOM 3017 O O . ASP A 1 386 ? 20.520 -14.670 -19.322 1.00 79.25 386 ASP A O 1
ATOM 3021 N N . ALA A 1 387 ? 20.650 -12.502 -19.898 1.00 73.06 387 ALA A N 1
ATOM 3022 C CA . ALA A 1 387 ? 19.685 -12.575 -21.002 1.00 73.06 387 ALA A CA 1
ATOM 3023 C C . ALA A 1 387 ? 20.113 -13.528 -22.137 1.00 73.06 387 ALA A C 1
ATOM 3025 O O . ALA A 1 387 ? 19.272 -14.073 -22.846 1.00 73.06 387 ALA A O 1
ATOM 3026 N N . THR A 1 388 ? 21.421 -13.748 -22.319 1.00 72.62 388 THR A N 1
ATOM 3027 C CA . THR A 1 388 ? 21.940 -14.676 -23.344 1.00 72.62 388 THR A CA 1
ATOM 3028 C C . THR A 1 388 ? 21.936 -16.131 -22.852 1.00 72.62 388 THR A C 1
ATOM 3030 O O . THR A 1 388 ? 21.863 -17.069 -23.648 1.00 72.62 388 THR A O 1
ATOM 3033 N N . THR A 1 389 ? 22.009 -16.345 -21.535 1.00 66.00 389 THR A N 1
ATOM 3034 C CA . THR A 1 389 ? 22.215 -17.676 -20.937 1.00 66.00 389 THR A CA 1
ATOM 3035 C C . THR A 1 389 ? 20.925 -18.496 -20.844 1.00 66.00 389 THR A C 1
ATOM 3037 O O . THR A 1 389 ? 20.976 -19.726 -20.860 1.00 66.00 389 THR A O 1
ATOM 3040 N N . THR A 1 390 ? 19.752 -17.861 -20.863 1.00 56.16 390 THR A N 1
ATOM 3041 C CA . THR A 1 390 ? 18.441 -18.537 -20.821 1.00 56.16 390 THR A CA 1
ATOM 3042 C C . THR A 1 390 ? 18.139 -19.437 -22.031 1.00 56.16 390 THR A C 1
ATOM 3044 O O . THR A 1 390 ? 17.165 -20.184 -21.993 1.00 56.16 390 THR A O 1
ATOM 3047 N N . GLY A 1 391 ? 18.983 -19.446 -23.075 1.00 51.09 391 GLY A N 1
ATOM 3048 C CA . GLY A 1 391 ? 18.824 -20.304 -24.258 1.00 51.09 391 GLY A CA 1
ATOM 3049 C C . GLY A 1 391 ? 19.724 -21.546 -24.342 1.00 51.09 391 GLY A C 1
ATOM 3050 O O . GLY A 1 391 ? 19.496 -22.383 -25.212 1.00 51.09 391 GLY A O 1
ATOM 3051 N N . THR A 1 392 ? 20.750 -21.705 -23.493 1.00 45.78 392 THR A N 1
ATOM 3052 C CA . THR A 1 392 ? 21.714 -22.816 -23.643 1.00 45.78 392 THR A CA 1
ATOM 3053 C C . THR A 1 392 ? 22.144 -23.375 -22.286 1.00 45.78 392 THR A C 1
ATOM 3055 O O . THR A 1 392 ? 22.895 -22.736 -21.556 1.00 45.78 392 THR A O 1
ATOM 3058 N N . MET A 1 393 ? 21.714 -24.599 -21.950 1.00 39.62 393 MET A N 1
ATOM 3059 C CA . MET A 1 393 ? 22.243 -25.341 -20.797 1.00 39.62 393 MET A CA 1
ATOM 3060 C C . MET A 1 393 ? 23.721 -25.684 -21.032 1.00 39.62 393 MET A C 1
ATOM 3062 O O . MET A 1 393 ? 24.046 -26.707 -21.634 1.00 39.62 393 MET A O 1
ATOM 3066 N N . VAL A 1 394 ? 24.633 -24.826 -20.572 1.00 42.47 394 VAL A N 1
ATOM 3067 C CA . VAL A 1 394 ? 26.077 -25.077 -20.637 1.00 42.47 394 VAL A CA 1
ATOM 3068 C C . VAL A 1 394 ? 26.574 -25.558 -19.274 1.00 42.47 394 VAL A C 1
ATOM 3070 O O . VAL A 1 394 ? 26.604 -24.816 -18.297 1.00 42.47 394 VAL A O 1
ATOM 3073 N N . ASN A 1 395 ? 27.008 -26.819 -19.229 1.00 49.56 395 ASN A N 1
ATOM 3074 C CA . ASN A 1 395 ? 27.788 -27.392 -18.132 1.00 49.56 395 ASN A CA 1
ATOM 3075 C C . ASN A 1 395 ? 29.180 -26.733 -18.085 1.00 49.56 395 ASN A C 1
ATOM 3077 O O . ASN A 1 395 ? 30.042 -27.063 -18.900 1.00 49.56 395 ASN A O 1
ATOM 3081 N N . GLY A 1 396 ? 29.422 -25.830 -17.130 1.00 42.53 396 GLY A N 1
ATOM 3082 C CA . GLY A 1 396 ? 30.701 -25.125 -16.984 1.00 42.53 396 GLY A CA 1
ATOM 3083 C C . GLY A 1 396 ? 31.221 -25.104 -15.547 1.00 42.53 396 GLY A C 1
ATOM 3084 O O . GLY A 1 396 ? 30.683 -24.410 -14.694 1.00 42.53 396 GLY A O 1
ATOM 3085 N N . ARG A 1 397 ? 32.293 -25.865 -15.289 1.00 48.59 397 ARG A N 1
ATOM 3086 C CA . ARG A 1 397 ? 33.099 -25.846 -14.054 1.00 48.59 397 ARG A CA 1
ATOM 3087 C C . ARG A 1 397 ? 33.740 -24.467 -13.846 1.00 48.59 397 ARG A C 1
ATOM 3089 O O . ARG A 1 397 ? 34.562 -24.069 -14.667 1.00 48.59 397 ARG A O 1
ATOM 3096 N N . ASN A 1 398 ? 33.467 -23.812 -12.717 1.00 43.88 398 ASN A N 1
ATOM 3097 C CA . ASN A 1 398 ? 34.168 -22.590 -12.313 1.00 43.88 398 ASN A CA 1
ATOM 3098 C C . ASN A 1 398 ? 35.375 -22.901 -11.419 1.00 43.88 398 ASN A C 1
ATOM 3100 O O . ASN A 1 398 ? 35.230 -23.345 -10.283 1.00 43.88 398 ASN A O 1
ATOM 3104 N N . ASN A 1 399 ? 36.563 -22.608 -11.949 1.00 51.50 399 ASN A N 1
ATOM 3105 C CA . ASN A 1 399 ? 37.776 -22.310 -11.195 1.00 51.50 399 ASN A CA 1
ATOM 3106 C C . ASN A 1 399 ? 37.954 -20.787 -11.231 1.00 51.50 399 ASN A C 1
ATOM 3108 O O . ASN A 1 399 ? 38.111 -20.249 -12.324 1.00 51.50 399 ASN A O 1
ATOM 3112 N N . SER A 1 400 ? 38.005 -20.105 -10.084 1.00 44.41 400 SER A N 1
ATOM 3113 C CA . SER A 1 400 ? 38.841 -18.903 -9.990 1.00 44.41 400 SER A CA 1
ATOM 3114 C C . SER A 1 400 ? 39.193 -18.529 -8.554 1.00 44.41 400 SER A C 1
ATOM 3116 O O . SER A 1 400 ? 38.336 -18.305 -7.703 1.00 44.41 400 SER A O 1
ATOM 3118 N N . SER A 1 401 ? 40.499 -18.457 -8.343 1.00 51.09 401 SER A N 1
ATOM 3119 C CA . SER A 1 401 ? 41.242 -17.901 -7.221 1.00 51.09 401 SER A CA 1
ATOM 3120 C C . SER A 1 401 ? 41.794 -16.528 -7.618 1.00 51.09 401 SER A C 1
ATOM 3122 O O . SER A 1 401 ? 42.365 -16.422 -8.702 1.00 51.09 401 SER A O 1
ATOM 3124 N N . ASN A 1 402 ? 41.730 -15.519 -6.746 1.00 45.16 402 ASN A N 1
ATOM 3125 C CA . ASN A 1 402 ? 42.923 -14.907 -6.136 1.00 45.16 402 ASN A CA 1
ATOM 3126 C C . ASN A 1 402 ? 42.607 -13.619 -5.367 1.00 45.16 402 ASN A C 1
ATOM 3128 O O . ASN A 1 402 ? 41.942 -12.712 -5.859 1.00 45.16 402 ASN A O 1
ATOM 3132 N N . ASN A 1 403 ? 43.176 -13.582 -4.162 1.00 45.72 403 ASN A N 1
ATOM 3133 C CA . ASN A 1 403 ? 43.258 -12.460 -3.240 1.00 45.72 403 ASN A CA 1
ATOM 3134 C C . ASN A 1 403 ? 44.258 -11.413 -3.743 1.00 45.72 403 ASN A C 1
ATOM 3136 O O . ASN A 1 403 ? 45.420 -11.749 -3.968 1.00 45.72 403 ASN A O 1
ATOM 3140 N N . ASP A 1 404 ? 43.841 -10.150 -3.790 1.00 49.44 404 ASP A N 1
ATOM 3141 C CA . ASP A 1 404 ? 44.743 -8.998 -3.762 1.00 49.44 404 ASP A CA 1
ATOM 3142 C C . ASP A 1 404 ? 44.222 -7.998 -2.718 1.00 49.44 404 ASP A C 1
ATOM 3144 O O . ASP A 1 404 ? 43.246 -7.278 -2.926 1.00 49.44 404 ASP A O 1
ATOM 3148 N N . SER A 1 405 ? 44.819 -8.043 -1.528 1.00 44.19 405 SER A N 1
ATOM 3149 C CA . SER A 1 405 ? 44.442 -7.253 -0.355 1.00 44.19 405 SER A CA 1
ATOM 3150 C C . SER A 1 405 ? 45.415 -6.085 -0.179 1.00 44.19 405 SER A C 1
ATOM 3152 O O . SER A 1 405 ? 46.330 -6.132 0.644 1.00 44.19 405 SER A O 1
ATOM 3154 N N . GLY A 1 406 ? 45.221 -5.037 -0.982 1.00 51.41 406 GLY A N 1
ATOM 3155 C CA . GLY A 1 406 ? 45.908 -3.753 -0.859 1.00 51.41 406 GLY A CA 1
ATOM 3156 C C . GLY A 1 406 ? 45.199 -2.825 0.131 1.00 51.41 406 GLY A C 1
ATOM 3157 O O . GLY A 1 406 ? 44.116 -2.315 -0.142 1.00 51.41 406 GLY A O 1
ATOM 3158 N N . ASN A 1 407 ? 45.833 -2.592 1.279 1.00 49.19 407 ASN A N 1
ATOM 3159 C CA . ASN A 1 407 ? 45.361 -1.746 2.375 1.00 49.19 407 ASN A CA 1
ATOM 3160 C C . ASN A 1 407 ? 45.349 -0.253 1.964 1.00 49.19 407 ASN A C 1
ATOM 3162 O O . ASN A 1 407 ? 46.371 0.428 2.055 1.00 49.19 407 ASN A O 1
ATOM 3166 N N . LYS A 1 408 ? 44.209 0.260 1.482 1.00 50.41 408 LYS A N 1
ATOM 3167 C CA . LYS A 1 408 ? 43.984 1.698 1.255 1.00 50.41 408 LYS A CA 1
ATOM 3168 C C . LYS A 1 408 ? 43.116 2.272 2.376 1.00 50.41 408 LYS A C 1
ATOM 3170 O O . LYS A 1 408 ? 41.905 2.095 2.379 1.00 50.41 408 LYS A O 1
ATOM 3175 N N . GLN A 1 409 ? 43.744 3.019 3.282 1.00 51.97 409 GLN A N 1
ATOM 3176 C CA . GLN A 1 409 ? 43.075 3.980 4.164 1.00 51.97 409 GLN A CA 1
ATOM 3177 C C . GLN A 1 409 ? 42.643 5.196 3.325 1.00 51.97 409 GLN A C 1
ATOM 3179 O O . GLN A 1 409 ? 43.356 6.193 3.241 1.00 51.97 409 GLN A O 1
ATOM 3184 N N . GLY A 1 410 ? 41.521 5.077 2.619 1.00 49.16 410 GLY A N 1
ATOM 3185 C CA . GLY A 1 410 ? 40.851 6.186 1.941 1.00 49.16 410 GLY A CA 1
ATOM 3186 C C . GLY A 1 410 ? 39.531 6.456 2.647 1.00 49.16 410 GLY A C 1
ATOM 3187 O O . GLY A 1 410 ? 38.838 5.499 2.974 1.00 49.16 410 GLY A O 1
ATOM 3188 N N . GLY A 1 411 ? 39.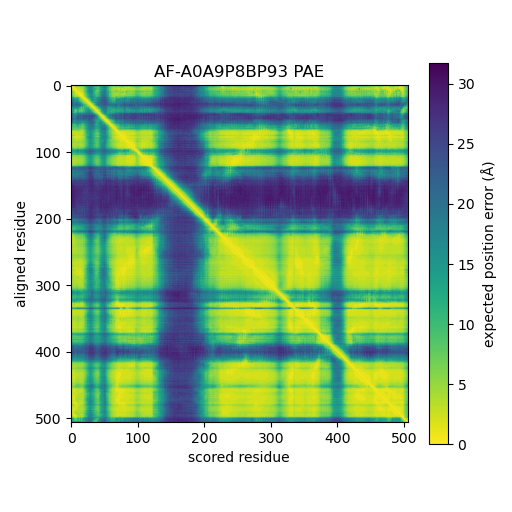221 7.729 2.915 1.00 55.19 411 GLY A N 1
ATOM 3189 C CA . GLY A 1 411 ? 37.982 8.140 3.577 1.00 55.19 411 GLY A CA 1
ATOM 3190 C C . GLY A 1 411 ? 36.780 7.403 2.996 1.00 55.19 411 GLY A C 1
ATOM 3191 O O . GLY A 1 411 ? 36.646 7.321 1.775 1.00 55.19 411 GLY A O 1
ATOM 3192 N N . GLU A 1 412 ? 35.974 6.819 3.881 1.00 47.84 412 GLU A N 1
ATOM 3193 C CA . GLU A 1 412 ? 34.788 6.041 3.541 1.00 47.84 412 GLU A CA 1
ATOM 3194 C C . GLU A 1 412 ? 33.792 6.956 2.825 1.00 47.84 412 GLU A C 1
ATOM 3196 O O . GLU A 1 412 ? 32.936 7.592 3.437 1.00 47.84 412 GLU A O 1
ATOM 3201 N N . ASN A 1 413 ? 33.932 7.071 1.504 1.00 63.78 413 ASN A N 1
ATOM 3202 C CA . ASN A 1 413 ? 32.841 7.548 0.682 1.00 63.78 413 ASN A CA 1
ATOM 3203 C C . ASN A 1 413 ? 31.701 6.551 0.907 1.00 63.78 413 ASN A C 1
ATOM 3205 O O . ASN A 1 413 ? 31.925 5.354 0.696 1.00 63.78 413 ASN A O 1
ATOM 3209 N N . PRO A 1 414 ? 30.521 7.004 1.364 1.00 74.56 414 PRO A N 1
ATOM 3210 C CA . PRO A 1 414 ? 29.396 6.114 1.602 1.00 74.56 414 PRO A CA 1
ATOM 3211 C C . PRO A 1 414 ? 29.163 5.294 0.333 1.00 74.56 414 PRO A C 1
ATOM 3213 O O . PRO A 1 414 ? 29.078 5.859 -0.759 1.00 74.56 414 PRO A O 1
ATOM 3216 N N . CYS A 1 415 ? 29.161 3.966 0.470 1.00 74.69 415 CYS A N 1
ATOM 3217 C CA . CYS A 1 415 ? 29.023 3.054 -0.658 1.00 74.69 415 CYS A CA 1
ATOM 3218 C C . CYS A 1 415 ? 27.707 3.373 -1.380 1.00 74.69 415 CYS A C 1
ATOM 3220 O O . CYS A 1 415 ? 26.619 3.180 -0.836 1.00 74.69 415 CYS A O 1
ATOM 3222 N N . VAL A 1 416 ? 27.798 3.953 -2.579 1.00 85.06 416 VAL A N 1
ATOM 3223 C CA . VAL A 1 416 ? 26.616 4.312 -3.363 1.00 85.06 416 VAL A CA 1
ATOM 3224 C C . VAL A 1 416 ? 26.129 3.052 -4.061 1.00 85.06 416 VAL A C 1
ATOM 3226 O O . VAL A 1 416 ? 26.672 2.640 -5.086 1.00 85.06 416 VAL A O 1
ATOM 3229 N N . HIS A 1 417 ? 25.100 2.432 -3.494 1.00 89.75 417 HIS A N 1
ATOM 3230 C CA . HIS A 1 417 ? 24.466 1.267 -4.092 1.00 89.75 417 HIS A CA 1
ATOM 3231 C C . HIS A 1 417 ? 23.543 1.683 -5.241 1.00 89.75 417 HIS A C 1
ATOM 3233 O O . HIS A 1 417 ? 22.712 2.586 -5.097 1.00 89.75 417 HIS A O 1
ATOM 3239 N N . HIS A 1 418 ? 23.676 0.996 -6.373 1.00 92.25 418 HIS A N 1
ATOM 3240 C CA . HIS A 1 418 ? 22.878 1.230 -7.573 1.00 92.25 418 HIS A CA 1
ATOM 3241 C C . HIS A 1 418 ? 21.892 0.079 -7.763 1.00 92.25 418 HIS A C 1
ATOM 3243 O O . HIS A 1 418 ? 22.234 -1.083 -7.532 1.00 92.25 418 HIS A O 1
ATOM 3249 N N . SER A 1 419 ? 20.669 0.390 -8.189 1.00 94.12 419 SER A N 1
ATOM 3250 C CA . SER A 1 419 ? 19.673 -0.628 -8.500 1.00 94.12 419 SER A CA 1
ATOM 3251 C C . SER A 1 419 ? 20.134 -1.472 -9.689 1.00 94.12 419 SER A C 1
ATOM 3253 O O . SER A 1 419 ? 20.594 -0.943 -10.707 1.00 94.12 419 SER A O 1
ATOM 3255 N N . SER A 1 420 ? 19.974 -2.789 -9.574 1.00 92.00 420 SER A N 1
ATOM 3256 C CA . SER A 1 420 ? 20.164 -3.732 -10.681 1.00 92.00 420 SER A CA 1
ATOM 3257 C C . SER A 1 420 ? 18.992 -3.724 -11.671 1.00 92.00 420 SER A C 1
ATOM 3259 O O . SER A 1 420 ? 19.049 -4.422 -12.682 1.00 92.00 420 SER A O 1
ATOM 3261 N N . GLY A 1 421 ? 17.928 -2.968 -11.372 1.00 91.31 421 GLY A N 1
ATOM 3262 C CA . GLY A 1 421 ? 16.647 -2.983 -12.073 1.00 91.31 421 GLY A CA 1
ATOM 3263 C C . GLY A 1 421 ? 15.773 -4.199 -11.753 1.00 91.31 421 GLY A C 1
ATOM 3264 O O . GLY A 1 421 ? 14.635 -4.251 -12.208 1.00 91.31 421 GLY A O 1
ATOM 3265 N N . LYS A 1 422 ? 16.285 -5.182 -11.000 1.00 93.94 422 LYS A N 1
ATOM 3266 C CA . LYS A 1 422 ? 15.520 -6.361 -10.590 1.00 93.94 422 LYS A CA 1
ATOM 3267 C C . LYS A 1 422 ? 14.644 -6.016 -9.393 1.00 93.94 422 LYS A C 1
ATOM 3269 O O . LYS A 1 422 ? 15.101 -5.336 -8.477 1.00 93.94 422 LYS A O 1
ATOM 3274 N N . VAL A 1 423 ? 13.409 -6.503 -9.405 1.00 93.50 423 VAL A N 1
ATOM 3275 C CA . VAL A 1 423 ? 12.460 -6.347 -8.301 1.00 93.50 423 VAL A CA 1
ATOM 3276 C C . VAL A 1 423 ? 12.424 -7.646 -7.497 1.00 93.50 423 VAL A C 1
ATOM 3278 O O . VAL A 1 423 ? 12.141 -8.712 -8.043 1.00 93.50 423 VAL A O 1
ATOM 3281 N N . ASP A 1 424 ? 12.724 -7.553 -6.205 1.00 94.19 424 ASP A N 1
ATOM 3282 C CA . ASP A 1 424 ? 12.445 -8.585 -5.212 1.00 94.19 424 ASP A CA 1
ATOM 3283 C C . ASP A 1 424 ? 10.953 -8.530 -4.861 1.00 94.19 424 ASP A C 1
ATOM 3285 O O . ASP A 1 424 ? 10.479 -7.636 -4.150 1.00 94.19 424 ASP A O 1
ATOM 3289 N N . ALA A 1 425 ? 10.199 -9.439 -5.473 1.00 92.00 425 ALA A N 1
ATOM 3290 C CA . ALA A 1 425 ? 8.748 -9.488 -5.413 1.00 92.00 425 ALA A CA 1
ATOM 3291 C C . ALA A 1 425 ? 8.268 -10.191 -4.136 1.00 92.00 425 ALA A C 1
ATOM 3293 O O . ALA A 1 425 ? 8.226 -11.421 -4.082 1.00 92.00 425 ALA A O 1
ATOM 3294 N N . SER A 1 426 ? 7.873 -9.411 -3.128 1.00 92.00 426 SER A N 1
ATOM 3295 C CA . SER A 1 426 ? 7.317 -9.929 -1.868 1.00 92.00 426 SER A CA 1
ATOM 3296 C C . SER A 1 426 ? 5.784 -9.992 -1.889 1.00 92.00 426 SER A C 1
ATOM 3298 O O . SER A 1 426 ? 5.197 -10.997 -1.497 1.00 92.00 426 SER A O 1
ATOM 3300 N N . ILE A 1 427 ? 5.135 -8.947 -2.413 1.00 94.56 427 ILE A N 1
ATOM 3301 C CA . ILE A 1 427 ? 3.680 -8.816 -2.538 1.00 94.56 427 ILE A CA 1
ATOM 3302 C C . ILE A 1 427 ? 3.358 -8.431 -3.983 1.00 94.56 427 ILE A C 1
ATOM 3304 O O . ILE A 1 427 ? 3.808 -7.388 -4.456 1.00 94.56 427 ILE A O 1
ATOM 3308 N N . LEU A 1 428 ? 2.563 -9.255 -4.672 1.00 94.06 428 LEU A N 1
ATOM 3309 C CA . LEU A 1 428 ? 2.144 -9.023 -6.060 1.00 94.06 428 LEU A CA 1
ATOM 3310 C C . LEU A 1 428 ? 0.637 -8.800 -6.194 1.00 94.06 428 LEU A C 1
ATOM 3312 O O . LEU 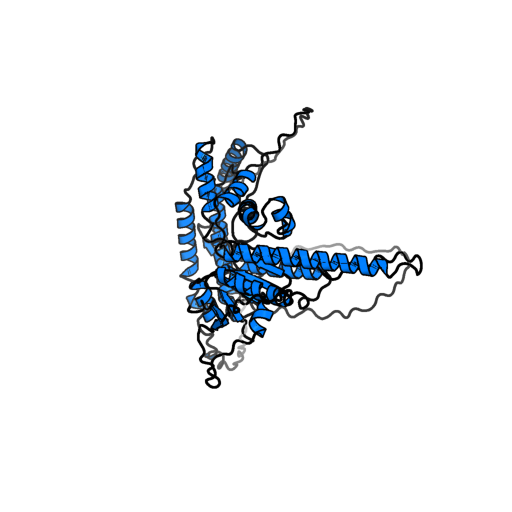A 1 428 ? 0.183 -8.110 -7.096 1.00 94.06 428 LEU A O 1
ATOM 3316 N N . THR A 1 429 ? -0.160 -9.409 -5.321 1.00 95.00 429 THR A N 1
ATOM 3317 C CA . THR A 1 429 ? -1.616 -9.480 -5.476 1.00 95.00 429 THR A CA 1
ATOM 3318 C C . THR A 1 429 ? -2.357 -9.256 -4.167 1.00 95.00 429 THR A C 1
ATOM 3320 O O . THR A 1 429 ? -1.774 -9.258 -3.081 1.00 95.00 429 THR A O 1
ATOM 3323 N N . GLY A 1 430 ? -3.685 -9.133 -4.248 1.00 94.94 430 GLY A N 1
ATOM 3324 C CA . GLY A 1 430 ? -4.523 -9.010 -3.058 1.00 94.94 430 GLY A CA 1
ATOM 3325 C C . GLY A 1 430 ? -4.491 -10.230 -2.133 1.00 94.94 430 GLY A C 1
ATOM 3326 O O . GLY A 1 430 ? -4.666 -10.095 -0.923 1.00 94.94 430 GLY A O 1
ATOM 3327 N N . THR A 1 431 ? -4.229 -11.429 -2.664 1.00 95.12 431 THR A N 1
ATOM 3328 C CA . THR A 1 431 ? -4.036 -12.622 -1.822 1.00 95.12 431 THR A CA 1
ATOM 3329 C C . THR A 1 431 ? -2.735 -12.569 -1.036 1.00 95.12 431 THR A C 1
ATOM 3331 O O . THR A 1 431 ? -2.715 -13.027 0.103 1.00 95.12 431 THR A O 1
ATOM 3334 N N . ASP A 1 432 ? -1.699 -11.940 -1.591 1.00 95.44 432 ASP A N 1
ATOM 3335 C CA . ASP A 1 432 ? -0.402 -11.791 -0.926 1.00 95.44 432 ASP A CA 1
ATOM 3336 C C . ASP A 1 432 ? -0.510 -10.771 0.205 1.00 95.44 432 ASP A C 1
ATOM 3338 O O . ASP A 1 432 ? -0.079 -11.042 1.322 1.00 95.44 432 ASP A O 1
ATOM 3342 N N . LYS A 1 433 ? -1.207 -9.649 -0.042 1.00 96.88 433 LYS A N 1
ATOM 3343 C CA . LYS A 1 433 ? -1.574 -8.688 1.010 1.00 96.88 433 LYS A CA 1
ATOM 3344 C C . LYS A 1 433 ? -2.323 -9.379 2.157 1.00 96.88 433 LYS A C 1
ATOM 3346 O O . LYS A 1 433 ? -1.997 -9.160 3.321 1.00 96.88 433 LYS A O 1
ATOM 3351 N N . LEU A 1 434 ? -3.302 -10.236 1.847 1.00 96.69 434 LEU A N 1
ATOM 3352 C CA . LEU A 1 434 ? -4.069 -10.965 2.865 1.00 96.69 434 LEU A CA 1
ATOM 3353 C C . LEU A 1 434 ? -3.202 -11.955 3.657 1.00 96.69 434 LEU A C 1
ATOM 3355 O O . LEU A 1 434 ? -3.374 -12.083 4.872 1.00 96.69 434 LEU A O 1
ATOM 3359 N N . HIS A 1 435 ? -2.293 -12.669 2.990 1.00 95.56 435 HIS A N 1
ATOM 3360 C CA . HIS A 1 435 ? -1.335 -13.546 3.663 1.00 95.56 435 HIS A CA 1
ATOM 3361 C C . HIS A 1 435 ? -0.429 -12.753 4.607 1.00 95.56 435 HIS A C 1
ATOM 3363 O O . HIS A 1 435 ? -0.375 -13.079 5.792 1.00 95.56 435 HIS A O 1
ATOM 3369 N N . GLU A 1 436 ? 0.182 -11.669 4.129 1.00 96.62 436 GLU A N 1
ATOM 3370 C CA . GLU A 1 436 ? 1.056 -10.817 4.940 1.00 96.62 436 GLU A CA 1
ATOM 3371 C C . GLU A 1 436 ? 0.319 -10.177 6.116 1.00 96.62 436 GLU A C 1
ATOM 3373 O O . GLU A 1 436 ? 0.833 -10.154 7.235 1.00 96.62 436 GLU A O 1
ATOM 3378 N N . PHE A 1 437 ? -0.924 -9.733 5.921 1.00 97.12 437 PHE A N 1
ATOM 3379 C CA . PHE A 1 437 ? -1.734 -9.208 7.015 1.00 97.12 437 PHE A CA 1
ATOM 3380 C C . PHE A 1 437 ? -1.941 -10.255 8.122 1.00 97.12 437 PHE A C 1
ATOM 3382 O O . PHE A 1 437 ? -1.686 -9.983 9.299 1.00 97.12 437 PHE A O 1
ATOM 3389 N N . ARG A 1 438 ? -2.330 -11.483 7.765 1.00 95.81 438 ARG A N 1
ATOM 3390 C CA . ARG A 1 438 ? -2.485 -12.575 8.742 1.00 95.81 438 ARG A CA 1
ATOM 3391 C C . ARG A 1 438 ? -1.167 -12.904 9.437 1.00 95.81 438 ARG A C 1
ATOM 3393 O O . ARG A 1 438 ? -1.156 -13.208 10.631 1.00 95.81 438 ARG A O 1
ATOM 3400 N N . ASP A 1 439 ? -0.054 -12.830 8.721 1.00 95.81 439 ASP A N 1
ATOM 3401 C CA . ASP A 1 439 ? 1.275 -13.090 9.270 1.00 95.81 439 ASP A CA 1
ATOM 3402 C C . ASP A 1 439 ? 1.714 -12.007 10.248 1.00 95.81 439 ASP A C 1
ATOM 3404 O O . ASP A 1 439 ? 2.280 -12.329 11.294 1.00 95.81 439 ASP A O 1
ATOM 3408 N N . ILE A 1 440 ? 1.398 -10.744 9.969 1.00 96.12 440 ILE A N 1
ATOM 3409 C CA . ILE A 1 440 ? 1.586 -9.627 10.899 1.00 96.12 440 ILE A CA 1
ATOM 3410 C C . ILE A 1 440 ? 0.790 -9.873 12.184 1.00 96.12 440 ILE A C 1
ATOM 3412 O O . ILE A 1 440 ? 1.373 -9.855 13.270 1.00 96.12 440 ILE A O 1
ATOM 3416 N N . GLN A 1 441 ? -0.506 -10.186 12.074 1.00 95.25 441 GLN A N 1
ATOM 3417 C CA . GLN A 1 441 ? -1.361 -10.461 13.235 1.00 95.25 441 GLN A CA 1
ATOM 3418 C C . GLN A 1 441 ? -0.815 -11.621 14.079 1.00 95.25 441 GLN A C 1
ATOM 3420 O O . GLN A 1 441 ? -0.700 -11.511 15.301 1.00 95.25 441 GLN A O 1
ATOM 3425 N N . ARG A 1 442 ? -0.418 -12.727 13.431 1.00 94.88 442 ARG A N 1
ATOM 3426 C CA . ARG A 1 442 ? 0.159 -13.897 14.111 1.00 94.88 442 ARG A CA 1
ATOM 3427 C C . ARG A 1 442 ? 1.476 -13.569 14.807 1.00 94.88 442 ARG A C 1
ATOM 3429 O O . ARG A 1 442 ? 1.635 -13.916 15.977 1.00 94.88 442 ARG A O 1
ATOM 3436 N N . ARG A 1 443 ? 2.413 -12.913 14.113 1.00 94.00 443 ARG A N 1
ATOM 3437 C CA . ARG A 1 443 ? 3.721 -12.538 14.678 1.00 94.00 443 ARG A CA 1
ATOM 3438 C C . ARG A 1 443 ? 3.558 -11.607 15.871 1.00 94.00 443 ARG A C 1
ATOM 3440 O O . ARG A 1 443 ? 4.216 -11.819 16.886 1.00 94.00 443 ARG A O 1
ATOM 3447 N N . TYR A 1 444 ? 2.664 -10.627 15.765 1.00 93.19 444 TYR A N 1
ATOM 3448 C CA . TYR A 1 444 ? 2.386 -9.692 16.846 1.00 93.19 444 TYR A CA 1
ATOM 3449 C C . TYR A 1 444 ? 1.812 -10.405 18.078 1.00 93.19 444 TYR A C 1
ATOM 3451 O O . TYR A 1 444 ? 2.367 -10.286 19.171 1.00 93.19 444 TYR A O 1
ATOM 3459 N N . ALA A 1 445 ? 0.766 -11.218 17.894 1.00 91.75 445 ALA A N 1
ATOM 3460 C CA . ALA A 1 445 ? 0.153 -11.986 18.976 1.00 91.75 445 ALA A CA 1
ATOM 3461 C C . ALA A 1 445 ? 1.163 -12.920 19.670 1.00 91.75 445 ALA A C 1
ATOM 3463 O O . ALA A 1 445 ? 1.231 -12.958 20.896 1.00 91.75 445 ALA A O 1
ATOM 3464 N N . MET A 1 446 ? 2.008 -13.615 18.897 1.00 92.44 446 MET A N 1
ATOM 3465 C CA . MET A 1 446 ? 3.063 -14.480 19.438 1.00 92.44 446 MET A CA 1
ATOM 3466 C C . MET A 1 446 ? 4.136 -13.706 20.210 1.00 92.44 446 MET A C 1
ATOM 3468 O O . MET A 1 446 ? 4.584 -14.170 21.255 1.00 92.44 446 MET A O 1
ATOM 3472 N N . HIS A 1 447 ? 4.564 -12.545 19.709 1.00 91.56 447 HIS A N 1
ATOM 3473 C CA . HIS A 1 447 ? 5.608 -11.741 20.347 1.00 91.56 447 HIS A CA 1
ATOM 3474 C C . HIS A 1 447 ? 5.158 -11.159 21.697 1.00 91.56 447 HIS A C 1
ATOM 3476 O O . HIS A 1 447 ? 5.975 -11.006 22.604 1.00 91.56 447 HIS A O 1
ATOM 3482 N N . HIS A 1 448 ? 3.864 -10.863 21.838 1.00 88.50 448 HIS A N 1
ATOM 3483 C CA . HIS A 1 448 ? 3.292 -10.239 23.033 1.00 88.50 448 HIS A CA 1
ATOM 3484 C C . HIS A 1 448 ? 2.507 -11.198 23.944 1.00 88.50 448 HIS A C 1
ATOM 3486 O O . HIS A 1 448 ? 1.961 -10.743 24.946 1.00 88.50 448 HIS A O 1
ATOM 3492 N N . ASP A 1 449 ? 2.483 -12.501 23.633 1.00 91.44 449 ASP A N 1
ATOM 3493 C CA . ASP A 1 449 ? 1.695 -13.520 24.351 1.00 91.44 449 ASP A CA 1
ATOM 3494 C C . ASP A 1 449 ? 0.208 -13.130 24.477 1.00 91.44 449 ASP A C 1
ATOM 3496 O O . ASP A 1 449 ? -0.408 -13.251 25.536 1.00 91.44 449 ASP A O 1
ATOM 3500 N N . LEU A 1 450 ? -0.350 -12.601 23.382 1.00 89.69 450 LEU A N 1
ATOM 3501 C CA . LEU A 1 450 ? -1.732 -12.131 23.303 1.00 89.69 450 LEU A CA 1
ATOM 3502 C C . LEU A 1 450 ? -2.617 -13.151 22.588 1.00 89.69 450 LEU A C 1
ATOM 3504 O O . LEU A 1 450 ? -2.212 -13.801 21.618 1.00 89.69 450 LEU A O 1
ATOM 3508 N N . ALA A 1 451 ? -3.869 -13.251 23.019 1.00 88.56 451 ALA A N 1
ATOM 3509 C CA . ALA A 1 451 ? -4.893 -13.931 22.242 1.00 88.56 451 ALA A CA 1
ATOM 3510 C C . ALA A 1 451 ? -5.290 -13.074 21.020 1.00 88.56 451 ALA A C 1
ATOM 3512 O O . ALA A 1 451 ? -5.315 -11.847 21.117 1.00 88.56 451 ALA A O 1
ATOM 3513 N N . PRO A 1 452 ? -5.694 -13.678 19.882 1.00 80.38 452 PRO A N 1
ATOM 3514 C CA . PRO A 1 452 ? -6.082 -12.921 18.684 1.00 80.38 452 PRO A CA 1
ATOM 3515 C C . PRO A 1 452 ? -7.178 -11.866 18.908 1.00 80.38 452 PRO A C 1
ATOM 3517 O O . PRO A 1 452 ? -7.233 -10.883 18.185 1.00 80.38 452 PRO A O 1
ATOM 3520 N N . SER A 1 453 ? -8.046 -12.059 19.907 1.00 84.50 453 SER A N 1
ATOM 3521 C CA . SER A 1 453 ? -9.133 -11.135 20.257 1.00 84.50 453 SER A CA 1
ATOM 3522 C C . SER A 1 453 ? -8.719 -9.972 21.165 1.00 84.50 453 SER A C 1
ATOM 3524 O O . SER A 1 453 ? -9.559 -9.136 21.487 1.00 84.50 453 SER A O 1
ATOM 3526 N N . GLU A 1 454 ? -7.480 -9.953 21.660 1.00 87.69 454 GLU A N 1
ATOM 3527 C CA . GLU A 1 454 ? -6.986 -8.907 22.571 1.00 87.69 454 GLU A CA 1
ATOM 3528 C C . GLU A 1 454 ? -6.442 -7.681 21.835 1.00 87.69 454 GLU A C 1
ATOM 3530 O O . GLU A 1 454 ? -6.192 -6.660 22.466 1.00 87.69 454 GLU A O 1
ATOM 3535 N N . THR A 1 455 ? -6.293 -7.770 20.514 1.00 90.50 455 THR A N 1
ATOM 3536 C CA . THR A 1 455 ? -5.830 -6.682 19.649 1.00 90.50 455 THR A CA 1
ATOM 3537 C C . THR A 1 455 ? -6.882 -6.366 18.607 1.00 90.50 455 THR A C 1
ATOM 3539 O O . THR A 1 455 ? -7.449 -7.290 18.024 1.00 90.50 455 THR A O 1
ATOM 3542 N N . LYS A 1 456 ? -7.083 -5.085 18.321 1.00 93.19 456 LYS A N 1
ATOM 3543 C CA . LYS A 1 456 ? -7.971 -4.617 17.261 1.00 93.19 456 LYS A CA 1
ATOM 3544 C C . LYS A 1 456 ? -7.186 -4.026 16.099 1.00 93.19 456 LYS A C 1
ATOM 3546 O O . LYS A 1 456 ? -6.345 -3.144 16.288 1.00 93.19 456 LYS A O 1
ATOM 3551 N N . TRP A 1 457 ? -7.508 -4.479 14.895 1.00 95.38 457 TRP A N 1
ATOM 3552 C CA . TRP A 1 457 ? -6.834 -4.120 13.654 1.00 95.38 457 TRP A CA 1
ATOM 3553 C C . TRP A 1 457 ? -7.764 -3.336 12.736 1.00 95.38 457 TRP A C 1
ATOM 3555 O O . TRP A 1 457 ? -8.844 -3.811 12.377 1.00 95.38 457 TRP A O 1
ATOM 3565 N N . ALA A 1 458 ? -7.313 -2.161 12.307 1.00 96.31 458 ALA A N 1
ATOM 3566 C CA . ALA A 1 458 ? -7.929 -1.423 11.217 1.00 96.31 458 ALA A CA 1
ATOM 3567 C C . ALA A 1 458 ? -7.127 -1.612 9.925 1.00 96.31 458 ALA A C 1
ATOM 3569 O O . ALA A 1 458 ? -5.896 -1.528 9.943 1.00 96.31 458 ALA A O 1
ATOM 3570 N N . TYR A 1 459 ? -7.824 -1.836 8.810 1.00 97.94 459 TYR A N 1
ATOM 3571 C CA . TYR A 1 459 ? -7.227 -1.851 7.476 1.00 97.94 459 TYR A CA 1
ATOM 3572 C C . TYR A 1 459 ? -7.850 -0.770 6.600 1.00 97.94 459 TYR A C 1
ATOM 3574 O O . TYR A 1 459 ? -9.074 -0.662 6.517 1.00 97.94 459 TYR A O 1
ATOM 3582 N N . PHE A 1 460 ? -7.004 -0.007 5.919 1.00 97.75 460 PHE A N 1
ATOM 3583 C CA . PHE A 1 460 ? -7.388 1.055 4.999 1.00 97.75 460 PHE A CA 1
ATOM 3584 C C . PHE A 1 460 ? -6.957 0.682 3.583 1.00 97.75 460 PHE A C 1
ATOM 3586 O O . PHE A 1 460 ? -5.788 0.375 3.363 1.00 97.75 460 PHE A O 1
ATOM 3593 N N . GLY A 1 461 ? -7.886 0.725 2.633 1.00 97.81 461 GLY A N 1
ATOM 3594 C CA . GLY A 1 461 ? -7.607 0.439 1.226 1.00 97.81 461 GLY A CA 1
ATOM 3595 C C . GLY A 1 461 ? -8.634 1.080 0.302 1.00 97.81 461 GLY A C 1
ATOM 3596 O O . GLY A 1 461 ? -9.699 1.507 0.747 1.00 97.81 461 GLY A O 1
ATOM 3597 N N . ASP A 1 462 ? -8.349 1.136 -0.987 1.00 97.06 462 ASP A N 1
ATOM 3598 C CA . ASP A 1 462 ? -9.187 1.801 -1.991 1.00 97.06 462 ASP A CA 1
ATOM 3599 C C . ASP A 1 462 ? -9.607 0.853 -3.130 1.00 97.06 462 ASP A C 1
ATOM 3601 O O . ASP A 1 462 ? -10.577 1.121 -3.850 1.00 97.06 462 ASP A O 1
ATOM 3605 N N . SER A 1 463 ? -8.925 -0.288 -3.270 1.00 96.44 463 SER A N 1
ATOM 3606 C CA . SER A 1 463 ? -8.988 -1.119 -4.470 1.00 96.44 463 SER A CA 1
ATOM 3607 C C . SER A 1 463 ? -9.506 -2.541 -4.217 1.00 96.44 463 SER A C 1
ATOM 3609 O O . SER A 1 463 ? -9.611 -3.033 -3.093 1.00 96.44 463 SER A O 1
ATOM 3611 N N . THR A 1 464 ? -9.798 -3.269 -5.303 1.00 96.06 464 THR A N 1
ATOM 3612 C CA . THR A 1 464 ? -10.135 -4.706 -5.217 1.00 96.06 464 THR A CA 1
ATOM 3613 C C . THR A 1 464 ? -8.989 -5.565 -4.681 1.00 96.06 464 THR A C 1
ATOM 3615 O O . THR A 1 464 ? -9.255 -6.673 -4.219 1.00 96.06 464 THR A O 1
ATOM 3618 N N . THR A 1 465 ? -7.736 -5.099 -4.728 1.00 95.62 465 THR A N 1
ATOM 3619 C CA . THR A 1 465 ? -6.605 -5.853 -4.163 1.00 95.62 465 THR A CA 1
ATOM 3620 C C . THR A 1 465 ? -6.659 -5.875 -2.635 1.00 95.62 465 THR A C 1
ATOM 3622 O O . THR A 1 465 ? -6.219 -6.837 -2.017 1.00 95.62 465 THR A O 1
ATOM 3625 N N . ASP A 1 466 ? -7.313 -4.891 -2.021 1.00 97.94 466 ASP A N 1
ATOM 3626 C CA . ASP A 1 466 ? -7.424 -4.756 -0.569 1.00 97.94 466 ASP A CA 1
ATOM 3627 C C . ASP A 1 466 ? -8.612 -5.500 0.031 1.00 97.94 466 ASP A C 1
ATOM 3629 O O . ASP A 1 466 ? -8.715 -5.618 1.251 1.00 97.94 466 ASP A O 1
ATOM 3633 N N . LEU A 1 467 ? -9.519 -6.025 -0.799 1.00 97.12 467 LEU A N 1
ATOM 3634 C CA . LEU A 1 467 ? -10.782 -6.595 -0.330 1.00 97.12 467 LEU A CA 1
ATOM 3635 C C . LEU A 1 467 ? -10.591 -7.710 0.705 1.00 97.12 467 LEU A C 1
ATOM 3637 O O . LEU A 1 467 ? -11.311 -7.754 1.702 1.00 97.12 467 LEU A O 1
ATOM 3641 N N . GLY A 1 468 ? -9.613 -8.594 0.485 1.00 96.50 468 GLY A N 1
ATOM 3642 C CA . GLY A 1 468 ? -9.282 -9.646 1.441 1.00 96.50 468 GLY A CA 1
ATOM 3643 C C . GLY A 1 468 ? -8.916 -9.074 2.807 1.00 96.50 468 GLY A C 1
ATOM 3644 O O . GLY A 1 468 ? -9.460 -9.514 3.817 1.00 96.50 468 GLY A O 1
ATOM 3645 N N . CYS A 1 469 ? -8.050 -8.061 2.838 1.00 97.69 469 CYS A N 1
ATOM 3646 C CA . CYS A 1 469 ? -7.602 -7.425 4.072 1.00 97.69 469 CYS A CA 1
ATOM 3647 C C . CYS A 1 469 ? -8.696 -6.595 4.748 1.00 97.69 469 CYS A C 1
ATOM 3649 O O . CYS A 1 469 ? -8.859 -6.678 5.962 1.00 97.69 469 CYS A O 1
ATOM 3651 N N . LEU A 1 470 ? -9.488 -5.852 3.971 1.00 97.56 470 LEU A N 1
ATOM 3652 C CA . LEU A 1 470 ? -10.622 -5.066 4.464 1.00 97.56 470 LEU A CA 1
ATOM 3653 C C . LEU A 1 470 ? -11.630 -5.938 5.219 1.00 97.56 470 LEU A C 1
ATOM 3655 O O . LEU A 1 470 ? -12.149 -5.536 6.254 1.00 97.56 470 LEU A O 1
ATOM 3659 N N . VAL A 1 471 ? -11.892 -7.141 4.706 1.00 96.44 471 VAL A N 1
ATOM 3660 C CA . VAL A 1 471 ? -12.787 -8.127 5.330 1.00 96.44 471 VAL A CA 1
ATOM 3661 C C . VAL A 1 471 ? -12.119 -8.869 6.487 1.00 96.44 471 VAL A C 1
ATOM 3663 O O . VAL A 1 471 ? -12.796 -9.347 7.398 1.00 96.44 471 VAL A O 1
ATOM 3666 N N . GLU A 1 472 ? -10.798 -9.026 6.432 1.00 96.19 472 GLU A N 1
ATOM 3667 C CA . GLU A 1 472 ? -10.028 -9.692 7.476 1.00 96.19 472 GLU A CA 1
ATOM 3668 C C . GLU A 1 472 ? -9.884 -8.831 8.733 1.00 96.19 472 GLU A C 1
ATOM 3670 O O . GLU A 1 472 ? -9.874 -9.383 9.834 1.00 96.19 472 GLU A O 1
ATOM 3675 N N . ALA A 1 473 ? -9.814 -7.512 8.580 1.00 96.12 473 ALA A N 1
ATOM 3676 C CA . ALA A 1 473 ? -9.665 -6.571 9.679 1.00 96.12 473 ALA A CA 1
ATOM 3677 C C . ALA A 1 473 ? -10.888 -6.544 10.605 1.00 96.12 473 ALA A C 1
ATOM 3679 O O . ALA A 1 473 ? -12.010 -6.845 10.196 1.00 96.12 473 ALA A O 1
ATOM 3680 N N . ASP A 1 474 ? -10.676 -6.125 11.855 1.00 94.25 474 ASP A N 1
ATOM 3681 C CA . ASP A 1 474 ? -11.779 -5.823 12.771 1.00 94.25 474 ASP A CA 1
ATOM 3682 C C . ASP A 1 474 ? -12.549 -4.586 12.290 1.00 94.25 474 ASP A C 1
ATOM 3684 O O . ASP A 1 474 ? -13.765 -4.492 12.456 1.00 94.25 474 ASP A O 1
ATOM 3688 N N . ILE A 1 475 ? -11.831 -3.647 11.663 1.00 94.44 475 ILE A N 1
ATOM 3689 C CA . ILE A 1 475 ? -12.380 -2.425 11.078 1.00 94.44 475 ILE A CA 1
ATOM 3690 C C . ILE A 1 475 ? -11.816 -2.257 9.662 1.00 94.44 475 ILE A C 1
ATOM 3692 O O . ILE A 1 475 ? -10.660 -1.880 9.480 1.00 94.44 475 ILE A O 1
ATOM 3696 N N . GLY A 1 476 ? -12.635 -2.523 8.644 1.00 96.00 476 GLY A N 1
ATOM 3697 C CA . GLY A 1 476 ? -12.277 -2.280 7.245 1.00 96.00 476 GLY A CA 1
ATOM 3698 C C . GLY A 1 476 ? -12.756 -0.911 6.765 1.00 96.00 476 GLY A C 1
ATOM 3699 O O . GLY A 1 476 ? -13.957 -0.624 6.808 1.00 96.00 476 GLY A O 1
ATOM 3700 N N . ILE A 1 477 ? -11.831 -0.072 6.295 1.00 95.56 477 ILE A N 1
ATOM 3701 C CA . ILE A 1 477 ? -12.098 1.296 5.841 1.00 95.56 477 ILE A CA 1
ATOM 3702 C C . ILE A 1 477 ? -11.718 1.450 4.366 1.00 95.56 477 ILE A C 1
ATOM 3704 O O . ILE A 1 477 ? -10.554 1.377 3.985 1.00 95.56 477 ILE A O 1
ATOM 3708 N N . ILE A 1 478 ? -12.724 1.711 3.538 1.00 96.38 478 ILE A N 1
ATOM 3709 C CA . ILE A 1 478 ? -12.587 2.025 2.121 1.00 96.38 478 ILE A CA 1
ATOM 3710 C C . ILE A 1 478 ? -12.320 3.521 1.955 1.00 96.38 478 ILE A C 1
ATOM 3712 O O . ILE A 1 478 ? -13.110 4.354 2.414 1.00 96.38 478 ILE A O 1
ATOM 3716 N N . ILE A 1 479 ? -11.260 3.861 1.230 1.00 95.62 479 ILE A N 1
ATOM 3717 C CA . ILE A 1 479 ? -10.953 5.226 0.804 1.00 95.62 479 ILE A CA 1
ATOM 3718 C C . ILE A 1 479 ? -11.323 5.391 -0.674 1.00 95.62 479 ILE A C 1
ATOM 3720 O O . ILE A 1 479 ? -10.955 4.594 -1.525 1.00 95.62 479 ILE A O 1
ATOM 3724 N N . GLY A 1 480 ? -12.085 6.434 -1.002 1.00 93.56 480 GLY A N 1
ATOM 3725 C CA . GLY A 1 48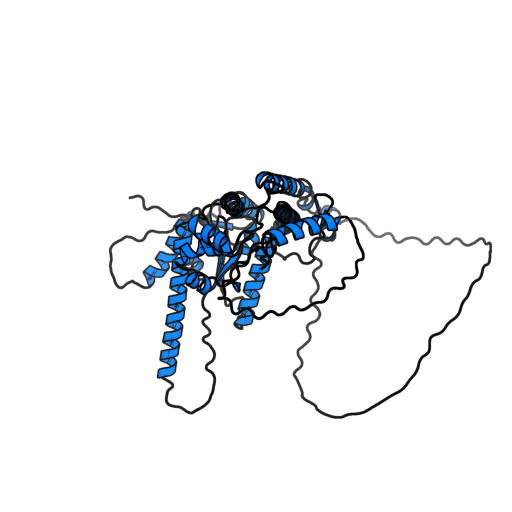0 ? -12.437 6.772 -2.380 1.00 93.56 480 GLY A CA 1
ATOM 3726 C C . GLY A 1 480 ? -13.741 6.147 -2.895 1.00 93.56 480 GLY A C 1
ATOM 3727 O O . GLY A 1 480 ? -14.705 5.922 -2.160 1.00 93.56 480 GLY A O 1
ATOM 3728 N N . LYS A 1 481 ? -13.817 5.975 -4.222 1.00 94.06 481 LYS A N 1
ATOM 3729 C CA . LYS A 1 481 ? -15.051 5.659 -4.978 1.00 94.06 481 LYS A CA 1
ATOM 3730 C C . LYS A 1 481 ? -14.857 4.537 -6.007 1.00 94.06 481 LYS A C 1
ATOM 3732 O O . LYS A 1 481 ? -15.536 4.527 -7.037 1.00 94.06 481 LYS A O 1
ATOM 3737 N N . SER A 1 482 ? -13.929 3.613 -5.760 1.00 94.88 482 SER A N 1
ATOM 3738 C CA . SER A 1 482 ? -13.611 2.531 -6.696 1.00 94.88 482 SER A CA 1
ATOM 3739 C C . SER A 1 482 ? -14.848 1.689 -7.033 1.00 94.88 482 SER A C 1
ATOM 3741 O O . SER A 1 482 ? -15.364 0.934 -6.210 1.00 94.88 482 SER A O 1
ATOM 3743 N N . LYS A 1 483 ? -15.361 1.825 -8.264 1.00 94.62 483 LYS A N 1
ATOM 3744 C CA . LYS A 1 483 ? -16.574 1.117 -8.710 1.00 94.62 483 LYS A CA 1
ATOM 3745 C C . LYS A 1 483 ? -16.379 -0.397 -8.718 1.00 94.62 483 LYS A C 1
ATOM 3747 O O . LYS A 1 483 ? -17.318 -1.125 -8.402 1.00 94.62 483 LYS A O 1
ATOM 3752 N N . SER A 1 484 ? -15.181 -0.858 -9.076 1.00 93.00 484 SER A N 1
ATOM 3753 C CA . SER A 1 484 ? -14.842 -2.281 -9.118 1.00 93.00 484 SER A CA 1
ATOM 3754 C C . SER A 1 484 ? -14.862 -2.891 -7.717 1.00 93.00 484 SER A C 1
ATOM 3756 O O . SER A 1 484 ? -15.518 -3.913 -7.528 1.00 93.00 484 SER A O 1
ATOM 3758 N N . LEU A 1 485 ? -14.255 -2.227 -6.724 1.00 95.50 485 LEU A N 1
ATOM 3759 C CA . LEU A 1 485 ? -14.296 -2.665 -5.325 1.00 95.50 485 LEU A CA 1
ATOM 3760 C C . LEU A 1 485 ? -15.734 -2.746 -4.805 1.00 95.50 485 LEU A C 1
ATOM 3762 O O . LEU A 1 485 ? -16.131 -3.756 -4.235 1.00 95.50 485 LEU A O 1
ATOM 3766 N N . LEU A 1 486 ? -16.545 -1.718 -5.051 1.00 95.06 486 LEU A N 1
ATOM 3767 C CA . LEU A 1 486 ? -17.933 -1.685 -4.580 1.00 95.06 486 LEU A CA 1
ATOM 3768 C C . LEU A 1 486 ? -18.797 -2.773 -5.221 1.00 95.06 486 LEU A C 1
ATOM 3770 O O . LEU A 1 486 ? -19.592 -3.407 -4.530 1.00 95.06 486 LEU A O 1
ATOM 3774 N N . SER A 1 487 ? -18.605 -3.019 -6.518 1.00 93.62 487 SER A N 1
ATOM 3775 C CA . SER A 1 487 ? -19.301 -4.091 -7.239 1.00 93.62 487 SER A CA 1
ATOM 3776 C C . SER A 1 487 ? -18.896 -5.474 -6.714 1.00 93.62 487 SER A C 1
ATOM 3778 O O . SER A 1 487 ? -19.724 -6.378 -6.623 1.00 93.62 487 SER A O 1
ATOM 3780 N N . GLU A 1 488 ? -17.623 -5.653 -6.351 1.00 93.12 488 GLU A N 1
ATOM 3781 C CA . GLU A 1 488 ? -17.120 -6.883 -5.731 1.00 93.12 488 GLU A CA 1
ATOM 3782 C C . GLU A 1 488 ? -17.688 -7.080 -4.315 1.00 93.12 488 GLU A C 1
ATOM 3784 O O . GLU A 1 488 ? -18.114 -8.189 -3.985 1.00 93.12 488 GLU A O 1
ATOM 3789 N N . CYS A 1 489 ? -17.770 -6.018 -3.504 1.00 94.00 489 CYS A N 1
ATOM 3790 C CA . CYS A 1 489 ? -18.422 -6.051 -2.192 1.00 94.00 489 CYS A CA 1
ATOM 3791 C C . CYS A 1 489 ? -19.894 -6.466 -2.304 1.00 94.00 489 CYS A C 1
ATOM 3793 O O . CYS A 1 489 ? -20.322 -7.382 -1.602 1.00 94.00 489 CYS A O 1
ATOM 3795 N N . GLU A 1 490 ? -20.649 -5.848 -3.218 1.00 91.56 490 GLU A N 1
ATOM 3796 C CA . GLU A 1 490 ? -22.059 -6.175 -3.464 1.00 91.56 490 GLU A CA 1
ATOM 3797 C C . GLU A 1 490 ? -22.228 -7.638 -3.890 1.00 91.56 490 GLU A C 1
ATOM 3799 O O . GLU A 1 490 ? -22.997 -8.380 -3.276 1.00 91.56 490 GLU A O 1
ATOM 3804 N N . ARG A 1 491 ? -21.445 -8.091 -4.879 1.00 90.69 491 ARG A N 1
ATOM 3805 C CA . ARG A 1 491 ? -21.453 -9.488 -5.342 1.00 90.69 491 ARG A CA 1
ATOM 3806 C C . ARG A 1 491 ? -21.093 -10.478 -4.233 1.00 90.69 491 ARG A C 1
ATOM 3808 O O . ARG A 1 491 ? -21.605 -11.596 -4.224 1.00 90.69 491 ARG A O 1
ATOM 3815 N N . SER A 1 492 ? -20.245 -10.069 -3.295 1.00 90.00 492 SER A N 1
ATOM 3816 C CA . SER A 1 492 ? -19.818 -10.892 -2.160 1.00 90.00 492 SER A CA 1
ATOM 3817 C C . SER A 1 492 ? -20.767 -10.817 -0.957 1.00 90.00 492 SER A C 1
ATOM 3819 O O . SER A 1 492 ? -20.543 -11.525 0.028 1.00 90.00 492 SER A O 1
ATOM 3821 N N . GLY A 1 493 ? -21.825 -9.997 -1.013 1.00 92.31 493 GLY A N 1
ATOM 3822 C CA . GLY A 1 493 ? -22.768 -9.795 0.092 1.00 92.31 493 GLY A CA 1
ATOM 3823 C C . GLY A 1 493 ? -22.179 -9.022 1.279 1.00 92.31 493 GLY A C 1
ATOM 3824 O O . GLY A 1 493 ? -22.628 -9.200 2.415 1.00 92.31 493 GLY A O 1
ATOM 3825 N N . ILE A 1 494 ? -21.157 -8.202 1.030 1.00 93.06 494 ILE A N 1
ATOM 3826 C CA . ILE A 1 494 ? -20.482 -7.366 2.025 1.00 93.06 494 ILE A CA 1
ATOM 3827 C C . ILE A 1 494 ? -21.216 -6.030 2.117 1.00 93.06 494 ILE A C 1
ATOM 3829 O O . ILE A 1 494 ? -21.454 -5.368 1.105 1.00 93.06 494 ILE A O 1
ATOM 3833 N N . GLN A 1 495 ? -21.567 -5.619 3.335 1.00 93.12 495 GLN A N 1
ATOM 3834 C CA . GLN A 1 495 ? -22.238 -4.343 3.541 1.00 93.12 495 GLN A CA 1
ATOM 3835 C C . GLN A 1 495 ? -21.215 -3.208 3.494 1.00 93.12 495 GLN A C 1
ATOM 3837 O O . GLN A 1 495 ? -20.218 -3.251 4.208 1.00 93.12 495 GLN A O 1
ATOM 3842 N N . VAL A 1 496 ? -21.496 -2.168 2.708 1.00 91.62 496 VAL A N 1
ATOM 3843 C CA . VAL A 1 496 ? -20.707 -0.931 2.698 1.00 91.62 496 VAL A CA 1
ATOM 3844 C C . VAL A 1 496 ? -21.550 0.207 3.266 1.00 91.62 496 VAL A C 1
ATOM 3846 O O . VAL A 1 496 ? -22.695 0.422 2.860 1.00 91.62 496 VAL A O 1
ATOM 3849 N N . VAL A 1 497 ? -20.986 0.918 4.235 1.00 90.25 497 VAL A N 1
ATOM 3850 C CA . VAL A 1 497 ? -21.622 2.031 4.936 1.00 90.25 497 VAL A CA 1
ATOM 3851 C C . VAL A 1 497 ? -20.857 3.311 4.632 1.00 90.25 497 VAL A C 1
ATOM 3853 O O . VAL A 1 497 ? -19.674 3.418 4.946 1.00 90.25 497 VAL A O 1
ATOM 3856 N N . ASP A 1 498 ? -21.535 4.295 4.049 1.00 86.44 498 ASP A N 1
ATOM 3857 C CA . ASP A 1 498 ? -20.931 5.585 3.740 1.00 86.44 498 ASP A CA 1
ATOM 3858 C C . ASP A 1 498 ? -20.862 6.467 4.971 1.00 86.44 498 ASP A C 1
ATOM 3860 O O . ASP A 1 498 ? -21.860 6.724 5.647 1.00 86.44 498 ASP A O 1
ATOM 3864 N N . LEU A 1 499 ? -19.677 7.007 5.201 1.00 83.12 499 LEU A N 1
ATOM 3865 C CA . LEU A 1 499 ? -19.433 8.042 6.184 1.00 83.12 499 LEU A CA 1
ATOM 3866 C C . LEU A 1 499 ? -19.412 9.369 5.422 1.00 83.12 499 LEU A C 1
ATOM 3868 O O . LEU A 1 499 ? -18.442 9.691 4.733 1.00 83.12 499 LEU A O 1
ATOM 3872 N N . ILE A 1 500 ? -20.531 10.102 5.467 1.00 75.19 500 ILE A N 1
ATOM 3873 C CA . ILE A 1 500 ? -20.693 11.369 4.750 1.00 75.19 500 ILE A CA 1
ATOM 3874 C C . ILE A 1 500 ? -20.519 12.521 5.737 1.00 75.19 500 ILE A C 1
ATOM 3876 O O . ILE A 1 500 ? -21.177 12.618 6.774 1.00 75.19 500 ILE A O 1
ATOM 3880 N N . GLU A 1 501 ? -19.641 13.450 5.384 1.00 62.25 501 GLU A N 1
ATOM 3881 C CA . GLU A 1 501 ? -19.540 14.723 6.079 1.00 62.25 501 GLU A CA 1
ATOM 3882 C C . GLU A 1 501 ? -20.752 15.596 5.723 1.00 62.25 501 GLU A C 1
ATOM 3884 O O . GLU A 1 501 ? -20.948 15.973 4.562 1.00 62.25 501 GLU A O 1
ATOM 3889 N N . ARG A 1 502 ? -21.565 15.972 6.718 1.00 53.50 502 ARG A N 1
ATOM 3890 C CA . ARG A 1 502 ? -22.473 17.106 6.538 1.00 53.50 502 ARG A CA 1
ATOM 3891 C C . ARG A 1 502 ? -21.665 18.388 6.670 1.00 53.50 502 ARG A C 1
ATOM 3893 O O . ARG A 1 502 ? -21.337 18.807 7.778 1.00 53.50 502 ARG A O 1
ATOM 3900 N N . LYS A 1 503 ? -21.452 19.084 5.551 1.00 52.50 503 LYS A N 1
ATOM 3901 C CA . LYS A 1 503 ? -21.227 20.531 5.618 1.00 52.50 503 LYS A CA 1
ATOM 3902 C C . LYS A 1 503 ? -22.467 21.140 6.262 1.00 52.50 503 LYS A C 1
ATOM 3904 O O . LYS A 1 503 ? -23.552 21.068 5.682 1.00 52.50 503 LYS A O 1
ATOM 3909 N N . GLN A 1 504 ? -22.326 21.694 7.466 1.00 50.09 504 GLN A N 1
ATOM 3910 C CA . GLN A 1 504 ? -23.388 22.507 8.051 1.00 50.09 504 GLN A CA 1
ATOM 3911 C C . GLN A 1 504 ? -23.734 23.590 7.027 1.00 50.09 504 GLN A C 1
ATOM 3913 O O . GLN A 1 504 ? -22.864 24.334 6.575 1.00 50.09 504 GLN A O 1
ATOM 3918 N N . SER A 1 505 ? -24.986 23.588 6.570 1.00 48.28 505 SER A N 1
ATOM 3919 C CA . SER A 1 505 ? -25.497 24.656 5.718 1.00 48.28 505 SER A CA 1
ATOM 3920 C C . SER A 1 505 ? -25.460 25.928 6.562 1.00 48.28 505 SER A C 1
ATOM 3922 O O . SER A 1 505 ? -26.061 25.939 7.636 1.00 48.28 505 SER A O 1
ATOM 3924 N N . ALA A 1 506 ? -24.660 26.904 6.128 1.00 41.00 506 ALA A N 1
ATOM 3925 C CA . ALA A 1 506 ? -24.452 28.168 6.831 1.00 41.00 506 ALA A CA 1
ATOM 3926 C C . ALA A 1 506 ? -25.747 28.971 6.988 1.00 41.00 506 ALA A C 1
ATOM 3928 O O . ALA A 1 506 ? -26.589 28.910 6.058 1.00 41.00 506 ALA A O 1
#

Radius of gyration: 31.4 Å; Cα contacts (8 Å, |Δi|>4): 579; chains: 1; bounding box: 86×103×78 Å

Solvent-accessible surface area (backbone atoms only — not comparable to full-atom values): 31169 Å² total; per-residue (Å²): 129,73,61,68,32,38,30,27,66,46,51,57,56,49,45,62,62,52,52,61,63,51,55,76,74,54,83,85,68,94,69,96,70,81,81,83,58,80,44,68,45,81,71,76,96,69,92,78,72,81,75,87,63,78,83,76,73,55,74,63,61,64,55,54,75,66,64,50,48,30,42,36,29,33,44,62,48,39,36,22,71,49,78,53,83,64,50,61,53,54,49,34,64,69,51,41,86,83,46,98,64,78,82,52,78,47,55,69,69,58,50,52,51,54,41,52,56,46,49,53,70,68,60,75,78,64,60,76,69,75,74,53,75,83,72,76,81,75,81,77,83,80,80,88,78,81,85,81,86,85,86,81,87,90,84,90,84,87,85,88,84,88,83,88,85,79,87,81,87,89,88,80,90,87,90,89,84,89,87,80,88,82,94,77,93,74,83,86,74,80,79,75,75,83,75,79,80,76,87,80,68,64,72,68,69,76,63,52,63,50,72,57,95,88,43,78,42,76,67,76,93,75,73,81,81,58,96,49,78,63,44,51,68,55,50,57,52,31,60,57,48,40,58,47,48,52,53,42,50,49,49,44,31,69,18,38,56,45,45,52,48,33,59,66,58,40,18,51,46,14,47,77,68,54,57,62,31,65,20,37,45,54,38,54,46,51,52,53,52,49,39,54,50,53,53,48,55,52,51,53,50,51,55,55,56,57,68,73,62,75,81,76,74,98,65,90,70,75,75,78,76,76,88,77,72,75,56,47,52,33,36,50,31,65,50,66,37,61,43,30,54,48,15,33,41,22,70,60,54,73,33,69,68,46,27,46,71,63,47,34,75,95,30,53,50,42,8,26,64,39,66,36,81,58,55,59,72,56,50,55,52,48,51,56,54,54,71,61,47,82,80,54,97,72,94,72,90,86,84,86,86,83,89,81,88,78,91,73,97,62,83,83,68,77,84,74,40,21,22,65,22,39,69,51,78,73,24,71,35,23,57,41,48,32,51,52,51,54,48,51,55,50,52,52,26,64,75,68,78,44,59,81,86,77,59,38,37,31,24,37,26,35,47,64,47,34,49,56,36,31,70,68,29,81,41,13,36,38,34,45,77,44,63,68,31,52,54,49,31,55,76,43,62,39,44,52,33,34,51,44,75,53,76,78,82,127

Secondary structure (DSSP, 8-state):
---EEEEESSGGGGHHHHHHHHHTT-TTS---PPPP-EEEEE-SS-----SS------THHHHHHT--SEEEE--TTTTBSS--TTHHHHHHHHHGGGS-PPPPSS-HHHHHHHHHHHHHHHHSSSHHHHTS---GGGSS-----PPP-------------------------------------------PPPP-----S-HHHHT--EEETTEEEPPPS-PPPPSSGGGHHHHHHHHHHHHHHHHHHHHHHHHTTTTT-BHHHHHHHHHHH-PBPHHHHHHHHHHHHHHHHHHHHHHHHHHHHHHH-TTS-----PPPP-S-PPP-EEEE--SS-HHHHHHHHHHHHSSHHHHHHHS-GGGEE--EEEEESS-HHHHHHHHHHHHHHTT--------------------------EEEEEEE-S--SHHHHHHHHHHHHHHHHHHHT--GGGS-EEEEE-SGGGHHHHHHSSEEEEES--HHHHHHHHHTT-EEEEEEE-----

Foldseek 3Di:
DFAEAEEEQALLLLVLLLVVVVCVVPPPDDDDDDDFDWDWFFDDDDPPPPDPDDPPPDPVVSVLQPPFQAEEEAPAVQFFVHGCQCLLLVLLVVCVVVDPDDQFPDHPVRLVVLLVVLLVVLPPDPPVPPPDPPPPVPPPDDDDDDDDDDDDDDDDDDDDDDDDDDDDDDDDDDYDDDDDDDDDDDDDDDDDPDDPPPPPDDPVLQVPFDQDPNDTDGQDPDQDDFPFNLCPVVSSSQSSSLVSLVVSLVSLLNRCSQWFDFLVSLLQSLQPPGHTRPSSLSNVLSLVVVLVVVVVVQVVVVVVVVVVPPDDDDDPPDDDPDLDDGYAYAYDYQDFAPSSSLSNCCVSQVHSVSCCVRQNPVRYDYKHFDWDLDDRVVLVVVSVVVVVPVPDDDDDDDDDDDDDDDDDPDPCPPRGITTSSRIRGQDNFLSSSLVVLVVVLVVVCVVSVHDSVVGFYEYEDADSSCLSVLSVGPHRYHYHDPPHNVVSCVSSVHGYMYGDGDPPPD

Sequence (506 aa):
MSPTLYRFIAAEGLIHLLDRTTINVTSHIATSAAPQHLEVHTVHGTNLTLNGTAPVVSDYATKEITSFDHMIVDFDETITDHDTTSSLDTLACSVRPGTNYQEPQMSWDEILQAYLDDLEKVDISDLCHLNRPLDFSSAQGSSCQAPTVEVLSPHGQEQEGGGQLHHPQPKSNSPPLQSTTTITTKPKHTIQPPSKQHHLLDPKVRELQCHIDGRTFTPEPELPIPKIPSLQPWVHSQVRKRAVEKISLDRVYESGNLVGLTRSQIRQFGREHIKLRPGMVAFLRAFVQEQDRLEKEAQDKELQAGAIGGNEGSGSGKAAPSKYARGQLWILSVNWSQDLIRGAMDQVFGSEEATSRYLPDSNLICSNLEYAEEGHETLTRRRKSDATTTGTMVNGRNNSSNNDSGNKQGGENPCVHHSSGKVDASILTGTDKLHEFRDIQRRYAMHHDLAPSETKWAYFGDSTTDLGCLVEADIGIIIGKSKSLLSECERSGIQVVDLIERKQSA

Mean predicted aligned error: 13.04 Å

pLDDT: mean 73.77, std 22.81, range [27.89, 97.94]